Protein AF-A0A399Z390-F1 (afdb_monomer)

Sequence (474 aa):
MTTTLVAIMAAPLGVFPYSLLFGDSTSELPLFLWPVLILGNLVVSILFAVLTSQLVYFGSVSPDRIVRVRLYKYMARVPLAATIVLLVFVLVSRAPMVFGLHKEVALGFAVVATVMIVEWIIHQYKKTFERAFQLDDDPDVRRIQVLSERLLTTSDLKQFLESVLAATCEAARTPTAFVAGLTPNGPRLEAVVGHLEGLPDVELQKFSIPGVQGQELNGDIPDTDFFVWGDYWIQPLYNDRGDLLLGILGMRARAAEPDLTSDELELLSRLRIQAAAALEDRILQQEVFAAVEGILPGIIALQERRSAATFGGLPALTANSTIPHEELLQDPEFGNMVRDALTHYWGGPKLTESPLLQLEVVQRELEGHDNNPVSALRAILAEAIEQQKPDGQRSLTTTEWILYNILDLKFVQGRRVRDVARRLAMSESDLYRKQRVAIENVARTIATMERATLENSEESIEPAVTPEHAAIPG

Mean predicted aligned error: 21.03 Å

pLDDT: mean 74.15, std 14.69, range [28.16, 93.31]

Radius of gyration: 37.3 Å; Cα contacts (8 Å, |Δi|>4): 388; chains: 1; bounding box: 90×81×118 Å

Solvent-accessible surface area (backbone atoms only — not comparable to full-atom values): 27449 Å² total; per-residue (Å²): 113,71,67,61,59,58,32,62,51,26,62,63,53,55,46,53,65,58,57,66,65,75,72,60,94,83,64,83,79,56,79,71,52,57,61,53,43,54,51,39,51,50,52,27,50,51,28,51,51,54,47,49,64,57,53,64,65,62,90,51,93,61,58,69,70,61,52,52,52,54,48,50,55,49,44,56,63,48,60,49,43,51,52,52,38,50,51,51,48,54,52,54,73,68,49,75,86,86,76,88,59,60,66,69,59,54,46,53,50,51,42,53,51,42,51,53,52,52,54,49,50,57,63,70,42,46,70,53,56,50,54,75,68,71,70,71,85,48,73,65,59,55,49,53,50,53,46,68,75,65,59,79,48,76,65,55,53,29,56,50,43,35,52,48,35,48,51,45,24,63,64,68,71,29,80,31,30,37,35,30,37,60,46,102,92,44,62,41,81,62,30,66,35,62,81,80,84,84,74,54,75,71,58,56,66,66,62,74,66,91,71,79,77,89,60,88,79,86,60,92,71,74,96,73,68,68,42,78,55,89,65,25,36,33,36,78,23,43,42,100,82,68,81,46,77,47,28,37,40,36,32,46,48,92,52,98,58,91,87,69,53,75,69,45,47,56,52,47,51,52,47,47,52,52,52,22,53,54,50,48,55,50,52,56,51,50,52,53,50,54,54,49,61,67,46,48,62,58,53,50,54,50,50,51,52,49,51,44,32,75,76,46,44,69,65,51,68,67,51,62,99,60,77,56,68,72,57,57,70,66,39,89,57,41,48,54,53,48,46,42,25,44,73,21,59,93,62,46,67,52,39,75,70,32,78,69,56,71,36,64,51,27,55,64,38,15,81,81,34,89,69,32,56,57,54,14,40,49,49,52,53,50,51,30,49,57,73,51,56,64,91,77,80,94,46,67,76,44,78,73,34,40,43,36,50,46,47,44,44,43,43,74,66,60,44,55,69,71,58,48,17,60,71,48,74,48,51,64,72,56,46,55,55,48,47,53,54,37,43,46,51,33,37,52,44,47,50,50,50,35,50,56,44,52,54,53,57,56,61,73,70,71,83,80,85,76,87,81,86,76,88,85,85,134

Foldseek 3Di:
DVLVVVLVVLVVLLCVLVVVCVPDVPDDDDPVSVVVNLVSVVVSLVSVLSVVLVVQLPPDLDDNLVSVLVSVLCCLLPVVLVSQLVVQLVVLLPDDPPDPDDSVVSSVVSSVVSNVVSVVCSVVCSVVVCVVVVRPPPVVVVVVVVCVVPDQDLVNLQVQLQVLQVLLCVLLVFQKKWWWFQDPVGTHTSYIGHDPDPDDPVVSRVDDDPPPPDDDPPDDDPQQDFDDDPQKTKHFQAAPVNPDGGTIMITGHPDPDRPHDPVSSVSNSVSSNVNSVSSVSVVVVVVVVVVVVVCVVVVSVVSVLVSQCVPVPPCSVPPDPQDPLVVCLVDPCLLVLLVQLLQQLVHDCSLQVGPLLNFLQLVVQCVVQVNRSSRSVSVLLVVLLVVLDDDDDQDLADPSNVLSLLSCVCRVVVDDLVVSCVSSVHDSVVSVVSPSVSSVSSSVSSSVSSVVSVVVVVVVVPPDDDDDDDDDDD

Secondary structure (DSSP, 8-state):
-HHHHHHHTHHHHHHHHHHTTSS-TTS---TTHHHHHHHHHHHHHHHHHHHHHHHTTTT--S-HHHHHHHHHHHHIIIIIHHHHHHHHHHHHHHS---SSS-HHHHHHHHHHHHHHHHHHHHHHHHHHHHHHTT-S--HHHHHHHHHHHHPPPHHHHHHHHHHHHHHHHHHHT-S-EEEEEEETTEEEEEEEES--SS--HHHHTT---TT-SS----S---TT-PEEETTEEEEEEE-TTSSSEEEEEEEE-SSSS----HHHHHHHHHHHHHHHHHHHHHHHHHHHHHHHHHHHHHHHHHHHHHHHHHHHHHHHHH--S---HHHHHH-TTHHHHHHHHHHTTTS-HHHHT-GGGG-HHHHHGGGGTTT-HHHHHHHHHHHHHHTTPPSSS--SSSHHHHHHHHHIIIIIS---HHHHHHHTT--HHHHHHHHHHHHHHHHHHHHHHHHHHHHHHHHTTSS-----------

Structure (mmCIF, N/CA/C/O backbone):
data_AF-A0A399Z390-F1
#
_entry.id   AF-A0A399Z390-F1
#
loop_
_atom_site.group_PDB
_atom_site.id
_atom_site.type_symbol
_atom_site.label_atom_id
_atom_site.label_alt_id
_atom_site.label_comp_id
_atom_site.label_asym_id
_atom_site.label_entity_id
_atom_site.label_seq_id
_atom_site.pdbx_PDB_ins_code
_atom_site.Cartn_x
_atom_site.Cartn_y
_atom_site.Cartn_z
_atom_site.occupancy
_atom_site.B_iso_or_equiv
_atom_site.auth_seq_id
_atom_site.auth_comp_id
_atom_site.auth_asym_id
_atom_site.auth_atom_id
_atom_site.pdbx_PDB_model_num
ATOM 1 N N . MET A 1 1 ? 32.005 8.127 11.454 1.00 49.28 1 MET A N 1
ATOM 2 C CA . MET A 1 1 ? 32.764 9.323 11.894 1.00 49.28 1 MET A CA 1
ATOM 3 C C . MET A 1 1 ? 33.957 9.648 10.996 1.00 49.28 1 MET A C 1
ATOM 5 O O . MET A 1 1 ? 34.155 10.814 10.700 1.00 49.28 1 MET A O 1
ATOM 9 N N . THR A 1 2 ? 34.744 8.674 10.525 1.00 57.31 2 THR A N 1
ATOM 10 C CA . THR A 1 2 ? 35.908 8.941 9.650 1.00 57.31 2 THR A CA 1
ATOM 11 C C . THR A 1 2 ? 35.524 9.454 8.257 1.00 57.31 2 THR A C 1
ATOM 13 O O . THR A 1 2 ? 36.144 10.374 7.737 1.00 57.31 2 THR A O 1
ATOM 16 N N . THR A 1 3 ? 34.460 8.915 7.667 1.00 58.66 3 THR A N 1
ATOM 17 C CA . THR A 1 3 ? 33.988 9.277 6.321 1.00 58.66 3 THR A CA 1
ATOM 18 C C . THR A 1 3 ? 33.316 10.654 6.252 1.00 58.66 3 THR A C 1
ATOM 20 O O . THR A 1 3 ? 33.538 11.380 5.287 1.00 58.66 3 THR A O 1
ATOM 23 N N . THR A 1 4 ? 32.571 11.062 7.286 1.00 62.75 4 THR A N 1
ATOM 24 C CA . THR A 1 4 ? 32.010 12.423 7.410 1.00 62.75 4 THR A CA 1
ATOM 25 C C . THR A 1 4 ? 33.107 13.483 7.518 1.00 62.75 4 THR A C 1
ATOM 27 O O . THR A 1 4 ? 33.012 14.542 6.905 1.00 62.75 4 THR A O 1
ATOM 30 N N . LEU A 1 5 ? 34.174 13.190 8.268 1.00 61.41 5 LEU A N 1
ATOM 31 C CA . LEU A 1 5 ? 35.287 14.119 8.483 1.00 61.41 5 LEU A CA 1
ATOM 32 C C . LEU A 1 5 ? 36.101 14.347 7.196 1.00 61.41 5 LEU A C 1
ATOM 34 O O . LEU A 1 5 ? 36.511 15.467 6.906 1.00 61.41 5 LEU A O 1
ATOM 38 N N . VAL A 1 6 ? 36.245 13.304 6.371 1.00 62.28 6 VAL A N 1
ATOM 39 C CA . VAL A 1 6 ? 36.826 13.400 5.021 1.00 62.28 6 VAL A CA 1
ATOM 40 C C . VAL A 1 6 ? 35.909 14.169 4.060 1.00 62.28 6 VAL A C 1
ATOM 42 O O . VAL A 1 6 ? 36.400 14.925 3.227 1.00 62.28 6 VAL A O 1
ATOM 45 N N . ALA A 1 7 ? 34.584 14.049 4.189 1.00 61.81 7 ALA A N 1
ATOM 46 C CA . ALA A 1 7 ? 33.638 14.783 3.345 1.00 61.81 7 ALA A CA 1
ATOM 47 C C . ALA A 1 7 ? 33.647 16.304 3.600 1.00 61.81 7 ALA A C 1
ATOM 49 O O . ALA A 1 7 ? 33.480 17.078 2.662 1.00 61.81 7 ALA A O 1
ATOM 50 N N . ILE A 1 8 ? 33.913 16.755 4.832 1.00 67.25 8 ILE A N 1
ATOM 51 C CA . ILE A 1 8 ? 34.038 18.191 5.159 1.00 67.25 8 ILE A CA 1
ATOM 52 C C . ILE A 1 8 ? 35.236 18.837 4.437 1.00 67.25 8 ILE A C 1
ATOM 54 O O . ILE A 1 8 ? 35.172 20.005 4.052 1.00 67.25 8 ILE A O 1
ATOM 58 N N . MET A 1 9 ? 36.294 18.067 4.151 1.00 64.25 9 MET A N 1
ATOM 59 C CA . MET A 1 9 ? 37.445 18.536 3.363 1.00 64.25 9 MET A CA 1
ATOM 60 C C . MET A 1 9 ? 37.100 18.826 1.890 1.00 64.25 9 MET A C 1
ATOM 62 O O . MET A 1 9 ? 37.906 19.445 1.197 1.00 64.25 9 MET A O 1
ATOM 66 N N . ALA A 1 10 ? 35.911 18.446 1.404 1.00 64.31 10 ALA A N 1
ATOM 67 C CA . ALA A 1 10 ? 35.474 18.713 0.032 1.00 64.31 10 ALA A CA 1
ATOM 68 C C . ALA A 1 10 ? 35.336 20.209 -0.279 1.00 64.31 10 ALA A C 1
ATOM 70 O O . ALA A 1 10 ? 35.686 20.640 -1.375 1.00 64.31 10 ALA A O 1
ATOM 71 N N . ALA A 1 11 ? 34.853 21.004 0.680 1.00 65.12 11 ALA A N 1
ATOM 72 C CA . ALA A 1 11 ? 34.650 22.439 0.497 1.00 65.12 11 ALA A CA 1
ATOM 73 C C . ALA A 1 11 ? 35.970 23.197 0.232 1.00 65.12 11 ALA A C 1
ATOM 75 O O . ALA A 1 11 ? 36.055 23.880 -0.790 1.00 65.12 11 ALA A O 1
ATOM 76 N N . PRO A 1 12 ? 37.034 23.053 1.051 1.00 67.62 12 PRO A N 1
ATOM 77 C CA . PRO A 1 12 ? 38.317 23.696 0.760 1.00 67.62 12 PRO A CA 1
ATOM 78 C C . PRO A 1 12 ? 39.018 23.117 -0.483 1.00 67.62 12 PRO A C 1
ATOM 80 O O . PRO A 1 12 ? 39.597 23.880 -1.258 1.00 67.62 12 PRO A O 1
ATOM 83 N N . LEU A 1 13 ? 38.916 21.803 -0.739 1.00 64.75 13 LEU A N 1
ATOM 84 C CA . LEU A 1 13 ? 39.454 21.175 -1.959 1.00 64.75 13 LEU A CA 1
ATOM 85 C C . LEU A 1 13 ? 38.752 21.642 -3.243 1.00 64.75 13 LEU A C 1
ATOM 87 O O . LEU A 1 13 ? 39.383 21.666 -4.295 1.00 64.75 13 LEU A O 1
ATOM 91 N N . GLY A 1 14 ? 37.477 22.028 -3.167 1.00 64.88 14 GLY A N 1
ATOM 92 C CA . GLY A 1 14 ? 36.724 22.580 -4.296 1.00 64.88 14 GLY A CA 1
ATOM 93 C C . GLY A 1 14 ? 37.094 24.016 -4.644 1.00 64.88 14 GLY A C 1
ATOM 94 O O . GLY A 1 14 ? 37.008 24.394 -5.807 1.00 64.88 14 GLY A O 1
ATOM 95 N N . VAL A 1 15 ? 37.551 24.807 -3.671 1.00 69.00 15 VAL A N 1
ATOM 96 C CA . VAL A 1 15 ? 37.922 26.220 -3.874 1.00 69.00 15 VAL A CA 1
ATOM 97 C C . VAL A 1 15 ? 39.386 26.371 -4.304 1.00 69.00 15 VAL A C 1
ATOM 99 O O . VAL A 1 15 ? 39.710 27.257 -5.098 1.00 69.00 15 VAL A O 1
ATOM 102 N N . PHE A 1 16 ? 40.267 25.477 -3.844 1.00 68.94 16 PHE A N 1
ATOM 103 C CA . PHE A 1 16 ? 41.701 25.478 -4.159 1.00 68.94 16 PHE A CA 1
ATOM 104 C C . PHE A 1 16 ? 42.041 25.648 -5.658 1.00 68.94 16 PHE A C 1
ATOM 106 O O . PHE A 1 16 ? 42.839 26.531 -5.980 1.00 68.94 16 PHE A O 1
ATOM 113 N N . PRO A 1 17 ? 41.416 24.922 -6.606 1.00 64.88 17 PRO A N 1
ATOM 114 C CA . PRO A 1 17 ? 41.762 25.011 -8.023 1.00 64.88 17 PRO A CA 1
ATOM 115 C C . PRO A 1 17 ? 41.434 26.391 -8.619 1.00 64.88 17 PRO A C 1
ATOM 117 O O . PRO A 1 17 ? 42.110 26.850 -9.536 1.00 64.88 17 PRO A O 1
ATOM 120 N N . TYR A 1 18 ? 40.427 27.076 -8.067 1.00 67.31 18 TYR A N 1
ATOM 121 C CA . TYR A 1 18 ? 39.997 28.402 -8.509 1.00 67.31 18 TYR A CA 1
ATOM 122 C C . TYR A 1 18 ? 40.806 29.528 -7.863 1.00 67.31 18 TYR A C 1
ATOM 124 O O . TYR A 1 18 ? 41.005 30.559 -8.497 1.00 67.31 18 TYR A O 1
ATOM 132 N N . SER A 1 19 ? 41.349 29.332 -6.655 1.00 68.62 19 SER A N 1
ATOM 133 C CA . SER A 1 19 ? 42.263 30.313 -6.041 1.00 68.62 19 SER A CA 1
ATOM 134 C C . SER A 1 19 ? 43.542 30.543 -6.857 1.00 68.62 19 SER A C 1
ATOM 136 O O . SER A 1 19 ? 44.076 31.649 -6.852 1.00 68.62 19 SER A O 1
ATOM 138 N N . LEU A 1 20 ? 43.982 29.546 -7.636 1.00 64.06 20 LEU A N 1
ATOM 139 C CA . LEU A 1 20 ? 45.134 29.661 -8.536 1.00 64.06 20 LEU A CA 1
ATOM 140 C C . LEU A 1 20 ? 44.879 30.604 -9.726 1.00 64.06 20 LEU A C 1
ATOM 142 O O . LEU A 1 20 ? 45.833 31.105 -10.312 1.00 64.06 20 LEU A O 1
ATOM 146 N N . LEU A 1 21 ? 43.614 30.878 -10.071 1.00 63.16 21 LEU A N 1
ATOM 147 C CA . LEU A 1 21 ? 43.242 31.805 -11.150 1.00 63.16 21 LEU A CA 1
ATOM 148 C C . LEU A 1 21 ? 43.262 33.279 -10.708 1.00 63.16 21 LEU A C 1
ATOM 150 O O . LEU A 1 21 ? 43.332 34.161 -11.557 1.00 63.16 21 LEU A O 1
ATOM 154 N N . PHE A 1 22 ? 43.215 33.556 -9.400 1.00 63.16 22 PHE A N 1
ATOM 155 C CA . PHE A 1 22 ? 43.217 34.922 -8.857 1.00 63.16 22 PHE A CA 1
ATOM 156 C C . PHE A 1 22 ? 44.630 35.509 -8.666 1.00 63.16 22 PHE A C 1
ATOM 158 O O . PHE A 1 22 ? 44.749 36.695 -8.371 1.00 63.16 22 PHE A O 1
ATOM 165 N N . GLY A 1 23 ? 45.688 34.698 -8.813 1.00 59.06 23 GLY A N 1
ATOM 166 C CA . GLY A 1 23 ? 47.056 35.050 -8.409 1.00 59.06 23 GLY A CA 1
ATOM 167 C C . GLY A 1 23 ? 47.883 35.865 -9.408 1.00 59.06 23 GLY A C 1
ATOM 168 O O . GLY A 1 23 ? 48.714 36.648 -8.967 1.00 59.06 23 GLY A O 1
ATOM 169 N N . ASP A 1 24 ? 47.676 35.724 -10.721 1.00 57.38 24 ASP A N 1
ATOM 170 C CA . ASP A 1 24 ? 48.324 36.582 -11.726 1.00 57.38 24 ASP A CA 1
ATOM 171 C C . ASP A 1 24 ? 47.679 36.381 -13.110 1.00 57.38 24 ASP A C 1
ATOM 173 O O . ASP A 1 24 ? 47.607 35.263 -13.617 1.00 57.38 24 ASP A O 1
ATOM 177 N N . SER A 1 25 ? 47.186 37.451 -13.740 1.00 54.28 25 SER A N 1
ATOM 178 C CA . SER A 1 25 ? 46.419 37.369 -15.005 1.00 54.28 25 SER A CA 1
ATOM 179 C C . SER A 1 25 ? 47.288 37.327 -16.273 1.00 54.28 25 SER A C 1
ATOM 181 O O . SER A 1 25 ? 46.752 37.324 -17.379 1.00 54.28 25 SER A O 1
ATOM 183 N N . THR A 1 26 ? 48.620 37.329 -16.139 1.00 53.34 26 THR A N 1
ATOM 184 C CA . THR A 1 26 ? 49.568 37.516 -17.259 1.00 53.34 26 THR A CA 1
ATOM 185 C C . THR A 1 26 ? 50.491 36.323 -17.522 1.00 53.34 26 THR A C 1
ATOM 187 O O . THR A 1 26 ? 51.266 36.351 -18.476 1.00 53.34 26 THR A O 1
ATOM 190 N N . SER A 1 27 ? 50.408 35.255 -16.725 1.00 57.56 27 SER A N 1
ATOM 191 C CA . SER A 1 27 ? 51.192 34.034 -16.948 1.00 57.56 27 SER A CA 1
ATOM 192 C C . SER A 1 27 ? 50.447 33.086 -17.887 1.00 57.56 27 SER A C 1
ATOM 194 O O . SER A 1 27 ? 49.280 32.775 -17.646 1.00 57.56 27 SER A O 1
ATOM 196 N N . GLU A 1 28 ? 51.104 32.586 -18.938 1.00 59.97 28 GLU A N 1
ATOM 197 C CA . GLU A 1 28 ? 50.557 31.475 -19.723 1.00 59.97 28 GLU A CA 1
ATOM 198 C C . GLU A 1 28 ? 50.264 30.297 -18.785 1.00 59.97 28 GLU A C 1
ATOM 200 O O . GLU A 1 28 ? 51.169 29.722 -18.179 1.00 59.97 28 GLU A O 1
ATOM 205 N N . LEU A 1 29 ? 48.979 29.968 -18.623 1.00 63.34 29 LEU A N 1
ATOM 206 C CA . LEU A 1 29 ? 48.535 28.882 -17.754 1.00 63.34 29 LEU A CA 1
ATOM 207 C C . LEU A 1 29 ? 49.174 27.565 -18.234 1.00 63.34 29 LEU A C 1
ATOM 209 O O . LEU A 1 29 ? 48.872 27.123 -19.349 1.00 63.34 29 LEU A O 1
ATOM 213 N N . PRO A 1 30 ? 50.027 26.907 -17.426 1.00 72.44 30 PRO A N 1
ATOM 214 C CA . PRO A 1 30 ? 50.725 25.704 -17.856 1.00 72.44 30 PRO A CA 1
ATOM 215 C C . PRO A 1 30 ? 49.724 24.597 -18.205 1.00 72.44 30 PRO A C 1
ATOM 217 O O . PRO A 1 30 ? 48.750 24.371 -17.485 1.00 72.44 30 PRO A O 1
ATOM 220 N N . LEU A 1 31 ? 49.985 23.858 -19.291 1.00 70.62 31 LEU A N 1
ATOM 221 C CA . LEU A 1 31 ? 49.134 22.754 -19.771 1.00 70.62 31 LEU A CA 1
ATOM 222 C C . LEU A 1 31 ? 48.797 21.725 -18.672 1.00 70.62 31 LEU A C 1
ATOM 224 O O . LEU A 1 31 ? 47.713 21.145 -18.688 1.00 70.62 31 LEU A O 1
ATOM 228 N N . PHE A 1 32 ? 49.684 21.550 -17.688 1.00 70.12 32 PHE A N 1
ATOM 229 C CA . PHE A 1 32 ? 49.503 20.663 -16.533 1.00 70.12 32 PHE A CA 1
ATOM 230 C C . PHE A 1 32 ? 48.436 21.119 -15.525 1.00 70.12 32 PHE A C 1
ATOM 232 O O . PHE A 1 32 ? 47.955 20.298 -14.748 1.00 70.12 32 PHE A O 1
ATOM 239 N N . LEU A 1 33 ? 48.016 22.386 -15.534 1.00 72.56 33 LEU A N 1
ATOM 240 C CA . LEU A 1 33 ? 47.003 22.892 -14.602 1.00 72.56 33 LEU A CA 1
ATOM 241 C C . LEU A 1 33 ? 45.607 22.332 -14.917 1.00 72.56 33 LEU A C 1
ATOM 243 O O . LEU A 1 33 ? 44.846 22.008 -14.010 1.00 72.56 33 LEU A O 1
ATOM 247 N N . TRP A 1 34 ? 45.287 22.136 -16.197 1.00 71.62 34 TRP A N 1
ATOM 248 C CA . TRP A 1 34 ? 43.998 21.598 -16.645 1.00 71.62 34 TRP A CA 1
ATOM 249 C C . TRP A 1 34 ? 43.672 20.192 -16.115 1.00 71.62 34 TRP A C 1
ATOM 251 O O . TRP A 1 34 ? 42.589 20.028 -15.550 1.00 71.62 34 TRP A O 1
ATOM 261 N N . PRO A 1 35 ? 44.551 19.176 -16.237 1.00 75.06 35 PRO A N 1
ATOM 262 C CA . PRO A 1 35 ? 44.270 17.857 -15.675 1.00 75.06 35 PRO A CA 1
ATOM 263 C C . PRO A 1 35 ? 44.164 17.891 -14.146 1.00 75.06 35 PRO A C 1
ATOM 265 O O . PRO A 1 35 ? 43.323 17.188 -13.594 1.00 75.06 35 PRO A O 1
ATOM 268 N N . VAL A 1 36 ? 44.936 18.744 -13.463 1.00 76.38 36 VAL A N 1
ATOM 269 C CA . VAL A 1 36 ? 44.836 18.929 -12.004 1.00 76.38 36 VAL A CA 1
ATOM 270 C C . VAL A 1 36 ? 43.479 19.526 -11.613 1.00 76.38 36 VAL A C 1
ATOM 272 O O . VAL A 1 36 ? 42.846 19.042 -10.677 1.00 76.38 36 VAL A O 1
ATOM 275 N N . LEU A 1 37 ? 42.988 20.520 -12.361 1.00 73.75 37 LEU A N 1
ATOM 276 C CA . LEU A 1 37 ? 41.678 21.145 -12.146 1.00 73.75 37 LEU A CA 1
ATOM 277 C C . LEU A 1 37 ? 40.522 20.153 -12.370 1.00 73.75 37 LEU A C 1
ATOM 279 O O . LEU A 1 37 ? 39.569 20.115 -11.590 1.00 73.75 37 LEU A O 1
ATOM 283 N N . ILE A 1 38 ? 40.606 19.340 -13.428 1.00 75.44 38 ILE A N 1
ATOM 284 C CA . ILE A 1 38 ? 39.608 18.306 -13.742 1.00 75.44 38 ILE A CA 1
ATOM 285 C C . ILE A 1 38 ? 39.606 17.232 -12.650 1.00 75.44 38 ILE A C 1
ATOM 287 O O . ILE A 1 38 ? 38.542 16.874 -12.144 1.00 75.44 38 ILE A O 1
ATOM 291 N N . LEU A 1 39 ? 40.787 16.756 -12.245 1.00 79.38 39 LEU A N 1
ATOM 292 C CA . LEU A 1 39 ? 40.925 15.739 -11.206 1.00 79.38 39 LEU A CA 1
ATOM 293 C C . LEU A 1 39 ? 40.421 16.248 -9.849 1.00 79.38 39 LEU A C 1
ATOM 295 O O . LEU A 1 39 ? 39.696 15.531 -9.164 1.00 79.38 39 LEU A O 1
ATOM 299 N N . GLY A 1 40 ? 40.733 17.496 -9.489 1.00 75.56 40 GLY A N 1
ATOM 300 C CA . GLY A 1 40 ? 40.246 18.130 -8.262 1.00 75.56 40 GLY A CA 1
ATOM 301 C C . GLY A 1 40 ? 38.719 18.219 -8.210 1.00 75.56 40 GLY A C 1
ATOM 302 O O . GLY A 1 40 ? 38.107 17.774 -7.241 1.00 75.56 40 GLY A O 1
ATOM 303 N N . ASN A 1 41 ? 38.082 18.705 -9.281 1.00 75.88 41 ASN A N 1
ATOM 304 C CA . ASN A 1 41 ? 36.617 18.782 -9.362 1.00 75.88 41 ASN A CA 1
ATOM 305 C C . ASN A 1 41 ? 35.939 17.401 -9.340 1.00 75.88 41 ASN A C 1
ATOM 307 O O . ASN A 1 41 ? 34.846 17.248 -8.786 1.00 75.88 41 ASN A O 1
ATOM 311 N N . LEU A 1 42 ? 36.592 16.381 -9.902 1.00 78.62 42 LEU A N 1
ATOM 312 C CA . LEU A 1 42 ? 36.119 15.000 -9.850 1.00 78.62 42 LEU A CA 1
ATOM 313 C C . LEU A 1 42 ? 36.171 14.461 -8.412 1.00 78.62 42 LEU A C 1
ATOM 315 O O . LEU A 1 42 ? 35.180 13.912 -7.932 1.00 78.62 42 LEU A O 1
ATOM 319 N N . VAL A 1 43 ? 37.277 14.684 -7.693 1.00 80.62 43 VAL A N 1
ATOM 320 C CA . VAL A 1 43 ? 37.415 14.310 -6.273 1.00 80.62 43 VAL A CA 1
ATOM 321 C C . VAL A 1 43 ? 36.347 14.994 -5.418 1.00 80.62 43 VAL A C 1
ATOM 323 O O . VAL A 1 43 ? 35.697 14.340 -4.605 1.00 80.62 43 VAL A O 1
ATOM 326 N N . VAL A 1 44 ? 36.107 16.286 -5.639 1.00 78.06 44 VAL A N 1
ATOM 327 C CA . VAL A 1 44 ? 35.073 17.050 -4.925 1.00 78.06 44 VAL A CA 1
ATOM 328 C C . VAL A 1 44 ? 33.680 16.490 -5.213 1.00 78.06 44 VAL A C 1
ATOM 330 O O . VAL A 1 44 ? 32.904 16.281 -4.283 1.00 78.06 44 VAL A O 1
ATOM 333 N N . SER A 1 45 ? 33.380 16.155 -6.471 1.00 75.12 45 SER A N 1
ATOM 334 C CA . SER A 1 45 ? 32.110 15.518 -6.847 1.00 75.12 45 SER A CA 1
ATOM 335 C C . SER A 1 45 ? 31.914 14.162 -6.156 1.00 75.12 45 SER A C 1
ATOM 337 O O . SER A 1 45 ? 30.820 13.876 -5.668 1.00 75.12 45 SER A O 1
ATOM 339 N N . ILE A 1 46 ? 32.970 13.346 -6.047 1.00 78.38 46 ILE A N 1
ATOM 340 C CA . ILE A 1 46 ? 32.933 12.074 -5.305 1.00 78.38 46 ILE A CA 1
ATOM 341 C C . ILE A 1 46 ? 32.668 12.320 -3.816 1.00 78.38 46 ILE A C 1
ATOM 343 O O . ILE A 1 46 ? 31.855 11.622 -3.212 1.00 78.38 46 ILE A O 1
ATOM 347 N N . LEU A 1 47 ? 33.310 13.317 -3.210 1.00 77.88 47 LEU A N 1
ATOM 348 C CA . LEU A 1 47 ? 33.094 13.631 -1.798 1.00 77.88 47 LEU A CA 1
ATOM 349 C C . LEU A 1 47 ? 31.663 14.125 -1.531 1.00 77.88 47 LEU A C 1
ATOM 351 O O . LEU A 1 47 ? 31.052 13.699 -0.551 1.00 77.88 47 LEU A O 1
ATOM 355 N N . PHE A 1 48 ? 31.086 14.937 -2.425 1.00 77.56 48 PHE A N 1
ATOM 356 C CA . PHE A 1 48 ? 29.671 15.325 -2.355 1.00 77.56 48 PHE A CA 1
ATOM 357 C C . PHE A 1 48 ? 28.728 14.128 -2.513 1.00 77.56 48 PHE A C 1
ATOM 359 O O . PHE A 1 48 ? 27.720 14.047 -1.809 1.00 77.56 48 PHE A O 1
ATOM 366 N N . ALA A 1 49 ? 29.057 13.176 -3.388 1.00 75.44 49 ALA A N 1
ATOM 367 C CA . ALA A 1 49 ? 28.309 11.929 -3.532 1.00 75.44 49 ALA A CA 1
ATOM 368 C C . ALA A 1 49 ? 28.327 11.101 -2.234 1.00 75.44 49 ALA A C 1
ATOM 370 O O . ALA A 1 49 ? 27.283 10.619 -1.792 1.00 75.44 49 ALA A O 1
ATOM 371 N N . VAL A 1 50 ? 29.488 10.993 -1.579 1.00 76.25 50 VAL A N 1
ATOM 372 C CA . VAL A 1 50 ? 29.633 10.318 -0.279 1.00 76.25 50 VAL A CA 1
ATOM 373 C C . VAL A 1 50 ? 28.841 11.039 0.812 1.00 76.25 50 VAL A C 1
ATOM 375 O O . VAL A 1 50 ? 28.122 10.385 1.565 1.00 76.25 50 VAL A O 1
ATOM 378 N N . LEU A 1 51 ? 28.909 12.372 0.875 1.00 74.38 51 LEU A N 1
ATOM 379 C CA . LEU A 1 51 ? 28.141 13.168 1.836 1.00 74.38 51 LEU A CA 1
ATOM 380 C C . LEU A 1 51 ? 26.633 12.979 1.642 1.00 74.38 51 LEU A C 1
ATOM 382 O O . LEU A 1 51 ? 25.910 12.702 2.597 1.00 74.38 51 LEU A O 1
ATOM 386 N N . THR A 1 52 ? 26.167 13.065 0.395 1.00 75.31 52 THR A N 1
ATOM 387 C CA . THR A 1 52 ? 24.759 12.840 0.041 1.00 75.31 52 THR A CA 1
ATOM 388 C C . THR A 1 52 ? 24.334 11.432 0.441 1.00 75.31 52 THR A C 1
ATOM 390 O O . THR A 1 52 ? 23.273 11.256 1.034 1.00 75.31 52 THR A O 1
ATOM 393 N N . SER A 1 53 ? 25.192 10.433 0.212 1.00 70.56 53 SER A N 1
ATOM 394 C CA . SER A 1 53 ? 24.929 9.064 0.647 1.00 70.56 53 SER A CA 1
ATOM 395 C C . SER A 1 53 ? 24.775 8.911 2.145 1.00 70.56 53 SER A C 1
ATOM 397 O O . SER A 1 53 ? 24.089 7.987 2.551 1.00 70.56 53 SER A O 1
ATOM 399 N N . GLN A 1 54 ? 25.378 9.765 2.961 1.00 70.69 54 GLN A N 1
ATOM 400 C CA . GLN A 1 54 ? 25.184 9.721 4.407 1.00 70.69 54 GLN A CA 1
ATOM 401 C C . GLN A 1 54 ? 23.949 10.504 4.839 1.00 70.69 54 GLN A C 1
ATOM 403 O O . GLN A 1 54 ? 23.241 10.063 5.738 1.00 70.69 54 GLN A O 1
ATOM 408 N N . LEU A 1 55 ? 23.654 11.619 4.166 1.00 69.25 55 LEU A N 1
ATOM 409 C CA . LEU A 1 55 ? 22.517 12.472 4.497 1.00 69.25 55 LEU A CA 1
ATOM 410 C C . LEU A 1 55 ? 21.166 11.796 4.219 1.00 69.25 55 LEU A C 1
ATOM 412 O O . LEU A 1 55 ? 20.223 11.978 4.977 1.00 69.25 55 LEU A O 1
ATOM 416 N N . VAL A 1 56 ? 21.071 10.991 3.159 1.00 67.00 56 VAL A N 1
ATOM 417 C CA . VAL A 1 56 ? 19.796 10.382 2.729 1.00 67.00 56 VAL A CA 1
ATOM 418 C C . VAL A 1 56 ? 19.269 9.353 3.747 1.00 67.00 56 VAL A C 1
ATOM 420 O O . VAL A 1 56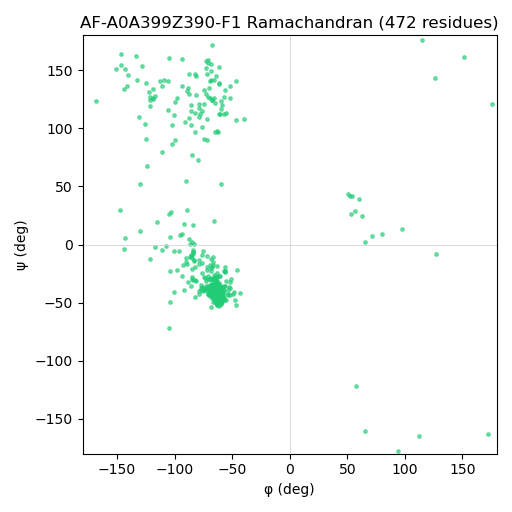 ? 18.075 9.064 3.772 1.00 67.00 56 VAL A O 1
ATOM 423 N N . TYR A 1 57 ? 20.124 8.830 4.630 1.00 64.00 57 TYR A N 1
ATOM 424 C CA . TYR A 1 57 ? 19.692 7.929 5.702 1.00 64.00 57 TYR A CA 1
ATOM 425 C C . TYR A 1 57 ? 19.066 8.654 6.903 1.00 64.00 57 TYR A C 1
ATOM 427 O O . TYR A 1 57 ? 18.419 8.002 7.720 1.00 64.00 57 TYR A O 1
ATOM 435 N N . PHE A 1 58 ? 19.196 9.980 7.010 1.00 57.50 58 PHE A N 1
ATOM 436 C CA . PHE A 1 58 ? 18.553 10.751 8.075 1.00 57.50 58 PHE A CA 1
ATOM 437 C C . PHE A 1 58 ? 17.069 10.988 7.754 1.00 57.50 58 PHE A C 1
ATOM 439 O O . PHE A 1 58 ? 16.736 11.584 6.732 1.00 57.50 58 PHE A O 1
ATOM 446 N N . GLY A 1 59 ? 16.171 10.523 8.631 1.00 54.56 59 GLY A N 1
ATOM 447 C CA . GLY A 1 59 ? 14.720 10.752 8.526 1.00 54.56 59 GLY A CA 1
ATOM 448 C C . GLY A 1 59 ? 13.973 9.845 7.537 1.00 54.56 59 GLY A C 1
ATOM 449 O O . GLY A 1 59 ? 12.798 10.070 7.256 1.00 54.56 59 GLY A O 1
ATOM 450 N N . SER A 1 60 ? 14.629 8.817 6.992 1.00 54.44 60 SER A N 1
ATOM 451 C CA . SER A 1 60 ? 13.994 7.851 6.090 1.00 54.44 60 SER A CA 1
ATOM 452 C C . SER A 1 60 ? 13.318 6.715 6.867 1.00 54.44 60 SER A C 1
ATOM 454 O O . SER A 1 60 ? 13.999 5.859 7.424 1.00 54.44 60 SER A O 1
ATOM 456 N N . VAL A 1 61 ? 11.988 6.622 6.774 1.00 55.16 61 VAL A N 1
ATOM 457 C CA . VAL A 1 61 ? 11.183 5.474 7.258 1.00 55.16 61 VAL A CA 1
ATOM 458 C C . VAL A 1 61 ? 11.375 4.220 6.376 1.00 55.16 61 VAL A C 1
ATOM 460 O O . VAL A 1 61 ? 10.933 3.123 6.699 1.00 55.16 61 VAL A O 1
ATOM 463 N N . SER A 1 62 ? 12.039 4.356 5.221 1.00 56.06 62 SER A N 1
ATOM 464 C CA . SER A 1 62 ? 12.270 3.244 4.294 1.00 56.06 62 SER A CA 1
ATOM 465 C C . SER A 1 62 ? 13.483 2.389 4.695 1.00 56.06 62 SER A C 1
ATOM 467 O O . SER A 1 62 ? 14.492 2.938 5.142 1.00 56.06 62 SER A O 1
ATOM 469 N N . PRO A 1 63 ? 13.451 1.064 4.445 1.00 61.59 63 PRO A N 1
ATOM 470 C CA . PRO A 1 63 ? 14.606 0.185 4.616 1.00 61.59 63 PRO A CA 1
ATOM 471 C C . PRO A 1 63 ? 15.860 0.712 3.897 1.00 61.59 63 PRO A C 1
ATOM 473 O O . PRO A 1 63 ? 15.770 1.088 2.726 1.00 61.59 63 PRO A O 1
ATOM 476 N N . ASP A 1 64 ? 17.027 0.652 4.556 1.00 61.81 64 ASP A N 1
ATOM 477 C CA . ASP A 1 64 ? 18.354 1.094 4.056 1.00 61.81 64 ASP A CA 1
ATOM 478 C C . ASP A 1 64 ? 18.601 0.663 2.591 1.00 61.81 64 ASP A C 1
ATOM 480 O O . ASP A 1 64 ? 18.982 1.464 1.736 1.00 61.81 64 ASP A O 1
ATOM 484 N N . ARG A 1 65 ? 18.216 -0.573 2.244 1.00 64.50 65 ARG A N 1
ATOM 485 C CA . ARG A 1 65 ? 18.282 -1.100 0.871 1.00 64.50 65 ARG A CA 1
ATOM 486 C C . ARG A 1 65 ? 17.542 -0.236 -0.166 1.00 64.50 65 ARG A C 1
ATOM 488 O O . ARG A 1 65 ? 18.102 0.095 -1.207 1.00 64.50 65 ARG A O 1
ATOM 495 N N . ILE A 1 66 ? 16.304 0.179 0.109 1.00 62.53 66 ILE A N 1
ATOM 496 C CA . ILE A 1 66 ? 15.467 0.936 -0.842 1.00 62.53 66 ILE A CA 1
ATOM 497 C C . ILE A 1 66 ? 16.039 2.339 -1.041 1.00 62.53 66 ILE A C 1
ATOM 499 O O . ILE A 1 66 ? 16.076 2.859 -2.161 1.00 62.53 66 ILE A O 1
ATOM 503 N N . VAL A 1 67 ? 16.519 2.928 0.051 1.00 65.81 67 VAL A N 1
ATOM 504 C CA . VAL A 1 67 ? 17.165 4.237 0.063 1.00 65.81 67 VAL A CA 1
ATOM 505 C C . VAL A 1 67 ? 18.411 4.223 -0.816 1.00 65.81 67 VAL A C 1
ATOM 507 O O . VAL A 1 67 ? 18.566 5.078 -1.690 1.00 65.81 67 VAL A O 1
ATOM 510 N N . ARG A 1 68 ? 19.245 3.191 -0.663 1.00 67.56 68 ARG A N 1
ATOM 511 C CA . ARG A 1 68 ? 20.474 3.003 -1.430 1.00 67.56 68 ARG A CA 1
ATOM 512 C C . ARG A 1 68 ? 20.212 2.872 -2.933 1.00 67.56 68 ARG A C 1
ATOM 514 O O . ARG A 1 68 ? 20.857 3.563 -3.717 1.00 67.56 68 ARG A O 1
ATOM 521 N N . VAL A 1 69 ? 19.221 2.076 -3.353 1.00 66.19 69 VAL A N 1
ATOM 522 C CA . VAL A 1 69 ? 18.840 1.953 -4.782 1.00 66.19 69 VAL A CA 1
ATOM 523 C C . VAL A 1 69 ? 18.372 3.281 -5.345 1.00 66.19 69 VAL A C 1
ATOM 525 O O . VAL A 1 69 ? 18.799 3.691 -6.426 1.00 66.19 69 VAL A O 1
ATOM 528 N N . ARG A 1 70 ? 17.470 3.957 -4.628 1.00 71.44 70 ARG A N 1
ATOM 529 C CA . ARG A 1 70 ? 16.888 5.216 -5.092 1.00 71.44 70 ARG A CA 1
ATOM 530 C C . ARG A 1 70 ? 17.965 6.286 -5.230 1.00 71.44 70 ARG A C 1
ATOM 532 O O . ARG A 1 70 ? 17.978 7.000 -6.232 1.00 71.44 70 ARG A O 1
ATOM 539 N N . LEU A 1 71 ? 18.892 6.331 -4.277 1.00 73.88 71 LEU A N 1
ATOM 540 C CA . LEU A 1 71 ? 20.039 7.218 -4.311 1.00 73.88 71 LEU A CA 1
ATOM 541 C C . LEU A 1 71 ? 20.971 6.907 -5.485 1.00 73.88 71 LEU A C 1
ATOM 543 O O . LEU A 1 71 ? 21.287 7.814 -6.248 1.00 73.88 71 LEU A O 1
ATOM 547 N N . TYR A 1 72 ? 21.377 5.649 -5.680 1.00 72.19 72 TYR A N 1
ATOM 548 C CA . TYR A 1 72 ? 22.248 5.286 -6.803 1.00 72.19 72 TYR A CA 1
ATOM 549 C C . TYR A 1 72 ? 21.590 5.568 -8.149 1.00 72.19 72 TYR A C 1
ATOM 551 O O . TYR A 1 72 ? 22.235 6.105 -9.045 1.00 72.19 72 TYR A O 1
ATOM 559 N N . LYS A 1 73 ? 20.292 5.284 -8.288 1.00 71.69 73 LYS A N 1
ATOM 560 C CA . LYS A 1 73 ? 19.534 5.591 -9.504 1.00 71.69 73 LYS A CA 1
ATOM 561 C C . LYS A 1 73 ? 19.480 7.095 -9.772 1.00 71.69 73 LYS A C 1
ATOM 563 O O . LYS A 1 73 ? 19.641 7.514 -10.915 1.00 71.69 73 LYS A O 1
ATOM 568 N N . TYR A 1 74 ? 19.267 7.902 -8.734 1.00 75.50 74 TYR A N 1
ATOM 569 C CA . TYR A 1 74 ? 19.290 9.358 -8.843 1.00 75.50 74 TYR A CA 1
ATOM 570 C C . TYR A 1 74 ? 20.688 9.871 -9.224 1.00 75.50 74 TYR A C 1
ATOM 572 O O . TYR A 1 74 ? 20.827 10.650 -10.166 1.00 75.50 74 TYR A O 1
ATOM 580 N N . MET A 1 75 ? 21.728 9.371 -8.553 1.00 73.50 75 MET A N 1
ATOM 581 C CA . MET A 1 75 ? 23.113 9.803 -8.733 1.00 73.50 75 MET A CA 1
ATOM 582 C C . MET A 1 75 ? 23.704 9.376 -10.085 1.00 73.50 75 MET A C 1
ATOM 584 O O . MET A 1 75 ? 24.413 10.148 -10.725 1.00 73.50 75 MET A O 1
ATOM 588 N N . ALA A 1 76 ? 23.365 8.183 -10.571 1.00 73.06 76 ALA A N 1
ATOM 589 C CA . ALA A 1 76 ? 23.761 7.729 -11.899 1.00 73.06 76 ALA A CA 1
ATOM 590 C C . ALA A 1 76 ? 23.080 8.547 -13.008 1.00 73.06 76 ALA A C 1
ATOM 592 O O . ALA A 1 76 ? 23.720 8.902 -13.994 1.00 73.06 76 ALA A O 1
ATOM 593 N N . ARG A 1 77 ? 21.789 8.869 -12.846 1.00 74.56 77 ARG A N 1
ATOM 594 C CA . ARG A 1 77 ? 20.998 9.524 -13.896 1.00 74.56 77 ARG A CA 1
ATOM 595 C C . ARG A 1 77 ? 21.280 11.012 -14.040 1.00 74.56 77 ARG A C 1
ATOM 597 O O . ARG A 1 77 ? 21.236 11.511 -15.156 1.00 74.56 77 ARG A O 1
ATOM 604 N N . VAL A 1 78 ? 21.511 11.717 -12.935 1.00 77.81 78 VAL A N 1
ATOM 605 C CA . VAL A 1 78 ? 21.544 13.186 -12.946 1.00 77.81 78 VAL A CA 1
ATOM 606 C C . VAL A 1 78 ? 22.979 13.717 -12.855 1.00 77.81 78 VAL A C 1
ATOM 608 O O . VAL A 1 78 ? 23.491 14.181 -13.873 1.00 77.81 78 VAL A O 1
ATOM 611 N N . PRO A 1 79 ? 23.681 13.634 -11.709 1.00 80.56 79 PRO A N 1
ATOM 612 C CA . PRO A 1 79 ? 25.005 14.233 -11.588 1.00 80.56 79 PRO A CA 1
ATOM 613 C C . PRO A 1 79 ? 26.056 13.514 -12.436 1.00 80.56 79 PRO A C 1
ATOM 615 O O . PRO A 1 79 ? 26.799 14.181 -13.144 1.00 80.56 79 PRO A O 1
ATOM 618 N N . LEU A 1 80 ? 26.093 12.176 -12.444 1.00 80.75 80 LEU A N 1
ATOM 619 C CA . LEU A 1 80 ? 27.107 11.431 -13.199 1.00 80.75 80 LEU A CA 1
ATOM 620 C C . LEU A 1 80 ? 26.977 11.673 -14.711 1.00 80.75 80 LEU A C 1
ATOM 622 O O . LEU A 1 80 ? 27.973 11.973 -15.372 1.00 80.75 80 LEU A O 1
ATOM 626 N N . ALA A 1 81 ? 25.756 11.609 -15.252 1.00 83.75 81 ALA A N 1
ATOM 627 C CA . ALA A 1 81 ? 25.508 11.900 -16.661 1.00 83.75 81 ALA A CA 1
ATOM 628 C C . ALA A 1 81 ? 25.916 13.336 -17.029 1.00 83.75 81 ALA A C 1
ATOM 630 O O . ALA A 1 81 ? 26.612 13.536 -18.024 1.00 83.75 81 ALA A O 1
ATOM 631 N N . ALA A 1 82 ? 25.571 14.321 -16.193 1.00 83.25 82 ALA A N 1
ATOM 632 C CA . ALA A 1 82 ? 25.968 15.710 -16.400 1.00 83.25 82 ALA A CA 1
ATOM 633 C C . ALA A 1 82 ? 27.497 15.890 -16.385 1.00 83.25 82 ALA A C 1
ATOM 635 O O . ALA A 1 82 ? 28.036 16.583 -17.248 1.00 83.25 82 ALA A O 1
ATOM 636 N N . THR A 1 83 ? 28.212 15.236 -15.461 1.00 83.56 83 THR A N 1
ATOM 637 C CA . THR A 1 83 ? 29.681 15.295 -15.400 1.00 83.56 83 THR A CA 1
ATOM 638 C C . THR A 1 83 ? 30.328 14.679 -16.640 1.00 83.56 83 THR A C 1
ATOM 640 O O . THR A 1 83 ? 31.258 15.269 -17.185 1.00 83.56 83 THR A O 1
ATOM 643 N N . ILE A 1 84 ? 29.835 13.533 -17.127 1.00 86.62 84 ILE A N 1
ATOM 644 C CA . ILE A 1 84 ? 30.362 12.896 -18.347 1.00 86.62 84 ILE A CA 1
ATOM 645 C C . ILE A 1 84 ? 30.122 13.786 -19.568 1.00 86.62 84 ILE A C 1
ATOM 647 O O . ILE A 1 84 ? 31.039 14.006 -20.357 1.00 86.62 84 ILE A O 1
ATOM 651 N N . VAL A 1 85 ? 28.914 14.331 -19.716 1.00 88.12 85 VAL A N 1
ATOM 652 C CA . VAL A 1 85 ? 28.579 15.216 -20.840 1.00 88.12 85 VAL A CA 1
ATOM 653 C C . VAL A 1 85 ? 29.443 16.476 -20.818 1.00 88.12 85 VAL A C 1
ATOM 655 O O . VAL A 1 85 ? 29.988 16.856 -21.853 1.00 88.12 85 VAL A O 1
ATOM 658 N N . LEU A 1 86 ? 29.631 17.089 -19.645 1.00 85.25 86 LEU A N 1
ATOM 659 C CA . LEU A 1 86 ? 30.505 18.250 -19.481 1.00 85.25 86 LEU A CA 1
ATOM 660 C C . LEU A 1 86 ? 31.966 17.912 -19.808 1.00 85.25 86 LEU A C 1
ATOM 662 O O . LEU A 1 86 ? 32.635 18.677 -20.500 1.00 85.25 86 LEU A O 1
ATOM 666 N N . LEU A 1 87 ? 32.459 16.758 -19.352 1.00 84.62 87 LEU A N 1
ATOM 667 C CA . LEU A 1 87 ? 33.813 16.291 -19.646 1.00 84.62 87 LEU A CA 1
ATOM 668 C C . LEU A 1 87 ? 34.022 16.122 -21.157 1.00 84.62 87 LEU A C 1
ATOM 670 O O . LEU A 1 87 ? 35.010 16.620 -21.695 1.00 84.62 87 LEU A O 1
ATOM 674 N N . VAL A 1 88 ? 33.079 15.481 -21.854 1.00 86.06 88 VAL A N 1
ATOM 675 C CA . VAL A 1 88 ? 33.146 15.318 -23.313 1.00 86.06 88 VAL A CA 1
ATOM 676 C C . VAL A 1 88 ? 33.053 16.668 -24.023 1.00 86.06 88 VAL A C 1
ATOM 678 O O . VAL A 1 88 ? 33.829 16.921 -24.940 1.00 86.06 88 VAL A O 1
ATOM 681 N N . PHE A 1 89 ? 32.177 17.568 -23.573 1.00 85.38 89 PHE A N 1
ATOM 682 C CA . PHE A 1 89 ? 32.077 18.928 -24.108 1.00 85.38 89 PHE A CA 1
ATOM 683 C C . PHE A 1 89 ? 33.416 19.678 -24.012 1.00 85.38 89 PHE A C 1
ATOM 685 O O . PHE A 1 89 ? 33.883 20.265 -24.993 1.00 85.38 89 PHE A O 1
ATOM 692 N N . VAL A 1 90 ? 34.080 19.626 -22.854 1.00 82.06 90 VAL A N 1
ATOM 693 C CA . VAL A 1 90 ? 35.391 20.261 -22.649 1.00 82.06 90 VAL A CA 1
ATOM 694 C C . VAL A 1 90 ? 36.466 19.597 -23.515 1.00 82.06 90 VAL A C 1
ATOM 696 O O . VAL A 1 90 ? 37.269 20.292 -24.135 1.00 82.06 90 VAL A O 1
ATOM 699 N N . LEU A 1 91 ? 36.467 18.266 -23.613 1.00 81.56 91 LEU A N 1
ATOM 700 C CA . LEU A 1 91 ? 37.460 17.528 -24.394 1.00 81.56 91 LEU A CA 1
ATOM 701 C C . LEU A 1 91 ? 37.333 17.814 -25.899 1.00 81.56 91 LEU A C 1
ATOM 703 O O . LEU A 1 91 ? 38.331 18.077 -26.567 1.00 81.56 91 LEU A O 1
ATOM 707 N N . VAL A 1 92 ? 36.104 17.824 -26.424 1.00 82.75 92 VAL A N 1
ATOM 708 C CA . VAL A 1 92 ? 35.812 18.062 -27.848 1.00 82.75 92 VAL A CA 1
ATOM 709 C C . VAL A 1 92 ? 36.014 19.528 -28.225 1.00 82.75 92 VAL A C 1
ATOM 711 O O . VAL A 1 92 ? 36.569 19.808 -29.284 1.00 82.75 92 VAL A O 1
ATOM 714 N N . SER A 1 93 ? 35.642 20.474 -27.356 1.00 78.69 93 SER A N 1
ATOM 715 C CA . SER A 1 93 ? 35.890 21.906 -27.601 1.00 78.69 93 SER A CA 1
ATOM 716 C C . SER A 1 93 ? 37.384 22.255 -27.663 1.00 78.69 93 SER A C 1
ATOM 718 O O . SER A 1 93 ? 37.771 23.200 -28.356 1.00 78.69 93 SER A O 1
ATOM 720 N N . ARG A 1 94 ? 38.233 21.477 -26.979 1.00 74.94 94 ARG A N 1
ATOM 721 C CA . ARG A 1 94 ? 39.695 21.643 -26.954 1.00 74.94 94 ARG A CA 1
ATOM 722 C C . ARG A 1 94 ? 40.444 20.814 -27.994 1.00 74.94 94 ARG A C 1
ATOM 724 O O . ARG A 1 94 ? 41.602 21.124 -28.265 1.00 74.94 94 ARG A O 1
ATOM 731 N N . ALA A 1 95 ? 39.827 19.785 -28.566 1.00 76.50 95 ALA A N 1
ATOM 732 C CA . ALA A 1 95 ? 40.484 18.928 -29.541 1.00 76.50 95 ALA A CA 1
ATOM 733 C C .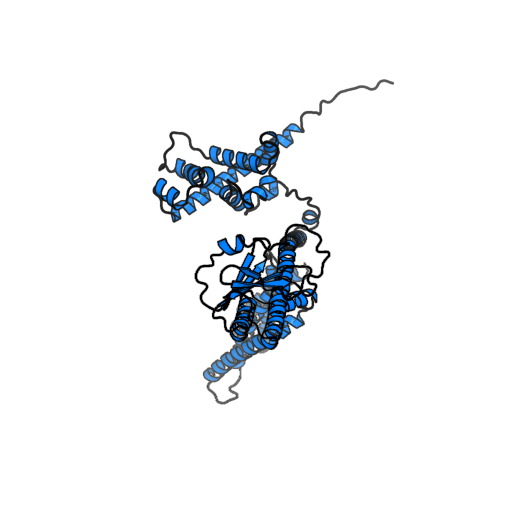 ALA A 1 95 ? 40.820 19.700 -30.839 1.00 76.50 95 ALA A C 1
ATOM 735 O O . ALA A 1 95 ? 40.026 20.531 -31.302 1.00 76.50 95 ALA A O 1
ATOM 736 N N . PRO A 1 96 ? 41.988 19.442 -31.460 1.00 68.56 96 PRO A N 1
ATOM 737 C CA . PRO A 1 96 ? 42.271 19.942 -32.802 1.00 68.56 96 PRO A CA 1
ATOM 738 C C . PRO A 1 96 ? 41.251 19.365 -33.799 1.00 68.56 96 PRO A C 1
ATOM 740 O O . PRO A 1 96 ? 40.690 18.294 -33.574 1.00 68.56 96 PRO A O 1
ATOM 743 N N . MET A 1 97 ? 40.970 20.077 -34.896 1.00 62.66 97 MET A N 1
ATOM 744 C CA . MET A 1 97 ? 40.021 19.615 -35.921 1.00 62.66 97 MET A CA 1
ATOM 745 C C . MET A 1 97 ? 40.542 18.322 -36.570 1.00 62.66 97 MET A C 1
ATOM 747 O O . MET A 1 97 ? 41.385 18.370 -37.458 1.00 62.66 97 MET A O 1
ATOM 751 N N . VAL A 1 98 ? 40.050 17.167 -36.116 1.00 60.94 98 VAL A N 1
ATOM 752 C CA . VAL A 1 98 ? 40.537 15.847 -36.564 1.00 60.94 98 VAL A CA 1
ATOM 753 C C . VAL A 1 98 ? 39.762 15.321 -37.788 1.00 60.94 98 VAL A C 1
ATOM 755 O O . VAL A 1 98 ? 40.255 14.436 -38.476 1.00 60.94 98 VAL A O 1
ATOM 758 N N . PHE A 1 99 ? 38.596 15.893 -38.131 1.00 62.53 99 PHE A N 1
ATOM 759 C CA . PHE A 1 99 ? 37.703 15.346 -39.175 1.00 62.53 99 PHE A CA 1
ATOM 760 C C . PHE A 1 99 ? 37.219 16.332 -40.260 1.00 62.53 99 PHE A C 1
ATOM 762 O O . PHE A 1 99 ? 36.296 16.011 -41.001 1.00 62.53 99 PHE A O 1
ATOM 769 N N . GLY A 1 100 ? 37.787 17.540 -40.374 1.00 68.88 100 GLY A N 1
ATOM 770 C CA . GLY A 1 100 ? 37.374 18.522 -41.402 1.00 68.88 100 GLY A CA 1
ATOM 771 C C . GLY A 1 100 ? 35.941 19.075 -41.260 1.00 68.88 100 GLY A C 1
ATOM 772 O O . GLY A 1 100 ? 35.502 19.877 -42.079 1.00 68.88 100 GLY A O 1
ATOM 773 N N . LEU A 1 101 ? 35.214 18.668 -40.216 1.00 71.44 101 LEU A N 1
ATOM 774 C CA . LEU A 1 101 ? 33.903 19.184 -39.823 1.00 71.44 101 LEU A CA 1
ATOM 775 C C . LEU A 1 101 ? 34.045 20.489 -39.030 1.00 71.44 101 LEU A C 1
ATOM 777 O O . LEU A 1 101 ? 34.957 20.635 -38.213 1.00 71.44 101 LEU A O 1
ATOM 781 N N . HIS A 1 102 ? 33.092 21.408 -39.217 1.00 78.56 102 HIS A N 1
ATOM 782 C CA . HIS A 1 102 ? 32.979 22.616 -38.398 1.00 78.56 102 HIS A CA 1
ATOM 783 C C . HIS A 1 102 ? 32.855 22.230 -36.915 1.00 78.56 102 HIS A C 1
ATOM 785 O O . HIS A 1 102 ? 32.054 21.361 -36.558 1.00 78.56 102 HIS A O 1
ATOM 791 N N . LYS A 1 103 ? 33.637 22.888 -36.046 1.00 75.12 103 LYS A N 1
ATOM 792 C CA . LYS A 1 103 ? 33.719 22.574 -34.606 1.00 75.12 103 LYS A CA 1
ATOM 793 C C . LYS A 1 103 ? 32.354 22.549 -33.914 1.00 75.12 103 LYS A C 1
ATOM 795 O O . LYS A 1 103 ? 32.126 21.703 -33.058 1.00 75.12 103 LYS A O 1
ATOM 800 N N . GLU A 1 104 ? 31.446 23.434 -34.313 1.00 80.88 104 GLU A N 1
ATOM 801 C CA . GLU A 1 104 ? 30.093 23.535 -33.753 1.00 80.88 104 GLU A CA 1
ATOM 802 C C . GLU A 1 104 ? 29.254 22.277 -34.024 1.00 80.88 104 GLU A C 1
ATOM 804 O O . GLU A 1 104 ? 28.580 21.772 -33.127 1.00 80.88 104 GLU A O 1
ATOM 809 N N . VAL A 1 105 ? 29.363 21.712 -35.232 1.00 82.38 105 VAL A N 1
ATOM 810 C CA . VAL A 1 105 ? 28.644 20.491 -35.627 1.00 82.38 105 VAL A CA 1
ATOM 811 C C . VAL A 1 105 ? 29.206 19.275 -34.891 1.00 82.38 105 VAL A C 1
ATOM 813 O O . VAL A 1 105 ? 28.447 18.462 -34.365 1.00 82.38 105 VAL A O 1
ATOM 816 N N . ALA A 1 106 ? 30.535 19.170 -34.803 1.00 82.69 106 ALA A N 1
ATOM 817 C CA . ALA A 1 106 ? 31.197 18.085 -34.082 1.00 82.69 106 ALA A CA 1
ATOM 818 C C . ALA A 1 106 ? 30.875 18.111 -32.578 1.00 82.69 106 ALA A C 1
ATOM 820 O O . ALA A 1 106 ? 30.645 17.063 -31.976 1.00 82.69 106 ALA A O 1
ATOM 821 N N . LEU A 1 107 ? 30.808 19.306 -31.983 1.00 84.62 107 LEU A N 1
ATOM 822 C CA . LEU A 1 107 ? 30.461 19.490 -30.578 1.00 84.62 107 LEU A CA 1
ATOM 823 C C . LEU A 1 107 ? 29.011 19.087 -30.299 1.00 84.62 107 LEU A C 1
ATOM 825 O O . LEU A 1 107 ? 28.766 18.307 -29.379 1.00 84.62 107 LEU A O 1
ATOM 829 N N . GLY A 1 108 ? 28.060 19.572 -31.106 1.00 84.19 108 GLY A N 1
ATOM 830 C CA . GLY A 1 108 ? 26.648 19.215 -30.952 1.00 84.19 108 GLY A CA 1
ATOM 831 C C . GLY A 1 108 ? 26.428 17.708 -31.080 1.00 84.19 108 GLY A C 1
ATOM 832 O O . GLY A 1 108 ? 25.772 17.100 -30.234 1.00 84.19 108 GLY A O 1
ATOM 833 N N . PHE A 1 109 ? 27.057 17.085 -32.081 1.00 88.00 109 PHE A N 1
ATOM 834 C CA . PHE A 1 109 ? 26.981 15.641 -32.283 1.00 88.00 109 PHE A CA 1
ATOM 835 C C . PHE A 1 109 ? 27.577 14.855 -31.109 1.00 88.00 109 PHE A C 1
ATOM 837 O O . PHE A 1 109 ? 26.951 13.915 -30.624 1.00 88.00 109 PHE A O 1
ATOM 844 N N . ALA A 1 110 ? 28.750 15.251 -30.607 1.00 87.69 110 ALA A N 1
ATOM 845 C CA . ALA A 1 110 ? 29.398 14.567 -29.493 1.00 87.69 110 ALA A CA 1
ATOM 846 C C . ALA A 1 110 ? 28.580 14.647 -28.198 1.00 87.69 110 ALA A C 1
ATOM 848 O O . ALA A 1 110 ? 28.464 13.647 -27.491 1.00 87.69 110 ALA A O 1
ATOM 849 N N . VAL A 1 111 ? 27.979 15.803 -27.899 1.00 89.56 111 VAL A N 1
ATOM 850 C CA . VAL A 1 111 ? 27.117 15.975 -26.719 1.00 89.56 111 VAL A CA 1
ATOM 851 C C . VAL A 1 111 ? 25.889 15.072 -26.816 1.00 89.56 111 VAL A C 1
ATOM 853 O O . VAL A 1 111 ? 25.632 14.303 -25.891 1.00 89.56 111 VAL A O 1
ATOM 856 N N . VAL A 1 112 ? 25.170 15.105 -27.942 1.00 92.00 112 VAL A N 1
ATOM 857 C CA . VAL A 1 112 ? 23.966 14.279 -28.145 1.00 92.00 112 VAL A CA 1
ATOM 858 C C . VAL A 1 112 ? 24.304 12.788 -28.105 1.00 92.00 112 VAL A C 1
ATOM 860 O O . VAL A 1 112 ? 23.635 12.028 -27.405 1.00 92.00 112 VAL A O 1
ATOM 863 N N . ALA A 1 113 ? 25.372 12.370 -28.789 1.00 90.94 113 ALA A N 1
ATOM 864 C CA . ALA A 1 113 ? 25.834 10.986 -28.767 1.00 90.94 113 ALA A CA 1
ATOM 865 C C . ALA A 1 113 ? 26.205 10.539 -27.346 1.00 90.94 113 ALA A C 1
ATOM 867 O O . ALA A 1 113 ? 25.836 9.444 -26.931 1.00 90.94 113 ALA A O 1
ATOM 868 N N . THR A 1 114 ? 26.873 11.398 -26.573 1.00 90.75 114 THR A N 1
ATOM 869 C CA . THR A 1 114 ? 27.237 11.103 -25.180 1.00 90.75 114 THR A CA 1
ATOM 870 C C . THR A 1 114 ? 26.002 10.933 -24.305 1.00 90.75 114 THR A C 1
ATOM 872 O O . THR A 1 114 ? 25.932 9.961 -23.560 1.00 90.75 114 THR A O 1
ATOM 875 N N . VAL A 1 115 ? 25.010 11.825 -24.419 1.00 90.12 115 VAL A N 1
ATOM 876 C CA . VAL A 1 115 ? 23.747 11.705 -23.673 1.00 90.12 115 VAL A CA 1
ATOM 877 C C . VAL A 1 115 ? 23.050 10.391 -24.018 1.00 90.12 115 VAL A C 1
ATOM 879 O O . VAL A 1 115 ? 22.736 9.625 -23.112 1.00 90.12 115 VAL A O 1
ATOM 882 N N . MET A 1 116 ? 22.886 10.076 -25.308 1.00 93.12 116 MET A N 1
ATOM 883 C CA . MET A 1 116 ? 22.244 8.827 -25.732 1.00 93.12 116 MET A CA 1
ATOM 884 C C . MET A 1 116 ? 22.985 7.585 -25.230 1.00 93.12 116 MET A C 1
ATOM 886 O O . MET A 1 116 ? 22.353 6.656 -24.735 1.00 93.12 116 MET A O 1
ATOM 890 N N . ILE A 1 117 ? 24.317 7.559 -25.333 1.00 91.00 117 ILE A N 1
ATOM 891 C CA . ILE A 1 117 ? 25.129 6.423 -24.879 1.00 91.00 117 ILE A CA 1
ATOM 892 C C . ILE A 1 117 ? 25.011 6.255 -23.363 1.00 91.00 117 ILE A C 1
ATOM 894 O O . ILE A 1 117 ? 24.800 5.141 -22.888 1.00 91.00 117 ILE A O 1
ATOM 898 N N . VAL A 1 118 ? 25.113 7.344 -22.597 1.00 88.19 118 VAL A N 1
ATOM 899 C CA . VAL A 1 118 ? 25.010 7.302 -21.134 1.00 88.19 118 VAL A CA 1
ATOM 900 C C . VAL A 1 118 ? 23.614 6.857 -20.697 1.00 88.19 118 VAL A C 1
ATOM 902 O O . VAL A 1 118 ? 23.504 5.955 -19.866 1.00 88.19 118 VAL A O 1
ATOM 905 N N . GLU A 1 119 ? 22.548 7.415 -21.276 1.00 86.69 119 GLU A N 1
ATOM 906 C CA . GLU A 1 119 ? 21.174 7.003 -20.964 1.00 86.69 119 GLU A CA 1
ATOM 907 C C . GLU A 1 119 ? 20.916 5.537 -21.322 1.00 86.69 119 GLU A C 1
ATOM 909 O O . GLU A 1 119 ? 20.301 4.808 -20.537 1.00 86.69 119 GLU A O 1
ATOM 914 N N . TRP A 1 120 ? 21.434 5.080 -22.464 1.00 88.94 120 TRP A N 1
ATOM 915 C CA . TRP A 1 120 ? 21.329 3.688 -22.885 1.00 88.94 120 TRP A CA 1
ATOM 916 C C . TRP A 1 120 ? 22.058 2.741 -21.924 1.00 88.94 120 TRP A C 1
ATOM 918 O O . TRP A 1 120 ? 21.471 1.748 -21.489 1.00 88.94 120 TRP A O 1
ATOM 928 N N . ILE A 1 121 ? 23.294 3.064 -21.526 1.00 85.06 121 ILE A N 1
ATOM 929 C CA . ILE A 1 121 ? 24.058 2.282 -20.541 1.00 85.06 121 ILE A CA 1
ATOM 930 C C . ILE A 1 121 ? 23.290 2.213 -19.215 1.00 85.06 121 ILE A C 1
ATOM 932 O O . ILE A 1 121 ? 23.109 1.127 -18.663 1.00 85.06 121 ILE A O 1
ATOM 936 N N . ILE A 1 122 ? 22.783 3.342 -18.712 1.00 81.31 122 ILE A N 1
ATOM 937 C CA . ILE A 1 122 ? 22.032 3.380 -17.448 1.00 81.31 122 ILE A CA 1
ATOM 938 C C . ILE A 1 122 ? 20.774 2.504 -17.529 1.00 81.31 122 ILE A C 1
ATOM 940 O O . ILE A 1 122 ? 20.476 1.764 -16.588 1.00 81.31 122 ILE A O 1
ATOM 944 N N . HIS A 1 123 ? 20.040 2.556 -18.643 1.00 81.38 123 HIS A N 1
ATOM 945 C CA . HIS A 1 123 ? 18.840 1.746 -18.834 1.00 81.38 123 HIS A CA 1
ATOM 946 C C . HIS A 1 123 ? 19.161 0.247 -18.918 1.00 81.38 123 HIS A C 1
ATOM 948 O O . HIS A 1 123 ? 18.519 -0.561 -18.245 1.00 81.38 123 HIS A O 1
ATOM 954 N N . GLN A 1 124 ? 20.177 -0.126 -19.699 1.00 84.06 124 GLN A N 1
ATOM 955 C CA . GLN A 1 124 ? 20.530 -1.523 -19.945 1.00 84.06 124 GLN A CA 1
ATOM 956 C C . GLN A 1 124 ? 21.093 -2.214 -18.699 1.00 84.06 124 GLN A C 1
ATOM 958 O O . GLN A 1 124 ? 20.761 -3.366 -18.418 1.00 84.06 124 GLN A O 1
ATOM 963 N N . TYR A 1 125 ? 21.917 -1.512 -17.919 1.00 77.25 125 TYR A N 1
ATOM 964 C CA . TYR A 1 125 ? 22.561 -2.087 -16.739 1.00 77.25 125 TYR A CA 1
ATOM 965 C C . TYR A 1 125 ? 21.717 -2.005 -15.466 1.00 77.25 125 TYR A C 1
ATOM 967 O O . TYR A 1 125 ? 22.159 -2.509 -14.436 1.00 77.25 125 TYR A O 1
ATOM 975 N N . LYS A 1 126 ? 20.495 -1.453 -15.512 1.00 71.19 126 LYS A N 1
ATOM 976 C CA . LYS A 1 126 ? 19.600 -1.333 -14.345 1.00 71.19 126 LYS A CA 1
ATOM 977 C C . LYS A 1 126 ? 19.511 -2.637 -13.537 1.00 71.19 126 LYS A C 1
ATOM 979 O O . LYS A 1 126 ? 19.788 -2.643 -12.342 1.00 71.19 126 LYS A O 1
ATOM 984 N N . LYS A 1 127 ? 19.214 -3.750 -14.213 1.00 67.12 127 LYS A N 1
ATOM 985 C CA . LYS A 1 127 ? 19.036 -5.074 -13.589 1.00 67.12 127 LYS A CA 1
ATOM 986 C C . LYS A 1 127 ? 20.343 -5.658 -13.036 1.00 67.12 127 LYS A C 1
ATOM 988 O O . LYS A 1 127 ? 20.337 -6.413 -12.069 1.00 67.12 127 LYS A O 1
ATOM 993 N N . THR A 1 128 ? 21.475 -5.316 -13.649 1.00 67.31 128 THR A N 1
ATOM 994 C CA . THR A 1 128 ? 22.803 -5.757 -13.203 1.00 67.31 128 THR A CA 1
ATOM 995 C C . THR A 1 128 ? 23.263 -4.961 -11.986 1.00 67.31 128 THR A C 1
ATOM 997 O O . THR A 1 128 ? 23.806 -5.551 -11.061 1.00 67.31 128 THR A O 1
ATOM 1000 N N . PHE A 1 129 ? 22.997 -3.652 -11.947 1.00 63.81 129 PHE A N 1
ATOM 1001 C CA . PHE A 1 129 ? 23.261 -2.813 -10.776 1.00 63.81 129 PHE A CA 1
ATOM 1002 C C . PHE A 1 129 ? 22.423 -3.241 -9.567 1.00 63.81 129 PHE A C 1
ATOM 1004 O O . PHE A 1 129 ? 22.947 -3.281 -8.459 1.00 63.81 129 PHE A O 1
ATOM 1011 N N . GLU A 1 130 ? 21.163 -3.629 -9.781 1.00 65.44 130 GLU A N 1
ATOM 1012 C CA . GLU A 1 130 ? 20.298 -4.177 -8.725 1.00 65.44 130 GLU A CA 1
ATOM 1013 C C . GLU A 1 130 ? 20.870 -5.484 -8.133 1.00 65.44 130 GLU A C 1
ATOM 1015 O O . GLU A 1 130 ? 20.870 -5.661 -6.917 1.00 65.44 130 GLU A O 1
ATOM 1020 N N . ARG A 1 131 ? 21.462 -6.356 -8.965 1.00 64.62 131 ARG A N 1
ATOM 1021 C CA . ARG A 1 131 ? 22.086 -7.621 -8.521 1.00 64.62 131 ARG A CA 1
ATOM 1022 C C . ARG A 1 131 ? 23.478 -7.459 -7.906 1.00 64.62 131 ARG A C 1
ATOM 1024 O O . ARG A 1 131 ? 23.778 -8.090 -6.900 1.00 64.62 131 ARG A O 1
ATOM 1031 N N . ALA A 1 132 ? 24.339 -6.633 -8.501 1.00 60.44 132 ALA A N 1
ATOM 1032 C CA . ALA A 1 132 ? 25.729 -6.466 -8.069 1.00 60.44 132 ALA A CA 1
ATOM 1033 C C . ALA A 1 132 ? 25.844 -5.842 -6.669 1.00 60.44 132 ALA A C 1
ATOM 1035 O O . ALA A 1 132 ? 26.809 -6.102 -5.957 1.00 60.44 132 ALA A O 1
ATOM 1036 N N . PHE A 1 133 ? 24.845 -5.060 -6.256 1.00 56.78 133 PHE A N 1
ATOM 1037 C CA . PHE A 1 133 ? 24.778 -4.473 -4.919 1.00 56.78 133 PHE A CA 1
ATOM 1038 C C . PHE A 1 133 ? 24.184 -5.413 -3.846 1.00 56.78 133 PHE A C 1
ATOM 1040 O O . PHE A 1 133 ? 23.861 -4.932 -2.766 1.00 56.78 133 PHE A O 1
ATOM 1047 N N . GLN A 1 134 ? 24.094 -6.733 -4.095 1.00 52.44 134 GLN A N 1
ATOM 1048 C CA . GLN A 1 134 ? 23.608 -7.755 -3.140 1.00 52.44 134 GLN A CA 1
ATOM 1049 C C . GLN A 1 134 ? 22.239 -7.421 -2.531 1.00 52.44 134 GLN A C 1
ATOM 1051 O O . GLN A 1 134 ? 22.017 -7.559 -1.330 1.00 52.44 134 GLN A O 1
ATOM 1056 N N . LEU A 1 135 ? 21.312 -6.930 -3.352 1.00 53.56 135 LEU A N 1
ATOM 1057 C CA . LEU A 1 135 ? 20.062 -6.368 -2.849 1.00 53.56 135 LEU A CA 1
ATOM 1058 C C . LEU A 1 135 ? 18.823 -7.258 -3.017 1.00 53.56 135 LEU A C 1
ATOM 1060 O O . LEU A 1 135 ? 17.729 -6.795 -2.706 1.00 53.56 135 LEU A O 1
ATOM 1064 N N . ASP A 1 136 ? 18.992 -8.503 -3.471 1.00 52.38 136 ASP A N 1
ATOM 1065 C CA . ASP A 1 136 ? 17.877 -9.368 -3.895 1.00 52.38 136 ASP A CA 1
ATOM 1066 C C . ASP A 1 136 ? 18.049 -10.864 -3.540 1.00 52.38 136 ASP A C 1
ATOM 1068 O O . ASP A 1 136 ? 17.235 -11.692 -3.937 1.00 52.38 136 ASP A O 1
ATOM 1072 N N . ASP A 1 137 ? 19.093 -11.239 -2.792 1.00 53.78 137 ASP A N 1
ATOM 1073 C CA . ASP A 1 137 ? 19.382 -12.645 -2.437 1.00 53.78 137 ASP A CA 1
ATOM 1074 C C . ASP A 1 137 ? 18.696 -13.088 -1.131 1.00 53.78 137 ASP A C 1
ATOM 1076 O O . ASP A 1 137 ? 19.198 -13.950 -0.411 1.00 53.78 137 ASP A O 1
ATOM 1080 N N . ASP A 1 138 ? 17.537 -12.509 -0.806 1.00 59.38 138 ASP A N 1
ATOM 1081 C CA . ASP A 1 138 ? 16.692 -13.088 0.235 1.00 59.38 138 ASP A CA 1
ATOM 1082 C C . ASP A 1 138 ? 15.765 -14.132 -0.418 1.00 59.38 138 ASP A C 1
ATOM 1084 O O . ASP A 1 138 ? 14.869 -13.762 -1.195 1.00 59.38 138 ASP A O 1
ATOM 1088 N N . PRO A 1 139 ? 15.972 -15.442 -0.170 1.00 62.25 139 PRO A N 1
ATOM 1089 C CA . PRO A 1 139 ? 15.136 -16.488 -0.753 1.00 62.25 139 PRO A CA 1
ATOM 1090 C C . PRO A 1 139 ? 13.650 -16.293 -0.419 1.00 62.25 139 PRO A C 1
ATOM 1092 O O . PRO A 1 139 ? 12.797 -16.743 -1.189 1.00 62.25 139 PRO A O 1
ATOM 1095 N N . ASP A 1 140 ? 13.330 -15.591 0.670 1.00 59.31 140 ASP A N 1
ATOM 1096 C CA . ASP A 1 140 ? 11.957 -15.355 1.101 1.00 59.31 140 ASP A CA 1
ATOM 1097 C C . ASP A 1 140 ? 11.261 -14.264 0.275 1.00 59.31 140 ASP A C 1
ATOM 1099 O O . ASP A 1 140 ? 10.091 -14.418 -0.078 1.00 59.31 140 ASP A O 1
ATOM 1103 N N . VAL A 1 141 ? 11.983 -13.226 -0.168 1.00 63.62 141 VAL A N 1
ATOM 1104 C CA . VAL A 1 141 ? 11.436 -12.212 -1.095 1.00 63.62 141 VAL A CA 1
ATOM 1105 C C . VAL A 1 141 ? 11.074 -12.855 -2.431 1.00 63.62 141 VAL A C 1
ATOM 1107 O O . VAL A 1 141 ? 10.000 -12.604 -2.980 1.00 63.62 141 VAL A O 1
ATOM 1110 N N . ARG A 1 142 ? 11.925 -13.760 -2.926 1.00 64.25 142 ARG A N 1
ATOM 1111 C CA . ARG A 1 142 ? 11.666 -14.488 -4.172 1.00 64.25 142 ARG A CA 1
ATOM 1112 C C . ARG A 1 142 ? 10.438 -15.389 -4.069 1.00 64.25 142 ARG A C 1
ATOM 1114 O O . ARG A 1 142 ? 9.683 -15.489 -5.031 1.00 64.25 142 ARG A O 1
ATOM 1121 N N . ARG A 1 143 ? 10.221 -16.029 -2.916 1.00 60.97 143 ARG A N 1
ATOM 1122 C CA . ARG A 1 143 ? 9.023 -16.844 -2.656 1.00 60.97 143 ARG A CA 1
ATOM 1123 C C . ARG A 1 143 ? 7.755 -15.995 -2.654 1.00 60.97 143 ARG A C 1
ATOM 1125 O O . ARG A 1 143 ? 6.794 -16.377 -3.312 1.00 60.97 143 ARG A O 1
ATOM 1132 N N . ILE A 1 144 ? 7.773 -14.835 -1.994 1.00 67.19 144 ILE A N 1
ATOM 1133 C CA . ILE A 1 144 ? 6.638 -13.897 -1.981 1.00 67.19 144 ILE A CA 1
ATOM 1134 C C . ILE A 1 144 ? 6.349 -13.376 -3.391 1.00 67.19 144 ILE A C 1
ATOM 1136 O O . ILE A 1 144 ? 5.192 -13.288 -3.793 1.00 67.19 144 ILE A O 1
ATOM 1140 N N . GLN A 1 145 ? 7.384 -13.069 -4.171 1.00 62.62 145 GLN A N 1
ATOM 1141 C CA . GLN A 1 145 ? 7.210 -12.568 -5.528 1.00 62.62 145 GLN A CA 1
ATOM 1142 C C . GLN A 1 145 ? 6.665 -13.639 -6.479 1.00 62.62 145 GLN A C 1
ATOM 1144 O O . GLN A 1 145 ? 5.739 -13.365 -7.233 1.00 62.62 145 GLN A O 1
ATOM 1149 N N . VAL A 1 146 ? 7.156 -14.878 -6.386 1.00 66.50 146 VAL A N 1
ATOM 1150 C CA . VAL A 1 146 ? 6.596 -16.013 -7.139 1.00 66.50 146 VAL A CA 1
ATOM 1151 C C . VAL A 1 146 ? 5.156 -16.305 -6.718 1.00 66.50 146 VAL A C 1
ATOM 1153 O O . VAL A 1 146 ? 4.345 -16.647 -7.574 1.00 66.50 146 VAL A O 1
ATOM 1156 N N . LEU A 1 147 ? 4.819 -16.149 -5.433 1.00 67.81 147 LEU A N 1
ATOM 1157 C CA . LEU A 1 147 ? 3.440 -16.249 -4.961 1.00 67.81 147 LEU A CA 1
ATOM 1158 C C . LEU A 1 147 ? 2.584 -15.139 -5.589 1.00 67.81 147 LEU A C 1
ATOM 1160 O O . LEU A 1 147 ? 1.599 -15.444 -6.245 1.00 67.81 147 LEU A O 1
ATOM 1164 N N . SER A 1 148 ? 3.007 -13.873 -5.507 1.00 65.44 148 SER A N 1
ATOM 1165 C CA . SER A 1 148 ? 2.325 -12.731 -6.138 1.00 65.44 148 SER A CA 1
ATOM 1166 C C . SER A 1 148 ? 2.131 -12.891 -7.647 1.00 65.44 148 SER A C 1
ATOM 1168 O O . SER A 1 148 ? 1.120 -12.433 -8.167 1.00 65.44 148 SER A O 1
ATOM 1170 N N . GLU A 1 149 ? 3.084 -13.500 -8.352 1.00 64.44 149 GLU A N 1
ATOM 1171 C CA . GLU A 1 149 ? 3.020 -13.724 -9.803 1.00 64.44 149 GLU A CA 1
ATOM 1172 C C . GLU A 1 149 ? 2.121 -14.911 -10.190 1.00 64.44 149 GLU A C 1
ATOM 1174 O O . GLU A 1 149 ? 1.744 -15.032 -11.353 1.00 64.44 149 GLU A O 1
ATOM 1179 N N . ARG A 1 150 ? 1.787 -15.793 -9.239 1.00 67.00 150 ARG A N 1
ATOM 1180 C CA . ARG A 1 150 ? 0.984 -17.008 -9.461 1.00 67.00 150 ARG A CA 1
ATOM 1181 C C . ARG A 1 150 ? -0.403 -16.973 -8.823 1.00 67.00 150 ARG A C 1
ATOM 1183 O O . ARG A 1 150 ? -1.162 -17.917 -9.014 1.00 67.00 150 ARG A O 1
ATOM 1190 N N . LEU A 1 151 ? -0.729 -15.929 -8.066 1.00 66.88 151 LEU A N 1
ATOM 1191 C CA . LEU A 1 151 ? -2.049 -15.760 -7.468 1.00 66.88 151 LEU A CA 1
ATOM 1192 C C . LEU A 1 151 ? -3.091 -15.521 -8.564 1.00 66.88 151 LEU A C 1
ATOM 1194 O O . LEU A 1 151 ? -2.954 -14.589 -9.358 1.00 66.88 151 LEU A O 1
ATOM 1198 N N . LEU A 1 152 ? -4.137 -16.353 -8.593 1.00 64.88 152 LEU A N 1
ATOM 1199 C CA . LEU A 1 152 ? -5.272 -16.125 -9.479 1.00 64.88 152 LEU A CA 1
ATOM 1200 C C . LEU A 1 152 ? -6.043 -14.904 -8.989 1.00 64.88 152 LEU A C 1
ATOM 1202 O O . LEU A 1 152 ? -6.470 -14.815 -7.833 1.00 64.88 152 LEU A O 1
ATOM 1206 N N . THR A 1 153 ? -6.246 -13.944 -9.884 1.00 72.94 153 THR A N 1
ATOM 1207 C CA . THR A 1 153 ? -7.104 -12.811 -9.562 1.00 72.94 153 THR A CA 1
ATOM 1208 C C . THR A 1 153 ? -8.563 -13.265 -9.504 1.00 72.94 153 THR A C 1
ATOM 1210 O O . THR A 1 153 ? -8.967 -14.241 -10.136 1.00 72.94 153 THR A O 1
ATOM 1213 N N . THR A 1 154 ? -9.400 -12.527 -8.769 1.00 75.25 154 THR A N 1
ATOM 1214 C CA . THR A 1 154 ? -10.853 -12.782 -8.735 1.00 75.25 154 THR A CA 1
ATOM 1215 C C . THR A 1 154 ? -11.464 -12.758 -10.146 1.00 75.25 154 THR A C 1
ATOM 1217 O O . THR A 1 154 ? -12.421 -13.477 -10.416 1.00 75.25 154 THR A O 1
ATOM 1220 N N . SER A 1 155 ? -10.904 -11.954 -11.059 1.00 79.50 155 SER A N 1
ATOM 1221 C CA . SER A 1 155 ? -11.314 -11.936 -12.466 1.00 79.50 155 SER A CA 1
ATOM 1222 C C . SER A 1 155 ? -10.940 -13.212 -13.214 1.00 79.50 155 SER A C 1
ATOM 1224 O O . SER A 1 155 ? -11.772 -13.709 -13.968 1.00 79.50 155 SER A O 1
ATOM 1226 N N . ASP A 1 156 ? -9.743 -13.759 -12.986 1.00 83.19 156 ASP A N 1
ATOM 1227 C CA . ASP A 1 156 ? -9.286 -14.968 -13.684 1.00 83.19 156 ASP A CA 1
ATOM 1228 C C . ASP A 1 156 ? -10.125 -16.184 -13.275 1.00 83.19 156 ASP A C 1
ATOM 1230 O O . ASP A 1 156 ? -10.562 -16.952 -14.132 1.00 83.19 156 ASP A O 1
ATOM 1234 N N . LEU A 1 157 ? -10.429 -16.316 -11.975 1.00 84.06 157 LEU A N 1
ATOM 1235 C CA . LEU A 1 157 ? -11.324 -17.360 -11.467 1.00 84.06 157 LEU A CA 1
ATOM 1236 C C . LEU A 1 157 ? -12.719 -17.247 -12.086 1.00 84.06 157 LEU A C 1
ATOM 1238 O O . LEU A 1 157 ? -13.268 -18.240 -12.559 1.00 84.06 157 LEU A O 1
ATOM 1242 N N . LYS A 1 158 ? -13.288 -16.037 -12.105 1.00 85.25 158 LYS A N 1
ATOM 1243 C CA . LYS A 1 158 ? -14.610 -15.801 -12.686 1.00 85.25 158 LYS A CA 1
ATOM 1244 C C . LYS A 1 158 ? -14.640 -16.189 -14.164 1.00 85.25 158 LYS A C 1
ATOM 1246 O O . LYS A 1 158 ? -15.549 -16.895 -14.581 1.00 85.25 158 LYS A O 1
ATOM 1251 N N . GLN A 1 159 ? -13.635 -15.782 -14.936 1.00 87.44 159 GLN A N 1
ATOM 1252 C CA . GLN A 1 159 ? -13.542 -16.101 -16.361 1.00 87.44 159 GLN A CA 1
ATOM 1253 C C . GLN A 1 159 ? -13.376 -17.610 -16.609 1.00 87.44 159 GLN A C 1
ATOM 1255 O O . GLN A 1 159 ? -13.958 -18.163 -17.548 1.00 87.44 159 GLN A O 1
ATOM 1260 N N . PHE A 1 160 ? -12.610 -18.294 -15.756 1.00 88.50 160 PHE A N 1
ATOM 1261 C CA . PHE A 1 160 ? -12.490 -19.748 -15.798 1.00 88.50 160 PHE A CA 1
ATOM 1262 C C . PHE A 1 160 ? -13.833 -20.429 -15.504 1.00 88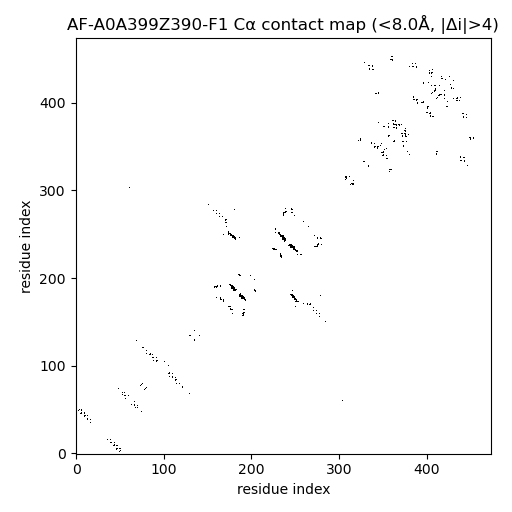.50 160 PHE A C 1
ATOM 1264 O O . PHE A 1 160 ? -14.286 -21.253 -16.298 1.00 88.50 160 PHE A O 1
ATOM 1271 N N . LEU A 1 161 ? -14.513 -20.043 -14.420 1.00 87.94 161 LEU A N 1
ATOM 1272 C CA . LEU A 1 161 ? -15.821 -20.591 -14.055 1.00 87.94 161 LEU A CA 1
ATOM 1273 C C . LEU A 1 161 ? -16.889 -20.291 -15.116 1.00 87.94 161 LEU A C 1
ATOM 1275 O O . LEU A 1 161 ? -17.697 -21.163 -15.410 1.00 87.94 161 LEU A O 1
ATOM 1279 N N . GLU A 1 162 ? -16.874 -19.116 -15.748 1.00 90.19 162 GLU A N 1
ATOM 1280 C CA . GLU A 1 162 ? -17.741 -18.800 -16.893 1.00 90.19 162 GLU A CA 1
ATOM 1281 C C . GLU A 1 162 ? -17.485 -19.739 -18.082 1.00 90.19 162 GLU A C 1
ATOM 1283 O O . GLU A 1 162 ? -18.431 -20.170 -18.739 1.00 90.19 162 GLU A O 1
ATOM 1288 N N . SER A 1 163 ? -16.228 -20.116 -18.330 1.00 90.19 163 SER A N 1
ATOM 1289 C CA . SER A 1 163 ? -15.873 -21.072 -19.389 1.00 90.19 163 SER A CA 1
ATOM 1290 C C . SER A 1 163 ? -16.373 -22.486 -19.067 1.00 90.19 163 SER A C 1
ATOM 1292 O O . SER A 1 163 ? -16.937 -23.157 -19.933 1.00 90.19 163 SER A O 1
ATOM 1294 N N . VAL A 1 164 ? -16.231 -22.923 -17.810 1.00 88.38 164 VAL A N 1
ATOM 1295 C CA . VAL A 1 164 ? -16.760 -24.211 -17.327 1.00 88.38 164 VAL A CA 1
ATOM 1296 C C . VAL A 1 164 ? -18.291 -24.227 -17.376 1.00 88.38 164 VAL A C 1
ATOM 1298 O O . VAL A 1 164 ? -18.889 -25.202 -17.831 1.00 88.38 164 VAL A O 1
ATOM 1301 N N . LEU A 1 165 ? -18.944 -23.134 -16.977 1.00 88.12 165 LEU A N 1
ATOM 1302 C CA . LEU A 1 165 ? -20.396 -22.976 -17.045 1.00 88.12 165 LEU A CA 1
ATOM 1303 C C . LEU A 1 165 ? -20.912 -22.963 -18.484 1.00 88.12 165 LEU A C 1
ATOM 1305 O O . LEU A 1 165 ? -21.938 -23.576 -18.758 1.00 88.12 165 LEU A O 1
ATOM 1309 N N . ALA A 1 166 ? -20.205 -22.323 -19.417 1.00 87.62 166 ALA A N 1
ATOM 1310 C CA . ALA A 1 166 ? -20.569 -22.345 -20.831 1.00 87.62 166 ALA A CA 1
ATOM 1311 C C . ALA A 1 166 ? -20.529 -23.775 -21.397 1.00 87.62 166 ALA A C 1
ATOM 1313 O O . ALA A 1 166 ? -21.489 -24.200 -22.040 1.00 87.62 166 ALA A O 1
ATOM 1314 N N . ALA A 1 167 ? -19.480 -24.541 -21.075 1.00 88.12 167 ALA A N 1
ATOM 1315 C CA . ALA A 1 167 ? -19.388 -25.956 -21.435 1.00 88.12 167 ALA A CA 1
ATOM 1316 C C . ALA A 1 167 ? -20.482 -26.804 -20.754 1.00 88.12 167 ALA A C 1
ATOM 1318 O O . ALA A 1 167 ? -21.035 -27.715 -21.365 1.00 88.12 167 ALA A O 1
ATOM 1319 N N . THR A 1 168 ? -20.846 -26.471 -19.512 1.00 85.44 168 THR A N 1
ATOM 1320 C CA . THR A 1 168 ? -21.933 -27.129 -18.765 1.00 85.44 168 THR A CA 1
ATOM 1321 C C . THR A 1 168 ? -23.288 -26.868 -19.430 1.00 85.44 168 THR A C 1
ATOM 1323 O O . THR A 1 168 ? -24.073 -27.796 -19.612 1.00 85.44 168 THR A O 1
ATOM 1326 N N . CYS A 1 169 ? -23.552 -25.629 -19.858 1.00 85.06 169 CYS A N 1
ATOM 1327 C CA . CYS A 1 169 ? -24.757 -25.259 -20.601 1.00 85.06 169 CYS A CA 1
ATOM 1328 C C . CYS A 1 169 ? -24.858 -25.992 -21.945 1.00 85.06 169 CYS A C 1
ATOM 1330 O O . CYS A 1 169 ? -25.947 -26.432 -22.315 1.00 85.06 169 CYS A O 1
ATOM 1332 N N . GLU A 1 170 ? -23.741 -26.147 -22.661 1.00 86.38 170 GLU A N 1
ATOM 1333 C CA . GLU A 1 170 ? -23.680 -26.902 -23.918 1.00 86.38 170 GLU A CA 1
ATOM 1334 C C . GLU A 1 170 ? -23.968 -28.393 -23.691 1.00 86.38 170 GLU A C 1
ATOM 1336 O O . GLU A 1 170 ? -24.836 -28.960 -24.356 1.00 86.38 170 GLU A O 1
ATOM 1341 N N . ALA A 1 171 ? -23.316 -28.999 -22.695 1.00 83.12 171 ALA A N 1
ATOM 1342 C CA . ALA A 1 171 ? -23.486 -30.405 -22.330 1.00 83.12 171 ALA A CA 1
ATOM 1343 C C . ALA A 1 171 ? -24.914 -30.730 -21.881 1.00 83.12 171 ALA A C 1
ATOM 1345 O O . ALA A 1 171 ? -25.510 -31.721 -22.295 1.00 83.12 171 ALA A O 1
ATOM 1346 N N . ALA A 1 172 ? -25.488 -29.866 -21.049 1.00 78.69 172 ALA A N 1
ATOM 1347 C CA . ALA A 1 172 ? -26.821 -30.055 -20.504 1.00 78.69 172 ALA A CA 1
ATOM 1348 C C . ALA A 1 172 ? -27.944 -29.548 -21.411 1.00 78.69 172 ALA A C 1
ATOM 1350 O O . ALA A 1 172 ? -29.122 -29.805 -21.145 1.00 78.69 172 ALA A O 1
ATOM 1351 N N . ARG A 1 173 ? -27.596 -28.824 -22.483 1.00 80.94 173 ARG A N 1
ATOM 1352 C CA . ARG A 1 173 ? -28.536 -28.138 -23.380 1.00 80.94 173 ARG A CA 1
ATOM 1353 C C . ARG A 1 173 ? -29.480 -27.196 -22.621 1.00 80.94 173 ARG A C 1
ATOM 1355 O O . ARG A 1 173 ? -30.674 -27.131 -22.909 1.00 80.94 173 ARG A O 1
ATOM 1362 N N . THR A 1 174 ? -28.941 -26.468 -21.645 1.00 80.75 174 THR A N 1
ATOM 1363 C CA . THR A 1 174 ? -29.684 -25.510 -20.812 1.00 80.75 174 THR A CA 1
ATOM 1364 C C . THR A 1 174 ? -29.220 -24.082 -21.095 1.00 80.75 174 THR A C 1
ATOM 1366 O O . THR A 1 174 ? -28.021 -23.856 -21.240 1.00 80.75 174 THR A O 1
ATOM 1369 N N . PRO A 1 175 ? -30.124 -23.088 -21.134 1.00 75.31 175 PRO A N 1
ATOM 1370 C CA . PRO A 1 175 ? -29.760 -21.714 -21.486 1.00 75.31 175 PRO A CA 1
ATOM 1371 C C . PRO A 1 175 ? -29.049 -20.948 -20.360 1.00 75.31 175 PRO A C 1
ATOM 1373 O O . PRO A 1 175 ? -28.483 -19.886 -20.613 1.00 75.31 175 PRO A O 1
ATOM 1376 N N . THR A 1 176 ? -29.115 -21.441 -19.119 1.00 82.31 176 THR A N 1
ATOM 1377 C CA . THR A 1 176 ? -28.623 -20.726 -17.936 1.00 82.31 176 THR A CA 1
ATOM 1378 C C . THR A 1 176 ? -28.014 -21.680 -16.913 1.00 82.31 176 THR A C 1
ATOM 1380 O O . THR A 1 176 ? -28.653 -22.676 -16.556 1.00 82.31 176 THR A O 1
ATOM 1383 N N . ALA A 1 177 ? -26.840 -21.327 -16.389 1.00 85.69 177 ALA A N 1
ATOM 1384 C CA . ALA A 1 177 ? -26.181 -22.020 -15.286 1.00 85.69 177 ALA A CA 1
ATOM 1385 C C . ALA A 1 177 ? -25.385 -21.037 -14.410 1.00 85.69 177 ALA A C 1
ATOM 1387 O O . ALA A 1 177 ? -24.971 -19.969 -14.869 1.00 85.69 177 ALA A O 1
ATOM 1388 N N . PHE A 1 178 ? -25.187 -21.382 -13.141 1.00 87.06 178 PHE A N 1
ATOM 1389 C CA . PHE A 1 178 ? -24.499 -20.559 -12.153 1.00 87.06 178 PHE A CA 1
ATOM 1390 C C . PHE A 1 178 ? -23.659 -21.409 -11.197 1.00 87.06 178 PHE A C 1
ATOM 1392 O O . PHE A 1 178 ? -24.003 -22.550 -10.899 1.00 87.06 178 PHE A O 1
ATOM 1399 N N . VAL A 1 179 ? -22.576 -20.830 -10.683 1.00 88.00 179 VAL A N 1
ATOM 1400 C CA . VAL A 1 179 ? -21.791 -21.390 -9.575 1.00 88.00 179 VAL A CA 1
ATOM 1401 C C . VAL A 1 179 ? -21.868 -20.429 -8.398 1.00 88.00 179 VAL A C 1
ATOM 1403 O O . VAL A 1 179 ? -21.571 -19.240 -8.543 1.00 88.00 179 VAL A O 1
ATOM 1406 N N . ALA A 1 180 ? -22.237 -20.945 -7.227 1.00 84.75 180 ALA A N 1
ATOM 1407 C CA . ALA A 1 180 ? -22.190 -20.204 -5.974 1.00 84.75 180 ALA A CA 1
ATOM 1408 C C . ALA A 1 180 ? -21.245 -20.895 -4.985 1.00 84.75 180 ALA A C 1
ATOM 1410 O O . ALA A 1 180 ? -21.400 -22.080 -4.701 1.00 84.75 180 ALA A O 1
ATOM 1411 N N . GLY A 1 181 ? -20.268 -20.151 -4.471 1.00 83.56 181 GLY A N 1
ATOM 1412 C CA . GLY A 1 181 ? -19.356 -20.610 -3.428 1.00 83.56 181 GLY A CA 1
ATOM 1413 C C . GLY A 1 181 ? -19.933 -20.352 -2.038 1.00 83.56 181 GLY A C 1
ATOM 1414 O O . GLY A 1 181 ? -20.628 -19.356 -1.814 1.00 83.56 181 GLY A O 1
ATOM 1415 N N . LEU A 1 182 ? -19.639 -21.235 -1.085 1.00 77.19 182 LEU A N 1
ATOM 1416 C CA . LEU A 1 182 ? -19.945 -21.008 0.324 1.00 77.19 182 LEU A CA 1
ATOM 1417 C C . LEU A 1 182 ? -18.835 -20.142 0.934 1.00 77.19 182 LEU A C 1
ATOM 1419 O O . LEU A 1 182 ? -17.694 -20.578 1.050 1.00 77.19 182 LEU A O 1
ATOM 1423 N N . THR A 1 183 ? -19.157 -18.907 1.324 1.00 66.50 183 THR A N 1
ATOM 1424 C CA . THR A 1 183 ? -18.220 -18.047 2.068 1.00 66.50 183 THR A CA 1
ATOM 1425 C C . THR A 1 183 ? -18.620 -17.971 3.547 1.00 66.50 183 THR A C 1
ATOM 1427 O O . THR A 1 183 ? -19.788 -18.210 3.866 1.00 66.50 183 THR A O 1
ATOM 1430 N N . PRO A 1 184 ? -17.717 -17.574 4.469 1.00 60.44 184 PRO A N 1
ATOM 1431 C CA . PRO A 1 184 ? -18.056 -17.370 5.885 1.00 60.44 184 PRO A CA 1
ATOM 1432 C C . PRO A 1 184 ? -19.203 -16.369 6.114 1.00 60.44 184 PRO A C 1
ATOM 1434 O O . PRO A 1 184 ? -19.878 -16.421 7.136 1.00 60.44 184 PRO A O 1
ATOM 1437 N N . ASN A 1 185 ? -19.444 -15.478 5.144 1.00 57.56 185 ASN A N 1
ATOM 1438 C CA . ASN A 1 185 ? -20.513 -14.476 5.162 1.00 57.56 185 ASN A CA 1
ATOM 1439 C C . ASN A 1 185 ? -21.796 -14.933 4.432 1.00 57.56 185 ASN A C 1
ATOM 1441 O O . ASN A 1 185 ? -22.702 -14.125 4.232 1.00 57.56 185 ASN A O 1
ATOM 1445 N N . GLY A 1 186 ? -21.876 -16.205 4.026 1.00 63.06 186 GLY A N 1
ATOM 1446 C CA . GLY A 1 186 ? -23.008 -16.801 3.315 1.00 63.06 186 GLY A CA 1
ATOM 1447 C C . GLY A 1 186 ? -22.678 -17.249 1.883 1.00 63.06 186 GLY A C 1
ATOM 1448 O O . GLY A 1 186 ? -21.559 -17.048 1.400 1.00 63.06 186 GLY A O 1
ATOM 1449 N N . PRO A 1 187 ? -23.637 -17.885 1.187 1.00 68.62 187 PRO A N 1
ATOM 1450 C CA . PRO A 1 187 ? -23.467 -18.288 -0.204 1.00 68.62 187 PRO A CA 1
ATOM 1451 C C . PRO A 1 187 ? -23.338 -17.050 -1.096 1.00 68.62 187 PRO A C 1
ATOM 1453 O O . PRO A 1 187 ? -24.188 -16.160 -1.066 1.00 68.62 187 PRO A O 1
ATOM 1456 N N . ARG A 1 188 ? -22.265 -16.996 -1.888 1.00 74.81 188 ARG A N 1
ATOM 1457 C CA . ARG A 1 188 ? -21.989 -15.919 -2.840 1.00 74.81 188 ARG A CA 1
ATOM 1458 C C . ARG A 1 188 ? -21.924 -16.487 -4.246 1.00 74.81 188 ARG A C 1
ATOM 1460 O O . ARG A 1 188 ? -21.253 -17.482 -4.500 1.00 74.81 188 ARG A O 1
ATOM 1467 N N . LEU A 1 189 ? -22.591 -15.819 -5.174 1.00 77.00 189 LEU A N 1
ATOM 1468 C CA . LEU A 1 189 ? -22.563 -16.178 -6.581 1.00 77.00 189 LEU A CA 1
ATOM 1469 C C . LEU A 1 189 ? -21.230 -15.735 -7.218 1.00 77.00 189 LEU A C 1
ATOM 1471 O O . LEU A 1 189 ? -20.914 -14.545 -7.261 1.00 77.00 189 LEU A O 1
ATOM 1475 N N . GLU A 1 190 ? -20.431 -16.710 -7.660 1.00 80.75 190 GLU A N 1
ATOM 1476 C CA . GLU A 1 190 ? -19.070 -16.508 -8.186 1.00 80.75 190 GLU A CA 1
ATOM 1477 C C . GLU A 1 190 ? -19.079 -16.317 -9.712 1.00 80.75 190 GLU A C 1
ATOM 1479 O O . GLU A 1 190 ? -18.378 -15.451 -10.238 1.00 80.75 190 GLU A O 1
ATOM 1484 N N . ALA A 1 191 ? -19.919 -17.068 -10.434 1.00 80.50 191 ALA A N 1
ATOM 1485 C CA . ALA A 1 191 ? -20.051 -16.962 -11.888 1.00 80.50 191 ALA A CA 1
ATOM 1486 C C . ALA A 1 191 ? -21.460 -17.328 -12.379 1.00 80.50 191 ALA A C 1
ATOM 1488 O O . ALA A 1 191 ? -22.151 -18.151 -11.776 1.00 80.50 191 ALA A O 1
ATOM 1489 N N . VAL A 1 192 ? -21.869 -16.721 -13.498 1.00 82.88 192 VAL A N 1
ATOM 1490 C CA . VAL A 1 192 ? -23.174 -16.912 -14.147 1.00 82.88 192 VAL A CA 1
ATOM 1491 C C . VAL A 1 192 ? -23.006 -16.911 -15.659 1.00 82.88 192 VAL A C 1
ATOM 1493 O O . VAL A 1 192 ? -22.351 -16.030 -16.209 1.00 82.88 192 VAL A O 1
ATOM 1496 N N . VAL A 1 193 ? -23.685 -17.840 -16.328 1.00 79.06 193 VAL A N 1
ATOM 1497 C CA . VAL A 1 193 ? -23.863 -17.850 -17.781 1.00 79.06 193 VAL A CA 1
ATOM 1498 C C . VAL A 1 193 ? -25.359 -17.824 -18.096 1.00 79.06 193 VAL A C 1
ATOM 1500 O O . VAL A 1 193 ? -26.117 -18.653 -17.595 1.00 79.06 193 VAL A O 1
ATOM 1503 N N . GLY A 1 194 ? -25.779 -16.870 -18.933 1.00 70.62 194 GLY A N 1
ATOM 1504 C CA . GLY A 1 194 ? -27.178 -16.644 -19.319 1.00 70.62 194 GLY A CA 1
ATOM 1505 C C . GLY A 1 194 ? -27.909 -15.600 -18.457 1.00 70.62 194 GLY A C 1
ATOM 1506 O O . GLY A 1 194 ? -27.317 -14.956 -17.594 1.00 70.62 194 GLY A O 1
ATOM 1507 N N . HIS A 1 195 ? -29.201 -15.377 -18.723 1.00 64.44 195 HIS A N 1
ATOM 1508 C CA . HIS A 1 195 ? -30.019 -14.409 -17.982 1.00 64.44 195 HIS A CA 1
ATOM 1509 C C . HIS A 1 195 ? -30.714 -15.099 -16.796 1.00 64.44 195 HIS A C 1
ATOM 1511 O O . HIS A 1 195 ? -31.665 -15.852 -17.000 1.00 64.44 195 HIS A O 1
ATOM 1517 N N . LEU A 1 196 ? -30.242 -14.864 -15.564 1.00 63.28 196 LEU A N 1
ATOM 1518 C CA . LEU A 1 196 ? -30.960 -15.284 -14.353 1.00 63.28 196 LEU A CA 1
ATOM 1519 C C . LEU A 1 196 ? -32.157 -14.346 -14.144 1.00 63.28 196 LEU A C 1
ATOM 1521 O O . LEU A 1 196 ? -32.045 -13.304 -13.499 1.00 63.28 196 LEU A O 1
ATOM 1525 N N . GLU A 1 197 ? -33.315 -14.704 -14.693 1.00 48.56 197 GLU A N 1
ATOM 1526 C CA . GLU A 1 197 ? -34.575 -14.086 -14.282 1.00 48.56 197 GLU A CA 1
ATOM 1527 C C . GLU A 1 197 ? -34.926 -14.586 -12.875 1.00 48.56 197 GLU A C 1
ATOM 1529 O O . GLU A 1 197 ? -35.305 -15.740 -12.693 1.00 48.56 197 GLU A O 1
ATOM 1534 N N . GLY A 1 198 ? -34.791 -13.714 -11.871 1.00 50.19 198 GLY A N 1
ATOM 1535 C CA . GLY A 1 198 ? -35.476 -13.888 -10.588 1.00 50.19 198 GLY A CA 1
ATOM 1536 C C . GLY A 1 198 ? -34.708 -14.524 -9.429 1.00 50.19 198 GLY A C 1
ATOM 1537 O O . GLY A 1 198 ? -35.352 -14.815 -8.435 1.00 50.19 198 GLY A O 1
ATOM 1538 N N . LEU A 1 199 ? -33.382 -14.681 -9.481 1.00 51.91 199 LEU A N 1
ATOM 1539 C CA . LEU A 1 199 ? -32.582 -15.120 -8.322 1.00 51.91 199 LEU A CA 1
ATOM 1540 C C . LEU A 1 199 ? -31.858 -13.929 -7.667 1.00 51.91 199 LEU A C 1
ATOM 1542 O O . LEU A 1 199 ? -30.718 -13.630 -8.029 1.00 51.91 199 LEU A O 1
ATOM 1546 N N . PRO A 1 200 ? -32.489 -13.196 -6.731 1.00 51.75 200 PRO A N 1
ATOM 1547 C CA . PRO A 1 200 ? -31.764 -12.259 -5.884 1.00 51.75 200 PRO A CA 1
ATOM 1548 C C . PRO A 1 200 ? -30.841 -13.034 -4.928 1.00 51.75 200 PRO A C 1
ATOM 1550 O O . PRO A 1 200 ? -31.210 -14.108 -4.453 1.00 51.75 200 PRO A O 1
ATOM 1553 N N . ASP A 1 201 ? -29.699 -12.446 -4.547 1.00 50.31 201 ASP A N 1
ATOM 1554 C CA . ASP A 1 201 ? -28.785 -12.953 -3.493 1.00 50.31 201 ASP A CA 1
ATOM 1555 C C . ASP A 1 201 ? -29.520 -13.389 -2.198 1.00 50.31 201 ASP A C 1
ATOM 1557 O O . ASP A 1 201 ? -29.032 -14.204 -1.418 1.00 50.31 201 ASP A O 1
ATOM 1561 N N . VAL A 1 202 ? -30.734 -12.872 -1.982 1.00 46.12 202 VAL A N 1
ATOM 1562 C CA . VAL A 1 202 ? -31.629 -13.154 -0.852 1.00 46.12 202 VAL A CA 1
ATOM 1563 C C . VAL A 1 202 ? -32.288 -14.547 -0.913 1.00 46.12 202 VAL A C 1
ATOM 1565 O O . VAL A 1 202 ? -32.600 -15.111 0.135 1.00 46.12 202 VAL A O 1
ATOM 1568 N N . GLU A 1 203 ? -32.512 -15.133 -2.095 1.00 49.50 203 GLU A N 1
ATOM 1569 C CA . GLU A 1 203 ? -33.065 -16.498 -2.218 1.00 49.50 203 GLU A CA 1
ATOM 1570 C C . GLU A 1 203 ? -31.994 -17.582 -2.067 1.00 49.50 203 GLU A C 1
ATOM 1572 O O . GLU A 1 203 ? -32.271 -18.627 -1.479 1.00 49.50 203 GLU A O 1
ATOM 1577 N N . LEU A 1 204 ? -30.751 -17.295 -2.469 1.00 52.84 204 LEU A N 1
ATOM 1578 C CA . LEU A 1 204 ? -29.594 -18.159 -2.205 1.00 52.84 204 LEU A CA 1
ATOM 1579 C C . LEU A 1 204 ? -29.309 -18.279 -0.697 1.00 52.84 204 LEU A C 1
ATOM 1581 O O . LEU A 1 204 ? -28.963 -19.355 -0.224 1.00 52.84 204 LEU A O 1
ATOM 1585 N N . GLN A 1 205 ? -29.542 -17.219 0.087 1.00 50.00 205 GLN A N 1
ATOM 1586 C CA . GLN A 1 205 ? -29.438 -17.265 1.556 1.00 50.00 205 GLN A CA 1
ATOM 1587 C C . GLN A 1 205 ? -30.518 -18.128 2.230 1.00 50.00 205 GLN A C 1
ATOM 1589 O O . GLN A 1 205 ? -30.315 -18.594 3.349 1.00 50.00 205 GLN A O 1
ATOM 1594 N N . LYS A 1 206 ? -31.663 -18.363 1.571 1.00 46.25 206 LYS A N 1
ATOM 1595 C CA . LYS A 1 206 ? -32.711 -19.281 2.059 1.00 46.25 206 LYS A CA 1
ATOM 1596 C C . LYS A 1 206 ? -32.445 -20.738 1.681 1.00 46.25 206 LYS A C 1
ATOM 1598 O O . LYS A 1 206 ? -33.178 -21.618 2.135 1.00 46.25 206 LYS A O 1
ATOM 1603 N N . PHE A 1 207 ? -31.420 -21.001 0.870 1.00 49.72 207 PHE A N 1
ATOM 1604 C CA . PHE A 1 207 ? -31.040 -22.341 0.450 1.00 49.72 207 PHE A CA 1
ATOM 1605 C C . PHE A 1 207 ? -30.412 -23.100 1.628 1.00 49.72 207 PHE A C 1
ATOM 1607 O O . PHE A 1 207 ? -29.212 -23.044 1.882 1.00 49.72 207 PHE A O 1
ATOM 1614 N N . SER A 1 208 ? -31.258 -23.787 2.395 1.00 44.84 208 SER A N 1
ATOM 1615 C CA . SER A 1 208 ? -30.828 -24.735 3.421 1.00 44.84 208 SER A CA 1
ATOM 1616 C C . SER A 1 208 ? -30.605 -26.084 2.753 1.00 44.84 208 SER A C 1
ATOM 1618 O O . SER A 1 208 ? -31.564 -26.781 2.428 1.00 44.84 208 SER A O 1
ATOM 1620 N N . ILE A 1 209 ? -29.343 -26.442 2.527 1.00 48.22 209 ILE A N 1
ATOM 1621 C CA . ILE A 1 209 ? -28.980 -27.780 2.053 1.00 48.22 209 ILE A CA 1
ATOM 1622 C C . ILE A 1 209 ? -29.356 -28.773 3.164 1.00 48.22 209 ILE A C 1
ATOM 1624 O O . ILE A 1 209 ? -28.872 -28.614 4.294 1.00 48.22 209 ILE A O 1
ATOM 1628 N N . PRO A 1 210 ? -30.215 -29.775 2.902 1.00 38.31 210 PRO A N 1
ATOM 1629 C CA . PRO A 1 210 ? -30.511 -30.809 3.885 1.00 38.31 210 PRO A CA 1
ATOM 1630 C C . PRO A 1 210 ? -29.208 -31.556 4.204 1.00 38.31 210 PRO A C 1
ATOM 1632 O O . PRO A 1 210 ? -28.652 -32.211 3.331 1.00 38.31 210 PRO A O 1
ATOM 1635 N N . GLY A 1 211 ? -28.694 -31.420 5.431 1.00 43.91 211 GLY A N 1
ATOM 1636 C CA . GLY A 1 211 ? -27.513 -32.161 5.902 1.00 43.91 211 GLY A CA 1
ATOM 1637 C C . GLY A 1 211 ? -26.363 -31.333 6.487 1.00 43.91 211 GLY A C 1
ATOM 1638 O O . GLY A 1 211 ? -25.461 -31.911 7.078 1.00 43.91 211 GLY A O 1
ATOM 1639 N N . VAL A 1 212 ? -26.387 -29.996 6.407 1.00 44.16 212 VAL A N 1
ATOM 1640 C CA . VAL A 1 212 ? -25.278 -29.154 6.927 1.00 44.16 212 VAL A CA 1
ATOM 1641 C C . VAL A 1 212 ? -25.385 -28.870 8.441 1.00 44.16 212 VAL A C 1
ATOM 1643 O O . VAL A 1 212 ? -24.454 -28.350 9.050 1.00 44.16 212 VAL A O 1
ATOM 1646 N N . GLN A 1 213 ? -26.481 -29.264 9.103 1.00 34.09 213 GLN A N 1
ATOM 1647 C CA . GLN A 1 213 ? -26.576 -29.227 10.568 1.00 34.09 213 GLN A CA 1
ATOM 1648 C C . GLN A 1 213 ? -26.323 -30.610 11.176 1.00 34.09 213 GLN A C 1
ATOM 1650 O O . GLN A 1 213 ? -27.247 -31.382 11.400 1.00 34.09 213 GLN A O 1
ATOM 1655 N N . GLY A 1 214 ? -25.051 -30.880 11.476 1.00 35.59 214 GLY A N 1
ATOM 1656 C CA . GLY A 1 214 ? -24.656 -31.639 12.665 1.00 35.59 214 GLY A CA 1
ATOM 1657 C C . GLY A 1 214 ? -25.174 -33.068 12.808 1.00 35.59 214 GLY A C 1
ATOM 1658 O O . GLY A 1 214 ? -25.469 -33.473 13.931 1.00 35.59 214 GLY A O 1
ATOM 1659 N N . GLN A 1 215 ? -25.247 -33.845 11.729 1.00 28.16 215 GLN A N 1
ATOM 1660 C CA . GLN A 1 215 ? -25.441 -35.286 11.848 1.00 28.16 215 GLN A CA 1
ATOM 1661 C C . GLN A 1 215 ? -24.275 -36.002 11.179 1.00 28.16 215 GLN A C 1
ATOM 1663 O O . GLN A 1 215 ? -24.016 -35.800 9.998 1.00 28.16 215 GLN A O 1
ATOM 1668 N N . GLU A 1 216 ? -23.546 -36.788 11.972 1.00 35.84 216 GLU A N 1
ATOM 1669 C CA . GLU A 1 216 ? -22.485 -37.685 11.522 1.00 35.84 216 GLU A CA 1
ATOM 1670 C C . GLU A 1 216 ? -22.976 -38.479 10.302 1.00 35.84 216 GLU A C 1
ATOM 1672 O O . GLU A 1 216 ? -23.837 -39.354 10.415 1.00 35.84 216 GLU A O 1
ATOM 1677 N N . LEU A 1 217 ? -22.460 -38.139 9.119 1.00 37.81 217 LEU A N 1
ATOM 1678 C CA . LEU A 1 217 ? -22.784 -38.805 7.860 1.00 37.81 217 LEU A CA 1
ATOM 1679 C C . LEU A 1 217 ? -21.972 -40.098 7.773 1.00 37.81 217 LEU A C 1
ATOM 1681 O O . LEU A 1 217 ? -20.995 -40.219 7.044 1.00 37.81 217 LEU A O 1
ATOM 1685 N N . ASN A 1 218 ? -22.383 -41.069 8.582 1.00 31.75 218 ASN A N 1
ATOM 1686 C CA . ASN A 1 218 ? -21.980 -42.459 8.458 1.00 31.75 218 ASN A CA 1
ATOM 1687 C C . ASN A 1 218 ? -22.925 -43.119 7.439 1.00 31.75 218 ASN A C 1
ATOM 1689 O O . ASN A 1 218 ? -23.903 -43.777 7.791 1.00 31.75 218 ASN A O 1
ATOM 1693 N N . GLY A 1 219 ? -22.679 -42.850 6.161 1.00 31.52 219 GLY A N 1
ATOM 1694 C CA . GLY A 1 219 ? -23.432 -43.405 5.044 1.00 31.52 219 GLY A CA 1
ATOM 1695 C C . GLY A 1 219 ? -22.941 -42.796 3.742 1.00 31.52 219 GLY A C 1
ATOM 1696 O O . GLY A 1 219 ? -22.976 -41.577 3.610 1.00 31.52 219 GLY A O 1
ATOM 1697 N N . ASP A 1 220 ? -22.468 -43.646 2.827 1.00 36.84 220 ASP A N 1
ATOM 1698 C CA . ASP A 1 220 ? -22.111 -43.305 1.444 1.00 36.84 220 ASP A CA 1
ATOM 1699 C C . ASP A 1 220 ? -23.141 -42.327 0.864 1.00 36.84 220 ASP A C 1
ATOM 1701 O O . ASP A 1 220 ? -24.288 -42.702 0.608 1.00 36.84 220 ASP A O 1
ATOM 1705 N N . ILE A 1 221 ? -22.745 -41.067 0.685 1.00 44.25 221 ILE A N 1
ATOM 1706 C CA . ILE A 1 221 ? -23.535 -40.087 -0.057 1.00 44.25 221 ILE A CA 1
ATOM 1707 C C . ILE A 1 221 ? -23.285 -40.412 -1.532 1.00 44.25 221 ILE A C 1
ATOM 1709 O O . ILE A 1 221 ? -22.132 -40.339 -1.963 1.00 44.25 221 ILE A O 1
ATOM 1713 N N . PRO A 1 222 ? -24.305 -40.799 -2.317 1.00 44.09 222 PRO A N 1
ATOM 1714 C CA . PRO A 1 222 ? -24.121 -41.048 -3.737 1.00 44.09 222 PRO A CA 1
ATOM 1715 C C . PRO A 1 222 ? -23.592 -39.774 -4.406 1.00 44.09 222 PRO A C 1
ATOM 1717 O O . PRO A 1 222 ? -24.243 -38.731 -4.391 1.00 44.09 222 PRO A O 1
ATOM 1720 N N . ASP A 1 223 ? -22.406 -39.866 -5.006 1.00 51.03 223 ASP A N 1
ATOM 1721 C CA . ASP A 1 223 ? -21.610 -38.790 -5.629 1.00 51.03 223 ASP A CA 1
ATOM 1722 C C . ASP A 1 223 ? -22.275 -38.175 -6.893 1.00 51.03 223 ASP A C 1
ATOM 1724 O O . ASP A 1 223 ? -21.621 -37.624 -7.776 1.00 51.03 223 ASP A O 1
ATOM 1728 N N . THR A 1 224 ? -23.595 -38.335 -7.055 1.00 53.09 224 THR A N 1
ATOM 1729 C CA . THR A 1 224 ? -24.311 -38.123 -8.328 1.00 53.09 224 THR A CA 1
ATOM 1730 C C . THR A 1 224 ? -25.715 -37.523 -8.211 1.00 53.09 224 THR A C 1
ATOM 1732 O O . THR A 1 224 ? -26.324 -37.243 -9.244 1.00 53.09 224 THR A O 1
ATOM 1735 N N . ASP A 1 225 ? -26.245 -37.292 -7.008 1.00 67.19 225 ASP A N 1
ATOM 1736 C CA . ASP A 1 225 ? -27.648 -36.884 -6.879 1.00 67.19 225 ASP A CA 1
ATOM 1737 C C . ASP A 1 225 ? -27.841 -35.395 -7.210 1.00 67.19 225 ASP A C 1
ATOM 1739 O O . ASP A 1 225 ? -27.383 -34.489 -6.509 1.00 67.19 225 ASP A O 1
ATOM 1743 N N . PHE A 1 226 ? -28.530 -35.144 -8.325 1.00 71.69 226 PHE A N 1
ATOM 1744 C CA . PHE A 1 226 ? -29.053 -33.830 -8.680 1.00 71.69 226 PHE A CA 1
ATOM 1745 C C . PHE A 1 226 ? -30.243 -33.499 -7.777 1.00 71.69 226 PHE A C 1
ATOM 1747 O O . PHE A 1 226 ? -31.207 -34.260 -7.692 1.00 71.69 226 PHE A O 1
ATOM 1754 N N . PHE A 1 227 ? -30.223 -32.321 -7.164 1.00 76.62 227 PHE A N 1
ATOM 1755 C CA . PHE A 1 227 ? -31.346 -31.801 -6.393 1.00 76.62 227 PHE A CA 1
ATOM 1756 C C . PHE A 1 227 ? -32.163 -30.836 -7.245 1.00 76.62 227 PHE A C 1
ATOM 1758 O O . PHE A 1 227 ? -31.628 -29.871 -7.787 1.00 76.62 227 PHE A O 1
ATOM 1765 N N . VAL A 1 228 ? -33.470 -31.062 -7.356 1.00 73.62 228 VAL A N 1
ATOM 1766 C CA . VAL A 1 228 ? -34.366 -30.127 -8.046 1.00 73.62 228 VAL A CA 1
ATOM 1767 C C . VAL A 1 228 ? -34.815 -29.053 -7.058 1.00 73.62 228 VAL A C 1
ATOM 1769 O O . VAL A 1 228 ? -35.441 -29.349 -6.041 1.00 73.62 228 VAL A O 1
ATOM 1772 N N . TRP A 1 229 ? -34.507 -27.796 -7.359 1.00 72.12 229 TRP A N 1
ATOM 1773 C CA . TRP A 1 229 ? -34.948 -26.632 -6.603 1.00 72.12 229 TRP A CA 1
ATOM 1774 C C . TRP A 1 229 ? -35.653 -25.640 -7.520 1.00 72.12 229 TRP A C 1
ATOM 1776 O O . TRP A 1 229 ? -35.024 -24.919 -8.296 1.00 72.12 229 TRP A O 1
ATOM 1786 N N . GLY A 1 230 ? -36.984 -25.619 -7.432 1.00 73.94 230 GLY A N 1
ATOM 1787 C CA . GLY A 1 230 ? -37.817 -24.845 -8.349 1.00 73.94 230 GLY A CA 1
ATOM 1788 C C . GLY A 1 230 ? -37.552 -25.260 -9.796 1.00 73.94 230 GLY A C 1
ATOM 1789 O O . GLY A 1 230 ? -37.659 -26.437 -10.131 1.00 73.94 230 GLY A O 1
ATOM 1790 N N . ASP A 1 231 ? -37.147 -24.294 -10.620 1.00 75.88 231 ASP A N 1
ATOM 1791 C CA . ASP A 1 231 ? -36.804 -24.496 -12.031 1.00 75.88 231 ASP A CA 1
ATOM 1792 C C . ASP A 1 231 ? -35.310 -24.791 -12.253 1.00 75.88 231 ASP A C 1
ATOM 1794 O O . ASP A 1 231 ? -34.815 -24.631 -13.368 1.00 75.88 231 ASP A O 1
ATOM 1798 N N . TYR A 1 232 ? -34.560 -25.183 -11.219 1.00 78.81 232 TYR A N 1
ATOM 1799 C CA . TYR A 1 232 ? -33.123 -25.443 -11.310 1.00 78.81 232 TYR A CA 1
ATOM 1800 C C . TYR A 1 232 ? -32.765 -26.850 -10.826 1.00 78.81 232 TYR A C 1
ATOM 1802 O O . TYR A 1 232 ? -33.274 -27.325 -9.816 1.00 78.81 232 TYR A O 1
ATOM 1810 N N . TRP A 1 233 ? -31.854 -27.513 -11.530 1.00 84.06 233 TRP A N 1
ATOM 1811 C CA . TRP A 1 233 ? -31.113 -28.662 -11.025 1.00 84.06 233 TRP A CA 1
ATOM 1812 C C . TRP A 1 233 ? -29.846 -28.157 -10.343 1.00 84.06 233 TRP A C 1
ATOM 1814 O O . TRP A 1 233 ? -29.141 -27.305 -10.879 1.00 84.06 233 TRP A O 1
ATOM 1824 N N . ILE A 1 234 ? -29.576 -28.655 -9.146 1.00 83.31 234 ILE A N 1
ATOM 1825 C CA . ILE A 1 234 ? -28.466 -28.231 -8.306 1.00 83.31 234 ILE A CA 1
ATOM 1826 C C . ILE A 1 234 ? -27.608 -29.439 -7.994 1.00 83.31 234 ILE A C 1
ATOM 1828 O O . ILE A 1 234 ? -28.104 -30.474 -7.553 1.00 83.31 234 ILE A O 1
ATOM 1832 N N . GLN A 1 235 ? -26.309 -29.272 -8.185 1.00 86.00 235 GLN A N 1
ATOM 1833 C CA . GLN A 1 235 ? -25.310 -30.259 -7.845 1.00 86.00 235 GLN A CA 1
ATOM 1834 C C . GLN A 1 235 ? -24.348 -29.673 -6.806 1.00 86.00 235 GLN A C 1
ATOM 1836 O O . GLN A 1 235 ? -23.796 -28.588 -7.023 1.00 86.00 235 GLN A O 1
ATOM 1841 N N . PRO A 1 236 ? -24.144 -30.347 -5.664 1.00 84.44 236 PRO A N 1
ATOM 1842 C CA . PRO A 1 236 ? -23.181 -29.895 -4.673 1.00 84.44 236 PRO A CA 1
ATOM 1843 C C . PRO A 1 236 ? -21.746 -30.047 -5.195 1.00 84.44 236 PRO A C 1
ATOM 1845 O O . PRO A 1 236 ? -21.387 -31.025 -5.861 1.00 84.44 236 PRO A O 1
ATOM 1848 N N . LEU A 1 237 ? -20.918 -29.054 -4.882 1.00 87.31 237 LEU A N 1
ATOM 1849 C CA . LEU A 1 237 ? -19.485 -29.052 -5.150 1.00 87.31 237 LEU A CA 1
ATOM 1850 C C . LEU A 1 237 ? -18.774 -29.363 -3.837 1.00 87.31 237 LEU A C 1
ATOM 1852 O O . LEU A 1 237 ? -18.678 -28.503 -2.962 1.00 87.31 237 LEU A O 1
ATOM 1856 N N . TYR A 1 238 ? -18.316 -30.601 -3.699 1.00 84.69 238 TYR A N 1
ATOM 1857 C CA . TYR A 1 238 ? -17.470 -31.028 -2.591 1.00 84.69 238 TYR A CA 1
ATOM 1858 C C . TYR A 1 238 ? -15.997 -30.916 -2.976 1.00 84.69 238 TYR A C 1
ATOM 1860 O O . TYR A 1 238 ? -15.665 -30.887 -4.161 1.00 84.69 238 TYR A O 1
ATOM 1868 N N . ASN A 1 239 ? -15.124 -30.854 -1.979 1.00 83.31 239 ASN A N 1
ATOM 1869 C CA . ASN A 1 239 ? -13.689 -30.977 -2.197 1.00 83.31 239 ASN A CA 1
ATOM 1870 C C . ASN A 1 239 ? -13.291 -32.388 -2.657 1.00 83.31 239 ASN A C 1
ATOM 1872 O O . ASN A 1 239 ? -14.093 -33.322 -2.614 1.00 83.31 239 ASN A O 1
ATOM 1876 N N . ASP A 1 240 ? -12.024 -32.555 -3.039 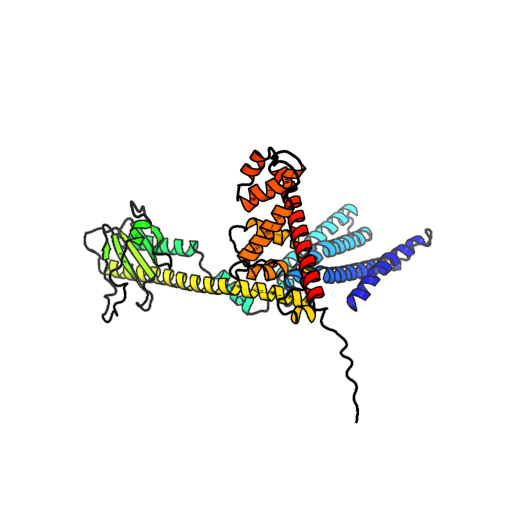1.00 79.12 240 ASP A N 1
ATOM 1877 C CA . ASP A 1 240 ? -11.475 -33.841 -3.508 1.00 79.12 240 ASP A CA 1
ATOM 1878 C C . ASP A 1 240 ? -11.633 -34.988 -2.482 1.00 79.12 240 ASP A C 1
ATOM 1880 O O . ASP A 1 240 ? -11.657 -36.164 -2.837 1.00 79.12 240 ASP A O 1
ATOM 1884 N N . ARG A 1 241 ? -11.782 -34.657 -1.190 1.00 76.62 241 ARG A N 1
ATOM 1885 C CA . ARG A 1 241 ? -11.988 -35.628 -0.099 1.00 76.62 241 ARG A CA 1
ATOM 1886 C C . ARG A 1 241 ? -13.457 -35.948 0.188 1.00 76.62 241 ARG A C 1
ATOM 1888 O O . ARG A 1 241 ? -13.718 -36.878 0.946 1.00 76.62 241 ARG A O 1
ATOM 1895 N N . GLY A 1 242 ? -14.397 -35.188 -0.374 1.00 75.19 242 GLY A N 1
ATOM 1896 C CA . GLY A 1 242 ? -15.833 -35.325 -0.131 1.00 75.19 242 GLY A CA 1
ATOM 1897 C C . GLY A 1 242 ? -16.311 -34.868 1.254 1.00 75.19 242 GLY A C 1
ATOM 1898 O O . GLY A 1 242 ? -17.470 -35.094 1.590 1.00 75.19 242 GLY A O 1
ATOM 1899 N N . ASP A 1 243 ? -15.454 -34.249 2.072 1.00 77.81 243 ASP A N 1
ATOM 1900 C CA . ASP A 1 243 ? -15.762 -33.891 3.465 1.00 77.81 243 ASP A CA 1
ATOM 1901 C C . ASP A 1 243 ? -16.208 -32.430 3.637 1.00 77.81 243 ASP A C 1
ATOM 1903 O O . ASP A 1 243 ? -16.902 -32.103 4.603 1.00 77.81 243 ASP A O 1
ATOM 1907 N N . LEU A 1 244 ? -15.863 -31.557 2.686 1.00 79.88 244 LEU A N 1
ATOM 1908 C CA . LEU A 1 244 ? -16.176 -30.134 2.733 1.00 79.88 244 LEU A CA 1
ATOM 1909 C C . LEU A 1 244 ? -17.011 -29.716 1.524 1.00 79.88 244 LEU A C 1
ATOM 1911 O O . LEU A 1 244 ? -16.599 -29.882 0.377 1.00 79.88 244 LEU A O 1
ATOM 1915 N N . LEU A 1 245 ? -18.170 -29.110 1.785 1.00 83.56 245 LEU A N 1
ATOM 1916 C CA . LEU A 1 245 ? -18.986 -28.472 0.757 1.00 83.56 245 LEU A CA 1
ATOM 1917 C C . LEU A 1 245 ? -18.402 -27.095 0.406 1.00 83.56 245 LEU A C 1
ATOM 1919 O O . LEU A 1 245 ? -18.506 -26.150 1.187 1.00 83.56 245 LEU A O 1
ATOM 1923 N N . LEU A 1 246 ? -17.834 -26.978 -0.790 1.00 85.19 246 LEU A N 1
ATOM 1924 C CA . LEU A 1 246 ? -17.237 -25.751 -1.323 1.00 85.19 246 LEU A CA 1
ATOM 1925 C C . LEU A 1 246 ? -18.290 -24.805 -1.912 1.00 85.19 246 LEU A C 1
ATOM 1927 O O . LEU A 1 246 ? -18.129 -23.584 -1.889 1.00 85.19 246 LEU A O 1
ATOM 1931 N N . GLY A 1 247 ? -19.375 -25.356 -2.459 1.00 86.69 247 GLY A N 1
ATOM 1932 C CA . GLY A 1 247 ? -20.410 -24.572 -3.120 1.00 86.69 247 GLY A CA 1
ATOM 1933 C C . GLY A 1 247 ? -21.463 -25.413 -3.830 1.00 86.69 247 GLY A C 1
ATOM 1934 O O . GLY A 1 247 ? -21.602 -26.611 -3.589 1.00 86.69 247 GLY A O 1
ATOM 1935 N N . ILE A 1 248 ? -22.207 -24.769 -4.723 1.00 86.94 248 ILE A N 1
ATOM 1936 C CA . ILE A 1 248 ? -23.252 -25.382 -5.541 1.00 86.94 248 ILE A CA 1
ATOM 1937 C C . ILE A 1 248 ? -23.113 -24.960 -7.005 1.00 86.94 248 ILE A C 1
ATOM 1939 O O . ILE A 1 248 ? -22.811 -23.805 -7.316 1.00 86.94 248 ILE A O 1
ATOM 1943 N N . LEU A 1 249 ? -23.369 -25.907 -7.901 1.00 87.69 249 LEU A N 1
ATOM 1944 C CA . LEU A 1 249 ? -23.533 -25.701 -9.335 1.00 87.69 249 LEU A CA 1
ATOM 1945 C C . LEU A 1 249 ? -25.022 -25.818 -9.658 1.00 87.69 249 LEU A C 1
ATOM 1947 O O . LEU A 1 249 ? -25.611 -26.878 -9.473 1.00 87.69 249 LEU A O 1
ATOM 1951 N N . GLY A 1 250 ? -25.634 -24.731 -10.114 1.00 86.50 250 GLY A N 1
ATOM 1952 C CA . GLY A 1 250 ? -27.037 -24.692 -10.504 1.00 86.50 250 GLY A CA 1
ATOM 1953 C C . GLY A 1 250 ? -27.197 -24.549 -12.011 1.00 86.50 250 GLY A C 1
ATOM 1954 O O . GLY A 1 250 ? -26.476 -23.798 -12.659 1.00 86.50 250 GLY A O 1
ATOM 1955 N N . MET A 1 251 ? -28.176 -25.234 -12.582 1.00 86.25 251 MET A N 1
ATOM 1956 C CA . MET A 1 251 ? -28.513 -25.182 -14.006 1.00 86.25 251 MET A CA 1
ATOM 1957 C C . MET A 1 251 ? -30.025 -25.205 -14.167 1.00 86.25 251 MET A C 1
ATOM 1959 O O . MET A 1 251 ? -30.718 -25.825 -13.370 1.00 86.25 251 MET A O 1
ATOM 1963 N N . ARG A 1 252 ? -30.575 -24.520 -15.166 1.00 82.69 252 ARG A N 1
ATOM 1964 C CA . ARG A 1 252 ? -32.036 -24.480 -15.325 1.00 82.69 252 ARG A CA 1
ATOM 1965 C C . ARG A 1 252 ? -32.576 -25.829 -15.796 1.00 82.69 252 ARG A C 1
ATOM 1967 O O . ARG A 1 252 ? -32.128 -26.356 -16.809 1.00 82.69 252 ARG A O 1
ATOM 1974 N N . ALA A 1 253 ? -33.553 -26.357 -15.072 1.00 76.94 253 ALA A N 1
ATOM 1975 C CA . ALA A 1 253 ? -34.215 -27.620 -15.335 1.00 76.94 253 ALA A CA 1
ATOM 1976 C C . ALA A 1 253 ? -34.891 -27.603 -16.717 1.00 76.94 253 ALA A C 1
ATOM 1978 O O . ALA A 1 253 ? -35.733 -26.749 -17.002 1.00 76.94 253 ALA A O 1
ATOM 1979 N N . ARG A 1 254 ? -34.532 -28.563 -17.582 1.00 74.38 254 ARG A N 1
ATOM 1980 C CA . ARG A 1 254 ? -35.235 -28.809 -18.860 1.00 74.38 254 ARG A CA 1
ATOM 1981 C C . ARG A 1 254 ? -36.454 -29.722 -18.698 1.00 74.38 254 ARG A C 1
ATOM 1983 O O . ARG A 1 254 ? -37.338 -29.724 -19.549 1.00 74.38 254 ARG A O 1
ATOM 1990 N N . ALA A 1 255 ? -36.486 -30.491 -17.613 1.00 72.38 255 ALA A N 1
ATOM 1991 C CA . ALA A 1 255 ? -37.540 -31.431 -17.254 1.00 72.38 255 ALA A CA 1
ATOM 1992 C C . ALA A 1 255 ? -37.696 -31.486 -15.724 1.00 72.38 255 ALA A C 1
ATOM 1994 O O . ALA A 1 255 ? -36.812 -31.037 -14.991 1.00 72.38 255 ALA A O 1
ATOM 1995 N N . ALA A 1 256 ? -38.818 -32.035 -15.246 1.00 63.94 256 ALA A N 1
ATOM 1996 C CA . ALA A 1 256 ? -39.104 -32.165 -13.813 1.00 63.94 256 ALA A CA 1
ATOM 1997 C C . ALA A 1 256 ? -38.106 -33.085 -13.081 1.00 63.94 256 ALA A C 1
ATOM 1999 O O . ALA A 1 256 ? -37.893 -32.923 -11.884 1.00 63.94 256 ALA A O 1
ATOM 2000 N N . GLU A 1 257 ? -37.468 -34.002 -13.813 1.00 67.56 257 GLU A N 1
ATOM 2001 C CA . GLU A 1 257 ? -36.416 -34.894 -13.327 1.00 67.56 257 GLU A CA 1
ATOM 2002 C C . GLU A 1 257 ? -35.183 -34.818 -14.251 1.00 67.56 257 GLU A C 1
ATOM 2004 O O . GLU A 1 257 ? -35.334 -34.477 -15.432 1.00 67.56 257 GLU A O 1
ATOM 2009 N N . PRO A 1 258 ? -33.967 -35.110 -13.747 1.00 69.88 258 PRO A N 1
ATOM 2010 C CA . PRO A 1 258 ? -32.733 -35.077 -14.530 1.00 69.88 258 PRO A CA 1
ATOM 2011 C C . PRO A 1 258 ? -32.740 -36.138 -15.640 1.00 69.88 258 PRO A C 1
ATOM 2013 O O . PRO A 1 258 ? -32.410 -37.299 -15.423 1.00 69.88 258 PRO A O 1
ATOM 2016 N N . ASP A 1 259 ? -33.102 -35.737 -16.855 1.00 75.62 259 ASP A N 1
ATOM 2017 C CA . ASP A 1 259 ? -33.150 -36.621 -18.028 1.00 75.62 259 ASP A CA 1
ATOM 2018 C C . ASP A 1 259 ? -31.809 -36.629 -18.781 1.00 75.62 259 ASP A C 1
ATOM 2020 O O . ASP A 1 259 ? -31.755 -36.246 -19.945 1.00 75.62 259 ASP A O 1
ATOM 2024 N N . LEU A 1 260 ? -30.693 -36.927 -18.107 1.00 76.00 260 LEU A N 1
ATOM 2025 C CA . LEU A 1 260 ? -29.341 -36.892 -18.692 1.00 76.00 260 LEU A CA 1
ATOM 2026 C C . LEU A 1 260 ? -28.922 -38.271 -19.218 1.00 76.00 260 LEU A C 1
ATOM 2028 O O . LEU A 1 260 ? -29.093 -39.288 -18.548 1.00 76.00 260 LEU A O 1
ATOM 2032 N N . THR A 1 261 ? -28.321 -38.305 -20.409 1.00 80.38 261 THR A N 1
ATOM 2033 C CA . THR A 1 261 ? -27.704 -39.540 -20.932 1.00 80.38 261 THR A CA 1
ATOM 2034 C C . THR A 1 261 ? -26.420 -39.887 -20.167 1.00 80.38 261 THR A C 1
ATOM 2036 O O . THR A 1 261 ? -25.803 -39.008 -19.569 1.00 80.38 261 THR A O 1
ATOM 2039 N N . SER A 1 262 ? -25.977 -41.150 -20.206 1.00 79.31 262 SER A N 1
ATOM 2040 C CA . SER A 1 262 ? -24.725 -41.585 -19.555 1.00 79.31 262 SER A CA 1
ATOM 2041 C C . SER A 1 262 ? -23.513 -40.749 -19.976 1.00 79.31 262 SER A C 1
ATOM 2043 O O . SER A 1 262 ? -22.686 -40.395 -19.141 1.00 79.31 262 SER A O 1
ATOM 2045 N N . ASP A 1 263 ? -23.449 -40.391 -21.258 1.00 80.38 263 ASP A N 1
ATOM 2046 C CA . ASP A 1 263 ? -22.336 -39.644 -21.844 1.00 80.38 263 ASP A CA 1
ATOM 2047 C C . ASP A 1 263 ? -22.373 -38.165 -21.418 1.00 80.38 263 ASP A C 1
ATOM 2049 O O . ASP A 1 263 ? -21.339 -37.574 -21.102 1.00 80.38 263 ASP A O 1
ATOM 2053 N N . GLU A 1 264 ? -23.570 -37.565 -21.346 1.00 81.56 264 GLU A N 1
ATOM 2054 C CA . GLU A 1 264 ? -23.763 -36.215 -20.793 1.00 81.56 264 GLU A CA 1
ATOM 2055 C C . GLU A 1 264 ? -23.391 -36.172 -19.306 1.00 81.56 264 GLU A C 1
ATOM 2057 O O . GLU A 1 264 ? -22.756 -35.221 -18.851 1.00 81.56 264 GLU A O 1
ATOM 2062 N N . LEU A 1 265 ? -23.748 -37.214 -18.553 1.00 82.25 265 LEU A N 1
ATOM 2063 C CA . LEU A 1 265 ? -23.479 -37.319 -17.123 1.00 82.25 265 LEU A CA 1
ATOM 2064 C C . LEU A 1 265 ? -21.973 -37.460 -16.839 1.00 82.25 265 LEU A C 1
ATOM 2066 O O . LEU A 1 265 ? -21.463 -3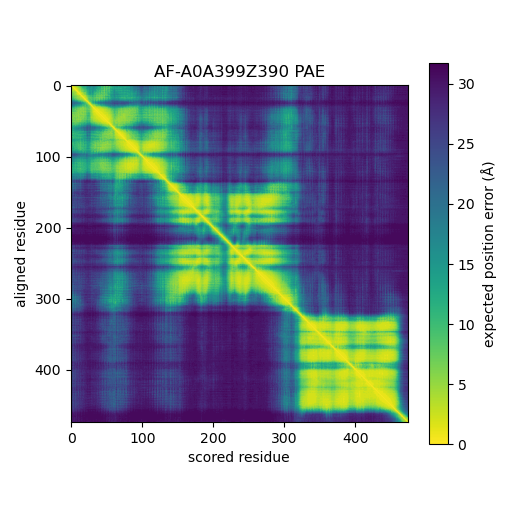6.819 -15.920 1.00 82.25 265 LEU A O 1
ATOM 2070 N N . GLU A 1 266 ? -21.237 -38.212 -17.664 1.00 84.00 266 GLU A N 1
ATOM 2071 C CA . GLU A 1 266 ? -19.775 -38.309 -17.569 1.00 84.00 266 GLU A CA 1
ATOM 2072 C C . GLU A 1 266 ? -19.077 -36.981 -17.911 1.00 84.00 266 GLU A C 1
ATOM 2074 O O . GLU A 1 266 ? -18.084 -36.604 -17.288 1.00 84.00 266 GLU A O 1
ATOM 2079 N N . LEU A 1 267 ? -19.587 -36.232 -18.889 1.00 85.00 267 LEU A N 1
ATOM 2080 C CA . LEU A 1 267 ? -19.012 -34.935 -19.238 1.00 85.00 267 LEU A CA 1
ATOM 2081 C C . LEU A 1 267 ? -19.290 -33.880 -18.154 1.00 85.00 267 LEU A C 1
ATOM 2083 O O . LEU A 1 267 ? -18.387 -33.134 -17.768 1.00 85.00 267 LEU A O 1
ATOM 2087 N N . LEU A 1 268 ? -20.512 -33.858 -17.618 1.00 85.31 268 LEU A N 1
ATOM 2088 C CA . LEU A 1 268 ? -20.897 -32.983 -16.511 1.00 85.31 268 LEU A CA 1
ATOM 2089 C C . LEU A 1 268 ? -20.122 -33.302 -15.231 1.00 85.31 268 LEU A C 1
ATOM 2091 O O . LEU A 1 268 ? -19.705 -32.375 -14.540 1.00 85.31 268 LEU A O 1
ATOM 2095 N N . SER A 1 269 ? -19.855 -34.578 -14.933 1.00 85.69 269 SER A N 1
ATOM 2096 C CA . SER A 1 269 ? -19.062 -34.948 -13.755 1.00 85.69 269 SER A CA 1
ATOM 2097 C C . SER A 1 269 ? -17.632 -34.403 -13.836 1.00 85.69 269 SER A C 1
ATOM 2099 O O . SER A 1 269 ? -17.118 -33.885 -12.845 1.00 85.69 269 SER A O 1
ATOM 2101 N N . ARG A 1 270 ? -17.014 -34.406 -15.026 1.00 87.94 270 ARG A N 1
ATOM 2102 C CA . ARG A 1 270 ? -15.690 -33.798 -15.248 1.00 87.94 270 ARG A CA 1
ATOM 2103 C C . ARG A 1 270 ? -15.714 -32.280 -15.065 1.00 87.94 270 ARG A C 1
ATOM 2105 O O . ARG A 1 270 ? -14.824 -31.738 -14.412 1.00 87.94 270 ARG A O 1
ATOM 2112 N N . LEU A 1 271 ? -16.723 -31.597 -15.609 1.00 88.25 271 LEU A N 1
ATOM 2113 C CA . LEU A 1 271 ? -16.882 -30.143 -15.459 1.00 88.25 271 LEU A CA 1
ATOM 2114 C C . LEU A 1 271 ? -17.153 -29.749 -14.000 1.00 88.25 271 LEU A C 1
ATOM 2116 O O . LEU A 1 271 ? -16.588 -28.771 -13.511 1.00 88.25 271 LEU A O 1
ATOM 2120 N N . ARG A 1 272 ? -17.942 -30.551 -13.278 1.00 88.25 272 ARG A N 1
ATOM 2121 C CA . ARG A 1 272 ? -18.178 -30.399 -11.838 1.00 88.25 272 ARG A CA 1
ATOM 2122 C C . ARG A 1 272 ? -16.880 -30.485 -11.044 1.00 88.25 272 ARG A C 1
ATOM 2124 O O . ARG A 1 272 ? -16.620 -29.602 -10.233 1.00 88.25 272 ARG A O 1
ATOM 2131 N N . ILE A 1 273 ? -16.060 -31.510 -11.291 1.00 88.31 273 ILE A N 1
ATOM 2132 C CA . ILE A 1 273 ? -14.763 -31.678 -10.616 1.00 88.31 273 ILE A CA 1
ATOM 2133 C C . ILE A 1 273 ? -13.855 -30.470 -10.892 1.00 88.31 273 ILE A C 1
ATOM 2135 O O . ILE A 1 273 ? -13.212 -29.961 -9.979 1.00 88.31 273 ILE A O 1
ATOM 2139 N N . GLN A 1 274 ? -13.844 -29.950 -12.124 1.00 89.44 274 GLN A N 1
ATOM 2140 C CA . GLN A 1 274 ? -13.072 -28.748 -12.467 1.00 89.44 274 GLN A CA 1
ATOM 2141 C C . GLN A 1 274 ? -13.573 -27.486 -11.750 1.00 89.44 274 GLN A C 1
ATOM 2143 O O . GLN A 1 274 ? -12.760 -26.693 -11.275 1.00 89.44 274 GLN A O 1
ATOM 2148 N N . ALA A 1 275 ? -14.892 -27.298 -11.647 1.00 88.19 275 ALA A N 1
ATOM 2149 C CA . ALA A 1 275 ? -15.479 -26.183 -10.905 1.00 88.19 275 ALA A CA 1
ATOM 2150 C C . ALA A 1 275 ? -15.177 -26.280 -9.401 1.00 88.19 275 ALA A C 1
ATOM 2152 O O . ALA A 1 275 ? -14.800 -25.282 -8.787 1.00 88.19 275 ALA A O 1
ATOM 2153 N N . ALA A 1 276 ? -15.293 -27.479 -8.822 1.00 89.06 276 ALA A N 1
ATOM 2154 C CA . ALA A 1 276 ? -14.961 -27.742 -7.426 1.00 89.06 276 ALA A CA 1
ATOM 2155 C C . ALA A 1 276 ? -13.482 -27.446 -7.132 1.00 89.06 276 ALA A C 1
ATOM 2157 O O . ALA A 1 276 ? -13.192 -26.676 -6.221 1.00 89.06 276 ALA A O 1
ATOM 2158 N N . ALA A 1 277 ? -12.559 -27.950 -7.957 1.00 89.25 277 ALA A N 1
ATOM 2159 C CA . ALA A 1 277 ? -11.126 -27.707 -7.796 1.00 89.25 277 ALA A CA 1
ATOM 2160 C C . ALA A 1 277 ? -10.765 -26.210 -7.856 1.00 89.25 277 ALA A C 1
ATOM 2162 O O . ALA A 1 277 ? -9.927 -25.738 -7.090 1.00 89.25 277 ALA A O 1
ATOM 2163 N N . ALA A 1 278 ? -11.418 -25.442 -8.735 1.00 88.06 278 ALA A N 1
ATOM 2164 C CA . ALA A 1 278 ? -11.196 -24.000 -8.833 1.00 88.06 278 ALA A CA 1
ATOM 2165 C C . ALA A 1 278 ? -11.729 -23.223 -7.613 1.00 88.06 278 ALA A C 1
ATOM 2167 O O . ALA A 1 278 ? -11.103 -22.255 -7.179 1.00 88.06 278 ALA A O 1
ATOM 2168 N N . LEU A 1 279 ? -12.864 -23.642 -7.041 1.00 86.75 279 LEU A N 1
ATOM 2169 C CA . LEU A 1 279 ? -13.379 -23.071 -5.791 1.00 86.75 279 LEU A CA 1
ATOM 2170 C C . LEU A 1 279 ? -12.510 -23.444 -4.583 1.00 86.75 279 LEU A C 1
ATOM 2172 O O . LEU A 1 279 ? -12.288 -22.604 -3.714 1.00 86.75 279 LEU A O 1
ATOM 2176 N N . GLU A 1 280 ? -11.997 -24.673 -4.534 1.00 87.81 280 GLU A N 1
ATOM 2177 C CA . GLU A 1 280 ? -11.090 -25.124 -3.474 1.00 87.81 280 GLU A CA 1
ATOM 2178 C C . GLU A 1 280 ? -9.800 -24.300 -3.464 1.00 87.81 280 GLU A C 1
ATOM 2180 O O . GLU A 1 280 ? -9.430 -23.734 -2.435 1.00 87.81 280 GLU A O 1
ATOM 2185 N N . ASP A 1 281 ? -9.164 -24.149 -4.631 1.00 86.44 281 ASP A N 1
ATOM 2186 C CA . ASP A 1 281 ? -7.966 -23.319 -4.790 1.00 86.44 281 ASP A CA 1
ATOM 2187 C C . ASP A 1 281 ? -8.232 -21.864 -4.369 1.00 86.44 281 ASP A C 1
ATOM 2189 O O . ASP A 1 281 ? -7.423 -21.237 -3.681 1.00 86.44 281 ASP A O 1
ATOM 2193 N N . ARG A 1 282 ? -9.419 -21.334 -4.689 1.00 83.25 282 ARG A N 1
ATOM 2194 C CA . ARG A 1 282 ? -9.832 -19.997 -4.253 1.00 83.25 282 ARG A CA 1
ATOM 2195 C C . ARG A 1 282 ? -9.917 -19.869 -2.733 1.00 83.25 282 ARG A C 1
ATOM 2197 O O . ARG A 1 282 ? -9.425 -18.875 -2.194 1.00 83.25 282 ARG A O 1
ATOM 2204 N N . ILE A 1 283 ? -10.550 -20.822 -2.055 1.00 81.62 283 ILE A N 1
ATOM 2205 C CA . ILE A 1 283 ? -10.709 -20.795 -0.594 1.00 81.62 283 ILE A CA 1
ATOM 2206 C C . ILE A 1 283 ? -9.334 -20.860 0.080 1.00 81.62 283 ILE A C 1
ATOM 2208 O O . ILE A 1 283 ? -9.024 -20.013 0.917 1.00 81.62 283 ILE A O 1
ATOM 2212 N N . LEU A 1 284 ? -8.462 -21.768 -0.369 1.00 83.56 284 LEU A N 1
ATOM 2213 C CA . LEU A 1 284 ? -7.092 -21.884 0.140 1.00 83.56 284 LEU A CA 1
ATOM 2214 C C . LEU A 1 284 ? -6.294 -20.584 -0.043 1.00 83.56 284 LEU A C 1
ATOM 2216 O O . LEU A 1 284 ? -5.601 -20.138 0.874 1.00 83.56 284 LEU A O 1
ATOM 2220 N N . GLN A 1 285 ? -6.411 -19.926 -1.201 1.00 80.25 285 GLN A N 1
ATOM 2221 C CA . GLN A 1 285 ? -5.758 -18.634 -1.428 1.00 80.25 285 GLN A CA 1
ATOM 2222 C C . GLN A 1 285 ? -6.278 -17.549 -0.475 1.00 80.25 285 GLN A C 1
ATOM 2224 O O . GLN A 1 285 ? -5.482 -16.769 0.050 1.00 80.25 285 GLN A O 1
ATOM 2229 N N . GLN A 1 286 ? -7.589 -17.493 -0.224 1.00 78.62 286 GLN A N 1
ATOM 2230 C CA . GLN A 1 286 ? -8.181 -16.526 0.708 1.00 78.62 286 GLN A CA 1
ATOM 2231 C C . GLN A 1 286 ? -7.689 -16.725 2.146 1.00 78.62 286 GLN A C 1
ATOM 2233 O O . GLN A 1 286 ? -7.388 -15.739 2.819 1.00 78.62 286 GLN A O 1
ATOM 2238 N N . GLU A 1 287 ? -7.547 -17.970 2.600 1.00 80.56 287 GLU A N 1
ATOM 2239 C CA . GLU A 1 287 ? -6.993 -18.283 3.922 1.00 80.56 287 GLU A CA 1
ATOM 2240 C C . GLU A 1 287 ? -5.537 -17.824 4.059 1.00 80.56 287 GLU A C 1
ATOM 2242 O O . GLU A 1 287 ? -5.164 -17.217 5.066 1.00 80.56 287 GLU A O 1
ATOM 2247 N N . VAL A 1 288 ? -4.719 -18.035 3.020 1.00 80.31 288 VAL A N 1
ATOM 2248 C CA . VAL A 1 288 ? -3.329 -17.554 2.991 1.00 80.31 288 VAL A CA 1
ATOM 2249 C C . VAL A 1 288 ? -3.278 -16.028 3.063 1.00 80.31 288 VAL A C 1
ATOM 2251 O O . VAL A 1 288 ? -2.487 -15.483 3.834 1.00 80.31 288 VAL A O 1
ATOM 2254 N N . PHE A 1 289 ? -4.125 -15.321 2.307 1.00 72.88 289 PHE A N 1
ATOM 2255 C CA . PHE A 1 289 ? -4.184 -13.859 2.374 1.00 72.88 289 PHE A CA 1
ATOM 2256 C C . PHE A 1 289 ? -4.602 -13.360 3.753 1.00 72.88 289 PHE A C 1
ATOM 2258 O O . PHE A 1 289 ? -3.939 -12.474 4.284 1.00 72.88 289 PHE A O 1
ATOM 2265 N N . ALA A 1 290 ? -5.634 -13.949 4.359 1.00 75.50 290 ALA A N 1
ATOM 2266 C CA . ALA A 1 290 ? -6.078 -13.575 5.699 1.00 75.50 290 ALA A CA 1
ATOM 2267 C C . ALA A 1 290 ? -4.970 -13.786 6.748 1.00 75.50 290 ALA A C 1
ATOM 2269 O O . ALA A 1 290 ? -4.750 -12.933 7.610 1.00 75.50 290 ALA A O 1
ATOM 2270 N N . ALA A 1 291 ? -4.214 -14.884 6.641 1.00 78.12 291 ALA A N 1
ATOM 2271 C CA . ALA A 1 291 ? -3.063 -15.138 7.503 1.00 78.12 291 ALA A CA 1
ATOM 2272 C C . ALA A 1 291 ? -1.949 -14.092 7.306 1.00 78.12 291 ALA A C 1
ATOM 2274 O O . ALA A 1 291 ? -1.387 -13.594 8.282 1.00 78.12 291 ALA A O 1
ATOM 2275 N N . VAL A 1 292 ? -1.641 -13.721 6.058 1.00 74.62 292 VAL A N 1
ATOM 2276 C CA . VAL A 1 292 ? -0.620 -12.706 5.743 1.00 74.62 292 VAL A CA 1
ATOM 2277 C C . VAL A 1 292 ? -1.054 -11.307 6.192 1.00 74.62 292 VAL A C 1
ATOM 2279 O O . VAL A 1 292 ? -0.249 -10.588 6.788 1.00 74.62 292 VAL A O 1
ATOM 2282 N N . GLU A 1 293 ? -2.311 -10.925 5.960 1.00 71.62 293 GLU A N 1
ATOM 2283 C CA . GLU A 1 293 ? -2.886 -9.660 6.436 1.00 71.62 293 GLU A CA 1
ATOM 2284 C C . GLU A 1 293 ? -2.827 -9.557 7.963 1.00 71.62 293 GLU A C 1
ATOM 2286 O O . GLU A 1 293 ? -2.517 -8.488 8.485 1.00 71.62 293 GLU A O 1
ATOM 2291 N N . GLY A 1 294 ? -3.016 -10.668 8.681 1.00 73.44 294 GLY A N 1
ATOM 2292 C CA . GLY A 1 294 ? -2.850 -10.717 10.134 1.00 73.44 294 GLY A CA 1
ATOM 2293 C C . GLY A 1 294 ? -1.407 -10.504 10.611 1.00 73.44 294 GLY A C 1
ATOM 2294 O O . GLY A 1 294 ? -1.187 -9.967 11.696 1.00 73.44 294 GLY A O 1
ATOM 2295 N N . ILE A 1 295 ? -0.406 -10.883 9.809 1.00 76.31 295 ILE A N 1
ATOM 2296 C CA . ILE A 1 295 ? 1.021 -10.760 10.162 1.00 76.31 295 ILE A CA 1
ATOM 2297 C C . ILE A 1 295 ? 1.572 -9.361 9.842 1.00 76.31 295 ILE A C 1
ATOM 2299 O O . ILE A 1 295 ? 2.484 -8.876 10.521 1.00 76.31 295 ILE A O 1
ATOM 2303 N N . LEU A 1 296 ? 1.024 -8.690 8.825 1.00 70.69 296 LEU A N 1
ATOM 2304 C CA . LEU A 1 296 ? 1.523 -7.406 8.327 1.00 70.69 296 LEU A CA 1
ATOM 2305 C C . LEU A 1 296 ? 1.657 -6.312 9.414 1.00 70.69 296 LEU A C 1
ATOM 2307 O O . LEU A 1 296 ? 2.714 -5.672 9.451 1.00 70.69 296 LEU A O 1
ATOM 2311 N N . PRO A 1 297 ? 0.695 -6.120 10.343 1.00 71.56 297 PRO A N 1
ATOM 2312 C CA . PRO A 1 297 ? 0.824 -5.144 11.427 1.00 71.56 297 PRO A CA 1
ATOM 2313 C C . PRO A 1 297 ? 2.036 -5.408 12.325 1.00 71.56 297 PRO A C 1
ATOM 2315 O O . PRO A 1 297 ? 2.754 -4.479 12.691 1.00 71.56 297 PRO A O 1
ATOM 2318 N N . GLY A 1 298 ? 2.319 -6.679 12.631 1.00 68.19 298 GLY A N 1
ATOM 2319 C CA . GLY A 1 298 ? 3.468 -7.065 13.450 1.00 68.19 298 GLY A CA 1
ATOM 2320 C C . GLY A 1 298 ? 4.805 -6.760 12.771 1.00 68.19 298 GLY A C 1
ATOM 2321 O O . GLY A 1 298 ? 5.752 -6.320 13.425 1.00 68.19 298 GLY A O 1
ATOM 2322 N N . ILE A 1 299 ? 4.877 -6.930 11.446 1.00 70.81 299 ILE A N 1
ATOM 2323 C CA . ILE A 1 299 ? 6.067 -6.579 10.658 1.00 70.81 299 ILE A CA 1
ATOM 2324 C C . ILE A 1 299 ? 6.284 -5.064 10.649 1.00 70.81 299 ILE A C 1
ATOM 2326 O O . ILE A 1 299 ? 7.422 -4.621 10.814 1.00 70.81 299 ILE A O 1
ATOM 2330 N N . ILE A 1 300 ? 5.220 -4.275 10.479 1.00 68.88 300 ILE A N 1
ATOM 2331 C CA . ILE A 1 300 ? 5.293 -2.806 10.494 1.00 68.88 300 ILE A CA 1
ATOM 2332 C C . ILE A 1 300 ? 5.772 -2.320 11.867 1.00 68.88 300 ILE A C 1
ATOM 2334 O O . ILE A 1 300 ? 6.769 -1.603 11.941 1.00 68.88 300 ILE A O 1
ATOM 2338 N N . ALA A 1 301 ? 5.171 -2.815 12.953 1.00 69.81 301 ALA A N 1
ATOM 2339 C CA . ALA A 1 301 ? 5.572 -2.468 14.316 1.00 69.81 301 ALA A CA 1
ATOM 2340 C C . ALA A 1 301 ? 7.040 -2.837 14.612 1.00 69.81 301 ALA A C 1
ATOM 2342 O O . ALA A 1 301 ? 7.764 -2.102 15.286 1.00 69.81 301 ALA A O 1
ATOM 2343 N N . LEU A 1 302 ? 7.523 -3.969 14.085 1.00 69.94 302 LEU A N 1
ATOM 2344 C CA . LEU A 1 302 ? 8.925 -4.366 14.223 1.00 69.94 302 LEU A CA 1
ATOM 2345 C C . LEU A 1 302 ? 9.868 -3.464 13.412 1.00 69.94 302 LEU A C 1
ATOM 2347 O O . LEU A 1 302 ? 10.969 -3.159 13.873 1.00 69.94 302 LEU A O 1
ATOM 2351 N N . GLN A 1 303 ? 9.463 -3.037 12.214 1.00 65.50 303 GLN A N 1
ATOM 2352 C CA . GLN A 1 303 ? 10.232 -2.095 11.397 1.00 65.50 303 GLN A CA 1
ATOM 2353 C C . GLN A 1 303 ? 10.322 -0.720 12.063 1.00 65.50 303 GLN A C 1
ATOM 2355 O O . GLN A 1 303 ? 11.413 -0.150 12.104 1.00 65.50 303 GLN A O 1
ATOM 2360 N N . GLU A 1 304 ? 9.230 -0.239 12.656 1.00 65.06 304 GLU A N 1
ATOM 2361 C CA . GLU A 1 304 ? 9.198 0.994 13.447 1.00 65.06 304 GLU A CA 1
ATOM 2362 C C . GLU A 1 304 ? 10.139 0.900 14.652 1.00 65.06 304 GLU A C 1
ATOM 2364 O O . GLU A 1 304 ? 11.048 1.722 14.782 1.00 65.06 304 GLU A O 1
ATOM 2369 N N . ARG A 1 305 ? 10.046 -0.168 15.459 1.00 65.94 305 ARG A N 1
ATOM 2370 C CA . ARG A 1 305 ? 10.965 -0.407 16.591 1.00 65.94 305 ARG A CA 1
ATOM 2371 C C . ARG A 1 305 ? 12.423 -0.511 16.158 1.00 65.94 305 ARG A C 1
ATOM 2373 O O . ARG A 1 305 ? 13.308 0.022 16.819 1.00 65.94 305 ARG A O 1
ATOM 2380 N N . ARG A 1 306 ? 12.703 -1.180 15.036 1.00 62.09 306 ARG A N 1
ATOM 2381 C CA . ARG A 1 306 ? 14.066 -1.292 14.494 1.00 62.09 306 ARG A CA 1
ATOM 2382 C C . ARG A 1 306 ? 14.597 0.059 14.024 1.00 62.09 306 ARG A C 1
ATOM 2384 O O . ARG A 1 306 ? 15.786 0.335 14.199 1.00 62.09 306 ARG A O 1
ATOM 2391 N N . SER A 1 307 ? 13.744 0.886 13.424 1.00 58.47 307 SER A N 1
ATOM 2392 C CA . SER A 1 307 ? 14.113 2.245 13.038 1.00 58.47 307 SER A CA 1
ATOM 2393 C C . SER A 1 307 ? 14.435 3.075 14.284 1.00 58.47 307 SER A C 1
ATOM 2395 O O . SER A 1 307 ? 15.544 3.598 14.382 1.00 58.47 307 SER A O 1
ATOM 2397 N N . ALA A 1 308 ? 13.574 3.044 15.306 1.00 62.59 308 ALA A N 1
ATOM 2398 C CA . ALA A 1 308 ? 13.801 3.699 16.591 1.00 62.59 308 ALA A CA 1
ATOM 2399 C C . ALA A 1 308 ? 15.098 3.221 17.270 1.00 62.59 308 ALA A C 1
ATOM 2401 O O . ALA A 1 308 ? 15.890 4.035 17.730 1.00 62.59 308 ALA A O 1
ATOM 2402 N N . ALA A 1 309 ? 15.396 1.920 17.239 1.00 59.00 309 ALA A N 1
ATOM 2403 C CA . ALA A 1 309 ? 16.628 1.351 17.785 1.00 59.00 309 ALA A CA 1
ATOM 2404 C C . ALA A 1 309 ? 17.904 1.793 17.047 1.00 59.00 309 ALA A C 1
ATOM 2406 O O . ALA A 1 309 ? 18.949 1.998 17.664 1.00 59.00 309 ALA A O 1
ATOM 2407 N N . THR A 1 310 ? 17.833 1.929 15.720 1.00 55.16 310 THR A N 1
ATOM 2408 C CA . THR A 1 310 ? 18.986 2.323 14.893 1.00 55.16 310 THR A CA 1
ATOM 2409 C C . THR A 1 310 ? 19.349 3.795 15.111 1.00 55.16 310 THR A C 1
ATOM 2411 O O . THR A 1 310 ? 20.523 4.152 15.016 1.00 55.16 310 THR A O 1
ATOM 2414 N N . PHE A 1 311 ? 18.364 4.638 15.435 1.00 54.03 311 PHE A N 1
ATOM 2415 C CA . PHE A 1 311 ? 18.550 6.082 15.602 1.00 54.03 311 PHE A CA 1
ATOM 2416 C C . PHE A 1 311 ? 18.579 6.554 17.067 1.00 54.03 311 PHE A C 1
ATOM 2418 O O . PHE A 1 311 ? 19.182 7.587 17.341 1.00 54.03 311 PHE A O 1
ATOM 2425 N N . GLY A 1 312 ? 17.998 5.802 18.008 1.00 57.41 312 GLY A N 1
ATOM 2426 C CA . GLY A 1 312 ? 17.866 6.179 19.423 1.00 57.41 312 GLY A CA 1
ATOM 2427 C C . GLY A 1 312 ? 18.768 5.420 20.409 1.00 57.41 312 GLY A C 1
ATOM 2428 O O . GLY A 1 312 ? 18.750 5.710 21.603 1.00 57.41 312 GLY A O 1
ATOM 2429 N N . GLY A 1 313 ? 19.586 4.467 19.944 1.00 58.44 313 GLY A N 1
ATOM 2430 C CA . GLY A 1 313 ? 20.573 3.763 20.776 1.00 58.44 313 GLY A CA 1
ATOM 2431 C C . GLY A 1 313 ? 19.975 2.889 21.894 1.00 58.44 313 GLY A C 1
ATOM 2432 O O . GLY A 1 313 ? 18.813 2.496 21.845 1.00 58.44 313 GLY A O 1
ATOM 2433 N N . LEU A 1 314 ? 20.792 2.566 22.908 1.00 47.91 314 LEU A N 1
ATOM 2434 C CA . LEU A 1 314 ? 20.391 1.799 24.105 1.00 47.91 314 LEU A CA 1
ATOM 2435 C C . LEU A 1 314 ? 19.104 2.331 24.772 1.00 47.91 314 LEU A C 1
ATOM 2437 O O . LEU A 1 314 ? 18.250 1.500 25.062 1.00 47.91 314 LEU A O 1
ATOM 2441 N N . PRO A 1 315 ? 18.895 3.656 24.934 1.00 51.72 315 PRO A N 1
ATOM 2442 C CA . PRO A 1 315 ? 17.658 4.203 25.497 1.00 51.72 315 PRO A CA 1
ATOM 2443 C C . PRO A 1 315 ? 16.395 3.819 24.717 1.00 51.72 315 PRO A C 1
ATOM 2445 O O . PRO A 1 315 ? 15.406 3.443 25.332 1.00 51.72 315 PRO A O 1
ATOM 2448 N N . ALA A 1 316 ? 16.435 3.816 23.380 1.00 53.78 316 ALA A N 1
ATOM 2449 C CA . ALA A 1 316 ? 15.292 3.416 22.548 1.00 53.78 316 ALA A CA 1
ATOM 2450 C C . ALA A 1 316 ? 15.010 1.901 22.566 1.00 53.78 316 ALA A C 1
ATOM 2452 O O . ALA A 1 316 ? 13.917 1.467 22.213 1.00 53.78 316 ALA A O 1
ATOM 2453 N N . LEU A 1 317 ? 15.996 1.091 22.965 1.00 47.00 317 LEU A N 1
ATOM 2454 C CA . LEU A 1 317 ? 15.886 -0.366 23.095 1.00 47.00 317 LEU A CA 1
ATOM 2455 C C . LEU A 1 317 ? 15.509 -0.815 24.514 1.00 47.00 317 LEU A C 1
ATOM 2457 O O . LEU A 1 317 ? 14.940 -1.893 24.674 1.00 47.00 317 LEU A O 1
ATOM 2461 N N . THR A 1 318 ? 15.845 -0.018 25.532 1.00 48.78 318 THR A N 1
ATOM 2462 C CA . THR A 1 318 ? 15.530 -0.272 26.948 1.00 48.78 318 THR A CA 1
ATOM 2463 C C . THR A 1 318 ? 14.333 0.524 27.450 1.00 48.78 318 THR A C 1
ATOM 2465 O O . THR A 1 318 ? 13.921 0.325 28.591 1.00 48.78 318 THR A O 1
ATOM 2468 N N . ALA A 1 319 ? 13.781 1.422 26.632 1.00 47.69 319 ALA A N 1
ATOM 2469 C CA . ALA A 1 319 ? 12.485 2.019 26.883 1.00 47.69 319 ALA A CA 1
ATOM 2470 C C . ALA A 1 319 ? 11.441 0.896 26.872 1.00 47.69 319 ALA A C 1
ATOM 2472 O O . ALA A 1 319 ? 10.939 0.475 25.828 1.00 47.69 319 ALA A O 1
ATOM 2473 N N . ASN A 1 320 ? 11.103 0.404 28.066 1.00 40.66 320 ASN A N 1
ATOM 2474 C CA . ASN A 1 320 ? 9.752 -0.077 28.309 1.00 40.66 320 ASN A CA 1
ATOM 2475 C C . ASN A 1 320 ? 8.802 0.985 27.751 1.00 40.66 320 ASN A C 1
ATOM 2477 O O . ASN A 1 320 ? 9.116 2.166 27.840 1.00 40.66 320 ASN A O 1
ATOM 2481 N N . SER A 1 321 ? 7.711 0.551 27.128 1.00 43.19 321 SER A N 1
ATOM 2482 C CA . SER A 1 321 ? 6.723 1.306 26.345 1.00 43.19 321 SER A CA 1
ATOM 2483 C C . SER A 1 321 ? 5.985 2.428 27.102 1.00 43.19 321 SER A C 1
ATOM 2485 O O . SER A 1 321 ? 4.763 2.510 27.083 1.00 43.19 321 SER A O 1
ATOM 2487 N N . THR A 1 322 ? 6.748 3.295 27.744 1.00 43.75 322 THR A N 1
ATOM 2488 C CA . THR A 1 322 ? 6.390 4.531 28.407 1.00 43.75 322 THR A CA 1
ATOM 2489 C C . THR A 1 322 ? 7.301 5.555 27.748 1.00 43.75 322 THR A C 1
ATOM 2491 O O . THR A 1 322 ? 8.466 5.704 28.120 1.00 43.75 322 THR A O 1
ATOM 2494 N N . ILE A 1 323 ? 6.818 6.174 26.671 1.00 53.50 323 ILE A N 1
ATOM 2495 C CA . ILE A 1 323 ? 7.496 7.347 26.118 1.00 53.50 323 ILE A CA 1
ATOM 2496 C C . ILE A 1 323 ? 7.548 8.353 27.277 1.00 53.50 323 ILE A C 1
ATOM 2498 O O . ILE A 1 323 ? 6.504 8.559 27.898 1.00 53.50 323 ILE A O 1
ATOM 2502 N N . PRO A 1 324 ? 8.713 8.917 27.648 1.00 56.22 324 PRO A N 1
ATOM 2503 C CA . PRO A 1 324 ? 8.763 9.917 28.704 1.00 56.22 324 PRO A CA 1
ATOM 2504 C C . PRO A 1 324 ? 7.744 11.011 28.383 1.00 56.22 324 PRO A C 1
ATOM 2506 O O . PRO A 1 324 ? 7.764 11.553 27.279 1.00 56.22 324 PRO A O 1
ATOM 2509 N N . HIS A 1 325 ? 6.838 11.308 29.315 1.00 58.94 325 HIS A N 1
ATOM 2510 C CA . HIS A 1 325 ? 5.712 12.229 29.096 1.00 58.94 325 HIS A CA 1
ATOM 2511 C C . HIS A 1 325 ? 6.162 13.579 28.528 1.00 58.94 325 HIS A C 1
ATOM 2513 O O . HIS A 1 325 ? 5.503 14.150 27.665 1.00 58.94 325 HIS A O 1
ATOM 2519 N N . GLU A 1 326 ? 7.361 14.026 28.905 1.00 58.62 326 GLU A N 1
ATOM 2520 C CA . GLU A 1 326 ? 7.980 15.254 28.404 1.00 58.62 326 GLU A CA 1
ATOM 2521 C C . GLU A 1 326 ? 8.417 15.180 26.922 1.00 58.62 326 GLU A C 1
ATOM 2523 O O . GLU A 1 326 ? 8.407 16.194 26.227 1.00 58.62 326 GLU A O 1
ATOM 2528 N N . GLU A 1 327 ? 8.757 13.997 26.400 1.00 62.19 327 GLU A N 1
ATOM 2529 C CA . GLU A 1 327 ? 9.126 13.784 24.991 1.00 62.19 327 GLU A CA 1
ATOM 2530 C C . GLU A 1 327 ? 7.886 13.792 24.078 1.00 62.19 327 GLU A C 1
ATOM 2532 O O . GLU A 1 327 ? 7.925 14.392 23.003 1.00 62.19 327 GLU A O 1
ATOM 2537 N N . LEU A 1 328 ? 6.749 13.249 24.542 1.00 67.50 328 LEU A N 1
ATOM 2538 C CA . LEU A 1 328 ? 5.460 13.331 23.831 1.00 67.50 328 LEU A CA 1
ATOM 2539 C C . LEU A 1 328 ? 4.960 14.772 23.677 1.00 67.50 328 LEU A C 1
ATOM 2541 O O . LEU A 1 328 ? 4.386 15.123 22.646 1.00 67.50 328 LEU A O 1
ATOM 2545 N N . LEU A 1 329 ? 5.183 15.621 24.684 1.00 70.81 329 LEU A N 1
ATOM 2546 C CA . LEU A 1 329 ? 4.783 17.031 24.648 1.00 70.81 329 LEU A CA 1
ATOM 2547 C C . LEU A 1 329 ? 5.642 17.879 23.694 1.00 70.81 329 LEU A C 1
ATOM 2549 O O . LEU A 1 329 ? 5.201 18.952 23.270 1.00 70.81 329 LEU A O 1
ATOM 2553 N N . GLN A 1 330 ? 6.861 17.431 23.378 1.00 69.19 330 GLN A N 1
ATOM 2554 C CA . GLN A 1 330 ? 7.800 18.124 22.486 1.00 69.19 330 GLN A CA 1
ATOM 2555 C C . GLN A 1 330 ? 7.757 17.610 21.039 1.00 69.19 330 GLN A C 1
ATOM 2557 O O . GLN A 1 330 ? 8.389 18.206 20.162 1.00 69.19 330 GLN A O 1
ATOM 2562 N N . ASP A 1 331 ? 6.990 16.551 20.768 1.00 72.88 331 ASP A N 1
ATOM 2563 C CA . ASP A 1 331 ? 6.824 16.007 19.426 1.00 72.88 331 ASP A CA 1
ATOM 2564 C C . ASP A 1 331 ? 6.048 16.998 18.525 1.00 72.88 331 ASP A C 1
ATOM 2566 O O . ASP A 1 331 ? 4.918 17.389 18.852 1.00 72.88 331 ASP A O 1
ATOM 2570 N N . PRO A 1 332 ? 6.593 17.411 17.361 1.00 73.38 332 PRO A N 1
ATOM 2571 C CA . PRO A 1 332 ? 5.852 18.209 16.381 1.00 73.38 332 PRO A CA 1
ATOM 2572 C C . PRO A 1 332 ? 4.543 17.548 15.904 1.00 73.38 332 PRO A C 1
ATOM 2574 O O . PRO A 1 332 ? 3.663 18.245 15.390 1.00 73.38 332 PRO A O 1
ATOM 2577 N N . GLU A 1 333 ? 4.381 16.233 16.069 1.00 77.62 333 GLU A N 1
ATOM 2578 C CA . GLU A 1 333 ? 3.167 15.491 15.728 1.00 77.62 333 GLU A CA 1
ATOM 2579 C C . GLU A 1 333 ? 2.086 15.511 16.818 1.00 77.62 333 GLU A C 1
ATOM 2581 O O . GLU A 1 333 ? 0.946 15.133 16.535 1.00 77.62 333 GLU A O 1
ATOM 2586 N N . PHE A 1 334 ? 2.359 16.033 18.018 1.00 84.00 334 PHE A N 1
ATOM 2587 C CA . PHE A 1 334 ? 1.391 16.071 19.123 1.00 84.00 334 PHE A CA 1
ATOM 2588 C C . PHE A 1 334 ? 0.058 16.737 18.726 1.00 84.00 334 PHE A C 1
ATOM 2590 O O . PHE A 1 334 ? -1.030 16.210 18.971 1.00 84.00 334 PHE A O 1
ATOM 2597 N N . GLY A 1 335 ? 0.116 17.856 17.995 1.00 84.12 335 GLY A N 1
ATOM 2598 C CA . GLY A 1 335 ? -1.084 18.524 17.473 1.00 84.12 335 GLY A CA 1
ATOM 2599 C C . GLY A 1 335 ? -1.884 17.671 16.473 1.00 84.12 335 GLY A C 1
ATOM 2600 O O . GLY A 1 335 ? -3.115 17.762 16.421 1.00 84.12 335 GLY A O 1
ATOM 2601 N N . ASN A 1 336 ? -1.213 16.806 15.703 1.00 85.25 336 ASN A N 1
ATOM 2602 C CA . ASN A 1 336 ? -1.870 15.862 14.796 1.00 85.25 336 ASN A CA 1
ATOM 2603 C C . ASN A 1 336 ? -2.538 14.717 15.567 1.00 85.25 336 ASN A C 1
ATOM 2605 O O . ASN A 1 336 ? -3.654 14.337 15.213 1.00 85.25 336 ASN A O 1
ATOM 2609 N N . MET A 1 337 ? -1.918 14.226 16.644 1.00 88.56 337 MET A N 1
ATOM 2610 C CA . MET A 1 337 ? -2.513 13.211 17.522 1.00 88.56 337 MET A CA 1
ATOM 2611 C C . MET A 1 337 ? -3.807 13.730 18.165 1.00 88.56 337 MET A C 1
ATOM 2613 O O . MET A 1 337 ? -4.839 13.059 18.123 1.00 88.56 337 MET A O 1
ATOM 2617 N N . VAL A 1 338 ? -3.801 14.976 18.658 1.00 90.25 338 VAL A N 1
ATOM 2618 C CA . VAL A 1 338 ? -5.000 15.638 19.207 1.00 90.25 338 VAL A CA 1
ATOM 2619 C C . VAL A 1 338 ? -6.076 15.820 18.133 1.00 90.25 338 VAL A C 1
ATOM 2621 O O . VAL A 1 338 ? -7.251 15.536 18.372 1.00 90.25 338 VAL A O 1
ATOM 2624 N N . ARG A 1 339 ? -5.702 16.225 16.910 1.00 90.19 339 ARG A N 1
ATOM 2625 C CA . ARG A 1 339 ? -6.634 16.305 15.769 1.00 90.19 339 ARG A CA 1
ATOM 2626 C C . ARG A 1 339 ? -7.300 14.963 15.471 1.00 90.19 339 ARG A C 1
ATOM 2628 O O . ARG A 1 339 ? -8.502 14.916 15.186 1.00 90.19 339 ARG A O 1
ATOM 2635 N N . ASP A 1 340 ? -6.512 13.899 15.458 1.00 89.62 340 ASP A N 1
ATOM 2636 C CA . ASP A 1 340 ? -6.957 12.555 15.116 1.00 89.62 340 ASP A CA 1
ATOM 2637 C C . ASP A 1 340 ? -7.897 11.980 16.182 1.00 89.62 340 ASP A C 1
ATOM 2639 O O . ASP A 1 340 ? -8.947 11.427 15.823 1.00 89.62 340 ASP A O 1
ATOM 2643 N N . ALA A 1 341 ? -7.592 12.226 17.459 1.00 91.38 341 ALA A N 1
ATOM 2644 C CA . ALA A 1 341 ? -8.453 11.904 18.592 1.00 91.38 341 ALA A CA 1
ATOM 2645 C C . ALA A 1 341 ? -9.779 12.688 18.550 1.00 91.38 341 ALA A C 1
ATOM 2647 O O . ALA A 1 341 ? -10.849 12.090 18.643 1.00 91.38 341 ALA A O 1
ATOM 2648 N N . LEU A 1 342 ? -9.743 14.005 18.297 1.00 91.31 342 LEU A N 1
ATOM 2649 C CA . LEU A 1 342 ? -10.952 14.831 18.138 1.00 91.31 342 LEU A CA 1
ATOM 2650 C C . LEU A 1 342 ? -11.818 14.383 16.954 1.00 91.31 342 LEU A C 1
ATOM 2652 O O . LEU A 1 342 ? -13.046 14.412 17.019 1.00 91.31 342 LEU A O 1
ATOM 2656 N N . THR A 1 343 ? -11.202 13.946 15.855 1.00 89.25 343 THR A N 1
ATOM 2657 C CA . THR A 1 343 ? -11.941 13.461 14.679 1.00 89.25 343 THR A CA 1
ATOM 2658 C C . THR A 1 343 ? -12.697 12.164 14.979 1.00 89.25 343 THR A C 1
ATOM 2660 O O . THR A 1 343 ? -13.802 11.980 14.471 1.00 89.25 343 THR A O 1
ATOM 2663 N N . HIS A 1 344 ? -12.136 11.307 15.834 1.00 89.00 344 HIS A N 1
ATOM 2664 C CA . HIS A 1 344 ? -12.732 10.042 16.273 1.00 89.00 344 HIS A CA 1
ATOM 2665 C C . HIS A 1 344 ? -13.314 10.128 17.692 1.00 89.00 344 HIS A C 1
ATOM 2667 O O . HIS A 1 344 ? -13.406 9.118 18.384 1.00 89.00 344 HIS A O 1
ATOM 2673 N N . TYR A 1 345 ? -13.750 11.320 18.115 1.00 87.81 345 TYR A N 1
ATOM 2674 C CA . TYR A 1 345 ? -14.256 11.592 19.467 1.00 87.81 345 TYR A CA 1
ATOM 2675 C C . TYR A 1 345 ? -15.367 10.623 19.922 1.00 87.81 345 TYR A C 1
ATOM 2677 O O . TYR A 1 345 ? -15.393 10.188 21.075 1.00 87.81 345 TYR A O 1
ATOM 2685 N N . TRP A 1 346 ? -16.253 10.234 18.997 1.00 85.25 346 TRP A N 1
ATOM 2686 C CA . TRP A 1 346 ? -17.372 9.309 19.232 1.00 85.25 346 TRP A CA 1
ATOM 2687 C C . TRP A 1 346 ? -17.020 7.820 19.058 1.00 85.25 346 TRP A C 1
ATOM 2689 O O . TRP A 1 346 ? -17.905 6.972 19.148 1.00 85.25 346 TRP A O 1
ATOM 2699 N N . GLY A 1 347 ? -15.749 7.492 18.822 1.00 78.81 347 GLY A N 1
ATOM 2700 C CA . GLY A 1 347 ? -15.259 6.128 18.635 1.00 78.81 347 GLY A CA 1
ATOM 2701 C C . GLY A 1 347 ? -14.470 5.953 17.337 1.00 78.81 347 GLY A C 1
ATOM 2702 O O . GLY A 1 347 ? -14.785 6.545 16.303 1.00 78.81 347 GLY A O 1
ATOM 2703 N N . GLY A 1 348 ? -13.425 5.130 17.401 1.00 81.38 348 GLY A N 1
ATOM 2704 C CA . GLY A 1 348 ? -12.567 4.776 16.274 1.00 81.38 348 GLY A CA 1
ATOM 2705 C C . GLY A 1 348 ? -11.139 4.443 16.717 1.00 81.38 348 GLY A C 1
ATOM 2706 O O . GLY A 1 348 ? -10.737 4.861 17.806 1.00 81.38 348 GLY A O 1
ATOM 2707 N N . PRO A 1 349 ? -10.358 3.745 15.870 1.00 78.31 349 PRO A N 1
ATOM 2708 C CA . PRO A 1 349 ? -9.016 3.267 16.217 1.00 78.31 349 PRO A CA 1
ATOM 2709 C C . PRO A 1 349 ? -8.088 4.407 16.651 1.00 78.31 349 PRO A C 1
ATOM 2711 O O . PRO A 1 349 ? -7.333 4.278 17.605 1.00 78.31 349 PRO A O 1
ATOM 2714 N N . LYS A 1 350 ? -8.233 5.590 16.040 1.00 83.00 350 LYS A N 1
ATOM 2715 C CA . LYS A 1 350 ? -7.422 6.772 16.369 1.00 83.00 350 LYS A CA 1
ATOM 2716 C C . LYS A 1 350 ? -7.683 7.386 17.750 1.00 83.00 350 LYS A C 1
ATOM 2718 O O . LYS A 1 350 ? -6.934 8.264 18.161 1.00 83.00 350 LYS A O 1
ATOM 2723 N N . LEU A 1 351 ? -8.756 6.987 18.434 1.00 85.25 351 LEU A N 1
ATOM 2724 C CA . LEU A 1 351 ? -9.009 7.361 19.827 1.00 85.25 351 LEU A CA 1
ATOM 2725 C C . LEU A 1 351 ? -8.620 6.215 20.771 1.00 85.25 351 LEU A C 1
ATOM 2727 O O . LEU A 1 351 ? -8.040 6.469 21.820 1.00 85.25 351 LEU A O 1
ATOM 2731 N N . THR A 1 352 ? -8.920 4.966 20.396 1.00 83.44 352 THR A N 1
ATOM 2732 C CA . THR A 1 352 ? -8.686 3.776 21.235 1.00 83.44 352 THR A CA 1
ATOM 2733 C C . THR A 1 352 ? -7.228 3.332 21.287 1.00 83.44 352 THR A C 1
ATOM 2735 O O . THR A 1 352 ? -6.828 2.700 22.254 1.00 83.44 352 THR A O 1
ATOM 2738 N N . GLU A 1 353 ? -6.439 3.663 20.267 1.00 81.00 353 GLU A N 1
ATOM 2739 C CA . GLU A 1 353 ? -5.011 3.336 20.156 1.00 81.00 353 GLU A CA 1
ATOM 2740 C C . GLU A 1 353 ? -4.149 4.609 20.165 1.00 81.00 353 GLU A C 1
ATOM 2742 O O . GLU A 1 353 ? -3.014 4.619 19.693 1.00 81.00 353 GLU A O 1
ATOM 2747 N N . SER A 1 354 ? -4.703 5.720 20.662 1.00 84.00 354 SER A N 1
ATOM 2748 C CA . SER A 1 354 ? -3.999 7.000 20.670 1.00 84.00 354 SER A CA 1
ATOM 2749 C C . SER A 1 354 ? -2.836 6.987 21.671 1.00 84.00 354 SER A C 1
ATOM 2751 O O . SER A 1 354 ? -3.052 6.621 22.829 1.00 84.00 354 SER A O 1
ATOM 2753 N N . PRO A 1 355 ? -1.639 7.486 21.300 1.00 83.12 355 PRO A N 1
ATOM 2754 C CA . PRO A 1 355 ? -0.549 7.726 22.250 1.00 83.12 355 PRO A CA 1
ATOM 2755 C C . PRO A 1 355 ? -0.949 8.655 23.408 1.00 83.12 355 PRO A C 1
ATOM 2757 O O . PRO A 1 355 ? -0.377 8.571 24.488 1.00 83.12 355 PRO A O 1
ATOM 2760 N N . LEU A 1 356 ? -1.984 9.488 23.220 1.00 86.88 356 LEU A N 1
ATOM 2761 C CA . LEU A 1 356 ? -2.520 10.382 24.254 1.00 86.88 356 LEU A CA 1
ATOM 2762 C C . LEU A 1 356 ? -3.101 9.639 25.468 1.00 86.88 356 LEU A C 1
ATOM 2764 O O . LEU A 1 356 ? -3.257 10.246 26.520 1.00 86.88 356 LEU A O 1
ATOM 2768 N N . LEU A 1 357 ? -3.414 8.343 25.345 1.00 86.00 357 LEU A N 1
ATOM 2769 C CA . LEU A 1 357 ? -3.878 7.519 26.468 1.00 86.00 357 LEU A CA 1
ATOM 2770 C C . LEU A 1 357 ? -2.795 7.314 27.539 1.00 86.00 357 LEU A C 1
ATOM 2772 O O . LEU A 1 357 ? -3.120 6.918 28.652 1.00 86.00 357 LEU A O 1
ATOM 2776 N N . GLN A 1 358 ? -1.525 7.555 27.196 1.00 83.44 358 GLN A N 1
ATOM 2777 C CA . GLN A 1 358 ? -0.385 7.378 28.098 1.00 83.44 358 GLN A CA 1
ATOM 2778 C C . GLN A 1 358 ? -0.125 8.604 28.984 1.00 83.44 358 GLN A C 1
ATOM 2780 O O . GLN A 1 358 ? 0.639 8.481 29.935 1.00 83.44 358 GLN A O 1
ATOM 2785 N N . LEU A 1 359 ? -0.753 9.753 28.707 1.00 85.50 359 LEU A N 1
ATOM 2786 C CA . LEU A 1 359 ? -0.570 10.987 29.481 1.00 85.50 359 LEU A CA 1
ATOM 2787 C C . LEU A 1 359 ? -1.012 10.805 30.942 1.00 85.50 359 LEU A C 1
ATOM 2789 O O . LEU A 1 359 ? -2.068 10.223 31.197 1.00 85.50 359 LEU A O 1
ATOM 2793 N N . GLU A 1 360 ? -0.256 11.341 31.900 1.00 84.56 360 GLU A N 1
ATOM 2794 C CA . GLU A 1 360 ? -0.573 11.248 33.334 1.00 84.56 360 GLU A CA 1
ATOM 2795 C C . GLU A 1 360 ? -1.893 11.932 33.678 1.00 84.56 360 GLU A C 1
ATOM 2797 O O . GLU A 1 360 ? -2.650 11.441 34.516 1.00 84.56 360 GLU A O 1
ATOM 2802 N N . VAL A 1 361 ? -2.231 13.025 32.989 1.00 86.75 361 VAL A N 1
ATOM 2803 C CA . VAL A 1 361 ? -3.525 13.695 33.154 1.00 86.75 361 VAL A CA 1
ATOM 2804 C C . VAL A 1 361 ? -4.687 12.758 32.804 1.00 86.75 361 VAL A C 1
ATOM 2806 O O . VAL A 1 361 ? -5.725 12.781 33.459 1.00 86.75 361 VAL A O 1
ATOM 2809 N N . VAL A 1 362 ? -4.504 11.876 31.814 1.00 86.56 362 VAL A N 1
ATOM 2810 C CA . VAL A 1 362 ? -5.504 10.871 31.425 1.00 86.56 362 VAL A CA 1
ATOM 2811 C C . VAL A 1 362 ? -5.486 9.692 32.392 1.00 86.56 362 VAL A C 1
ATOM 2813 O O . VAL A 1 362 ? -6.548 9.187 32.751 1.00 86.56 362 VAL A O 1
ATOM 2816 N N . GLN A 1 363 ? -4.299 9.264 32.833 1.00 84.44 363 GLN A N 1
ATOM 2817 C CA . GLN A 1 363 ? -4.168 8.166 33.786 1.00 84.44 363 GLN A CA 1
ATOM 2818 C C . GLN A 1 363 ? -4.807 8.499 35.139 1.00 84.44 363 GLN A C 1
ATOM 2820 O O . GLN A 1 363 ? -5.462 7.646 35.728 1.00 84.44 363 GLN A O 1
ATOM 2825 N N . ARG A 1 364 ? -4.697 9.744 35.612 1.00 83.88 364 ARG A N 1
ATOM 2826 C CA . ARG A 1 364 ? -5.335 10.172 36.863 1.00 83.88 364 ARG A CA 1
ATOM 2827 C C . ARG A 1 364 ? -6.863 10.217 36.761 1.00 83.88 364 ARG A C 1
ATOM 2829 O O . ARG A 1 364 ? -7.551 9.843 37.705 1.00 83.88 364 ARG A O 1
ATOM 2836 N N . GLU A 1 365 ? -7.396 10.599 35.603 1.00 84.00 365 GLU A N 1
ATOM 2837 C CA . GLU A 1 365 ? -8.844 10.618 35.345 1.00 84.00 365 GLU A CA 1
ATOM 2838 C C . GLU A 1 365 ? -9.461 9.220 35.121 1.00 84.00 365 GLU A C 1
ATOM 2840 O O . GLU A 1 365 ? -10.684 9.083 35.045 1.00 84.00 365 GLU A O 1
ATOM 2845 N N . LEU A 1 366 ? -8.659 8.146 35.054 1.00 83.25 366 LEU A N 1
ATOM 2846 C CA . LEU A 1 366 ? -9.172 6.769 34.963 1.00 83.25 366 LEU A CA 1
ATOM 2847 C C . LEU A 1 366 ? -10.044 6.388 36.162 1.00 83.25 366 LEU A C 1
ATOM 2849 O O . LEU A 1 366 ? -11.061 5.706 35.989 1.00 83.25 366 LEU A O 1
ATOM 2853 N N . GLU A 1 367 ? -9.656 6.829 37.361 1.00 75.25 367 GLU A N 1
ATOM 2854 C CA . GLU A 1 367 ? -10.340 6.491 38.614 1.00 75.25 367 GLU A CA 1
ATOM 2855 C C . GLU A 1 367 ? -11.784 7.022 38.644 1.00 75.25 367 GLU A C 1
ATOM 2857 O O . GLU A 1 367 ? -12.658 6.404 39.254 1.00 75.25 367 GLU A O 1
ATOM 2862 N N . GLY A 1 368 ? -12.061 8.120 37.930 1.00 74.12 368 GLY A N 1
ATOM 2863 C CA . GLY A 1 368 ? -13.390 8.728 37.815 1.00 74.12 368 GLY A CA 1
ATOM 2864 C C . GLY A 1 368 ? -14.278 8.160 36.699 1.00 74.12 368 GLY A C 1
ATOM 2865 O O . GLY A 1 368 ? -15.473 8.457 36.664 1.00 74.12 368 GLY A O 1
ATOM 2866 N N . HIS A 1 369 ? -13.732 7.341 35.790 1.00 78.38 369 HIS A N 1
ATOM 2867 C CA . HIS A 1 369 ? -14.387 6.949 34.534 1.00 78.38 369 HIS A CA 1
ATOM 2868 C C . HIS A 1 369 ? -14.383 5.429 34.276 1.00 78.38 369 HIS A C 1
ATOM 2870 O O . HIS A 1 369 ? -13.997 4.969 33.197 1.00 78.38 369 HIS A O 1
ATOM 2876 N N . ASP A 1 370 ? -14.839 4.643 35.259 1.00 72.75 370 ASP A N 1
ATOM 2877 C CA . ASP A 1 370 ? -14.991 3.174 35.187 1.00 72.75 370 ASP A CA 1
ATOM 2878 C C . ASP A 1 370 ? -13.709 2.427 34.758 1.00 72.75 370 ASP A C 1
ATOM 2880 O O . ASP A 1 370 ? -13.772 1.338 34.181 1.00 72.75 370 ASP A O 1
ATOM 2884 N N . ASN A 1 371 ? -12.533 3.014 35.015 1.00 77.06 371 ASN A N 1
ATOM 2885 C CA . ASN A 1 371 ? -11.230 2.504 34.586 1.00 77.06 371 ASN A CA 1
ATOM 2886 C C . ASN A 1 371 ? -11.114 2.298 33.058 1.00 77.06 371 ASN A C 1
ATOM 2888 O O . ASN A 1 371 ? -10.390 1.422 32.579 1.00 77.06 371 ASN A O 1
ATOM 2892 N N . ASN A 1 372 ? -11.857 3.089 32.274 1.00 84.00 372 ASN A N 1
ATOM 2893 C CA . ASN A 1 372 ? -11.809 3.060 30.818 1.00 84.00 372 ASN A CA 1
ATOM 2894 C C . ASN A 1 372 ? -10.940 4.215 30.279 1.00 84.00 372 ASN A C 1
ATOM 2896 O O . ASN A 1 372 ? -11.375 5.373 30.321 1.00 84.00 372 ASN A O 1
ATOM 2900 N N . PRO A 1 373 ? -9.765 3.927 29.684 1.00 83.56 373 PRO A N 1
ATOM 2901 C CA . PRO A 1 373 ? -8.829 4.959 29.228 1.00 83.56 373 PRO A CA 1
ATOM 2902 C C . PRO A 1 373 ? -9.410 5.823 28.101 1.00 83.56 373 PRO A C 1
ATOM 2904 O O . PRO A 1 373 ? -9.103 7.007 27.990 1.00 83.56 373 PRO A O 1
ATOM 2907 N N . VAL A 1 374 ? -10.321 5.271 27.295 1.00 86.94 374 VAL A N 1
ATOM 2908 C CA . VAL A 1 374 ? -10.987 6.000 26.205 1.00 86.94 374 VAL A CA 1
ATOM 2909 C C . VAL A 1 374 ? -11.995 7.011 26.750 1.00 86.94 374 VAL A C 1
ATOM 2911 O O . VAL A 1 374 ? -12.139 8.102 26.195 1.00 86.94 374 VAL A O 1
ATOM 2914 N N . SER A 1 375 ? -12.698 6.660 27.828 1.00 86.88 375 SER A N 1
ATOM 2915 C CA . SER A 1 375 ? -13.623 7.571 28.507 1.00 86.88 375 SER A CA 1
ATOM 2916 C C . SER A 1 375 ? -12.868 8.699 29.206 1.00 86.88 375 SER A C 1
ATOM 2918 O O . SER A 1 375 ? -13.252 9.855 29.040 1.00 86.88 375 SER A O 1
ATOM 2920 N N . ALA A 1 376 ? -11.765 8.379 29.890 1.00 88.44 376 ALA A N 1
ATOM 2921 C CA . ALA A 1 376 ? -10.897 9.365 30.534 1.00 88.44 376 ALA A CA 1
ATOM 2922 C C . ALA A 1 376 ? -10.295 10.348 29.514 1.00 88.44 376 ALA A C 1
ATOM 2924 O O . ALA A 1 376 ? -10.436 11.561 29.656 1.00 88.44 376 ALA A O 1
ATOM 2925 N N . LEU A 1 377 ? -9.740 9.855 28.398 1.00 90.31 377 LEU A N 1
ATOM 2926 C CA . LEU A 1 377 ? -9.228 10.730 27.336 1.00 90.31 377 LEU A CA 1
ATOM 2927 C C . LEU A 1 377 ? -10.330 11.616 26.739 1.00 90.31 377 LEU A C 1
ATOM 2929 O O . LEU A 1 377 ? -10.094 12.781 26.424 1.00 90.31 377 LEU A O 1
ATOM 2933 N N . ARG A 1 378 ? -11.553 11.094 26.589 1.00 91.00 378 ARG A N 1
ATOM 2934 C CA . ARG A 1 378 ? -12.690 11.890 26.108 1.00 91.00 378 ARG A CA 1
ATOM 2935 C C . ARG A 1 378 ? -13.066 13.000 27.089 1.00 91.00 378 ARG A C 1
ATOM 2937 O O . ARG A 1 378 ? -13.420 14.087 26.629 1.00 91.00 378 ARG A O 1
ATOM 2944 N N . ALA A 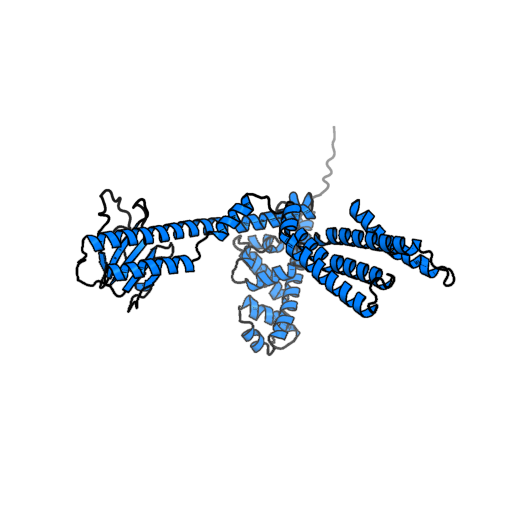1 379 ? -12.996 12.731 28.391 1.00 90.38 379 ALA A N 1
ATOM 2945 C CA . ALA A 1 379 ? -13.236 13.720 29.434 1.00 90.38 379 ALA A CA 1
ATOM 2946 C C . ALA A 1 379 ? -12.185 14.835 29.377 1.00 90.38 379 ALA A C 1
ATOM 2948 O O . ALA A 1 379 ? -12.560 15.997 29.247 1.00 90.38 379 ALA A O 1
ATOM 2949 N N . ILE A 1 380 ? -10.898 14.483 29.293 1.00 92.00 380 ILE A N 1
ATOM 2950 C CA . ILE A 1 380 ? -9.800 15.451 29.136 1.00 92.00 380 ILE A CA 1
ATOM 2951 C C . ILE A 1 380 ? -9.946 16.286 27.858 1.00 92.00 380 ILE A C 1
ATOM 2953 O O . ILE A 1 380 ? -9.772 17.503 27.880 1.00 92.00 380 ILE A O 1
ATOM 2957 N N . LEU A 1 381 ? -10.317 15.673 26.729 1.00 92.75 381 LEU A N 1
ATOM 2958 C CA . LEU A 1 381 ? -10.590 16.412 25.491 1.00 92.75 381 LEU A CA 1
ATOM 2959 C C . LEU A 1 381 ? -11.781 17.369 25.642 1.00 92.75 381 LEU A C 1
ATOM 2961 O O . LEU A 1 381 ? -11.748 18.471 25.097 1.00 92.75 381 LEU A O 1
ATOM 2965 N N . ALA A 1 382 ? -12.835 16.960 26.353 1.00 91.56 382 ALA A N 1
ATOM 2966 C CA . ALA A 1 382 ? -13.996 17.808 26.610 1.00 91.56 382 ALA A CA 1
ATOM 2967 C C . ALA A 1 382 ? -13.638 18.986 27.525 1.00 91.56 382 ALA A C 1
ATOM 2969 O O . ALA A 1 382 ? -14.018 20.118 27.233 1.00 91.56 382 ALA A O 1
ATOM 2970 N N . GLU A 1 383 ? -12.856 18.737 28.573 1.00 91.88 383 GLU A N 1
ATOM 2971 C CA . GLU A 1 383 ? -12.349 19.768 29.471 1.00 91.88 383 GLU A CA 1
ATOM 2972 C C . GLU A 1 383 ? -11.452 20.762 28.726 1.00 91.88 383 GLU A C 1
ATOM 2974 O O . GLU A 1 383 ? -11.661 21.972 28.808 1.00 91.88 383 GLU A O 1
ATOM 2979 N N . ALA A 1 384 ? -10.525 20.265 27.903 1.00 92.56 384 ALA A N 1
ATOM 2980 C CA . ALA A 1 384 ? -9.662 21.098 27.075 1.00 92.56 384 ALA A CA 1
ATOM 2981 C C . ALA A 1 384 ? -10.461 22.001 26.122 1.00 92.56 384 ALA A C 1
ATOM 2983 O O . ALA A 1 384 ? -10.064 23.139 25.882 1.00 92.56 384 ALA A O 1
ATOM 2984 N N . ILE A 1 385 ? -11.582 21.511 25.572 1.00 92.75 385 ILE A N 1
ATOM 2985 C CA . ILE A 1 385 ? -12.490 22.303 24.728 1.00 92.75 385 ILE A CA 1
ATOM 2986 C C . ILE A 1 385 ? -13.247 23.343 25.561 1.00 92.75 385 ILE A C 1
ATOM 2988 O O . ILE A 1 385 ? -13.373 24.486 25.121 1.00 92.75 385 ILE A O 1
ATOM 2992 N N . GLU A 1 386 ? -13.741 22.986 26.747 1.00 91.62 386 GLU A N 1
ATOM 2993 C CA . GLU A 1 386 ? -14.450 23.927 27.624 1.00 91.62 386 GLU A CA 1
ATOM 2994 C C . GLU A 1 386 ? -13.538 25.049 28.135 1.00 91.62 386 GLU A C 1
ATOM 2996 O O . GLU A 1 386 ? -13.981 26.191 28.215 1.00 91.62 386 GLU A O 1
ATOM 3001 N N . GLN A 1 387 ? -12.249 24.788 28.368 1.00 90.50 387 GLN A N 1
ATOM 3002 C CA . GLN A 1 387 ? -11.274 25.833 28.709 1.00 90.50 387 GLN A CA 1
ATOM 3003 C C . GLN A 1 387 ? -11.014 26.830 27.559 1.00 90.50 387 GLN A C 1
ATOM 3005 O O . GLN A 1 387 ? -10.486 27.914 27.793 1.00 90.50 387 GLN A O 1
ATOM 3010 N N . GLN A 1 388 ? -11.415 26.517 26.318 1.00 88.44 388 GLN A N 1
ATOM 3011 C CA . GLN A 1 388 ? -11.360 27.458 25.184 1.00 88.44 388 GLN A CA 1
ATOM 3012 C C . GLN A 1 388 ? -12.568 28.401 25.115 1.00 88.44 388 GLN A C 1
ATOM 3014 O O . GLN A 1 388 ? -12.684 29.190 24.173 1.00 88.44 388 GLN A O 1
ATOM 3019 N N . LYS A 1 389 ? -13.510 28.295 26.054 1.00 89.00 389 LYS A N 1
ATOM 3020 C CA . LYS A 1 389 ? -14.740 29.083 26.072 1.00 89.00 389 LYS A CA 1
ATOM 3021 C C . LYS A 1 389 ? -14.458 30.530 26.509 1.00 89.00 389 LYS A C 1
ATOM 3023 O O . LYS A 1 389 ? -13.994 30.734 27.627 1.00 89.00 389 LYS A O 1
ATOM 3028 N N . PRO A 1 390 ? -14.765 31.540 25.673 1.00 87.00 390 PRO A N 1
ATOM 3029 C CA . PRO A 1 390 ? -14.600 32.941 26.054 1.00 87.00 390 PRO A CA 1
ATOM 3030 C C . PRO A 1 390 ? -15.655 33.405 27.064 1.00 87.00 390 PRO A C 1
ATOM 3032 O O . PRO A 1 390 ? -16.769 32.872 27.110 1.00 87.00 390 PRO A O 1
ATOM 3035 N N . ASP A 1 391 ? -15.339 34.471 27.798 1.00 77.81 391 ASP A N 1
ATOM 3036 C CA . ASP A 1 391 ? -16.288 35.137 28.687 1.00 77.81 391 ASP A CA 1
ATOM 3037 C C . ASP A 1 391 ? -17.399 35.856 27.901 1.00 77.81 391 ASP A C 1
ATOM 3039 O O . ASP A 1 391 ? -17.177 36.470 26.855 1.00 77.81 391 ASP A O 1
ATOM 3043 N N . GLY A 1 392 ? -18.626 35.801 28.421 1.00 78.62 392 GLY A N 1
ATOM 3044 C CA . GLY A 1 392 ? -19.781 36.510 27.867 1.00 78.62 392 GLY A CA 1
ATOM 3045 C C . GLY A 1 392 ? -20.852 35.604 27.257 1.00 78.62 392 GLY A C 1
ATOM 3046 O O . GLY A 1 392 ? -20.935 34.406 27.523 1.00 78.62 392 GLY A O 1
ATOM 3047 N N . GLN A 1 393 ? -21.751 36.203 26.474 1.00 76.31 393 GLN A N 1
ATOM 3048 C CA . GLN A 1 393 ? -22.907 35.501 25.918 1.00 76.31 393 GLN A CA 1
ATOM 3049 C C . GLN A 1 393 ? -22.558 34.851 24.576 1.00 76.31 393 GLN A C 1
ATOM 3051 O O . GLN A 1 393 ? -21.948 35.483 23.712 1.00 76.31 393 GLN A O 1
ATOM 3056 N N . ARG A 1 394 ? -22.963 33.587 24.391 1.00 78.12 394 ARG A N 1
ATOM 3057 C CA . ARG A 1 394 ? -22.608 32.787 23.212 1.00 78.12 394 ARG A CA 1
ATOM 3058 C C . ARG A 1 394 ? -23.038 33.478 21.917 1.00 78.12 394 ARG A C 1
ATOM 3060 O O . ARG A 1 394 ? -24.225 33.553 21.608 1.00 78.12 394 ARG A O 1
ATOM 3067 N N . SER A 1 395 ? -22.057 33.902 21.125 1.00 78.69 395 SER A N 1
ATOM 3068 C CA . SER A 1 395 ? -22.260 34.470 19.792 1.00 78.69 395 SER A CA 1
ATOM 3069 C C . SER A 1 395 ? -21.729 33.517 18.728 1.00 78.69 395 SER A C 1
ATOM 3071 O O . SER A 1 395 ? -20.651 32.951 18.879 1.00 78.69 395 SER A O 1
ATOM 3073 N N . LEU A 1 396 ? -22.472 33.320 17.637 1.00 76.38 396 LEU A N 1
ATOM 3074 C CA . LEU A 1 396 ? -22.040 32.464 16.521 1.00 76.38 396 LEU A CA 1
ATOM 3075 C C . LEU A 1 396 ? -21.110 33.185 15.534 1.00 76.38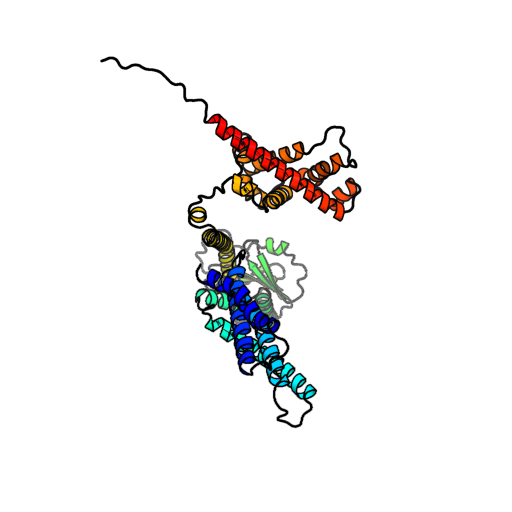 396 LEU A C 1
ATOM 3077 O O . LEU A 1 396 ? -20.488 32.532 14.701 1.00 76.38 396 LEU A O 1
ATOM 3081 N N . THR A 1 397 ? -21.014 34.514 15.620 1.00 69.44 397 THR A N 1
ATOM 3082 C CA . THR A 1 397 ? -20.322 35.358 14.631 1.00 69.44 397 THR A CA 1
ATOM 3083 C C . THR A 1 397 ? -19.190 36.199 15.218 1.00 69.44 397 THR A C 1
ATOM 3085 O O . THR A 1 397 ? -18.405 36.761 14.460 1.00 69.44 397 THR A O 1
ATOM 3088 N N . THR A 1 398 ? -19.083 36.310 16.545 1.00 76.75 398 THR A N 1
ATOM 3089 C CA . THR A 1 398 ? -18.016 37.086 17.200 1.00 76.75 398 THR A CA 1
ATOM 3090 C C . THR A 1 398 ? -16.689 36.341 17.131 1.00 76.75 398 THR A C 1
ATOM 3092 O O . THR A 1 398 ? -16.635 35.167 17.485 1.00 76.75 398 THR A O 1
ATOM 3095 N N . THR A 1 399 ? -15.614 37.034 16.743 1.00 74.88 399 THR A N 1
ATOM 3096 C CA . THR A 1 399 ? -14.265 36.474 16.542 1.00 74.88 399 THR A CA 1
ATOM 3097 C C . THR A 1 399 ? -13.779 35.601 17.699 1.00 74.88 399 THR A C 1
ATOM 3099 O O . THR A 1 399 ? -13.232 34.530 17.453 1.00 74.88 399 THR A O 1
ATOM 3102 N N . GLU A 1 400 ? -14.039 36.015 18.939 1.00 78.25 400 GLU A N 1
ATOM 3103 C CA . GLU A 1 400 ? -13.650 35.294 20.159 1.00 78.25 400 GLU A CA 1
ATOM 3104 C C . GLU A 1 400 ? -14.328 33.918 20.264 1.00 78.25 400 GLU A C 1
ATOM 3106 O O . GLU A 1 400 ? -13.683 32.919 20.563 1.00 78.25 400 GLU A O 1
ATOM 3111 N N . TRP A 1 401 ? -15.616 33.833 19.924 1.00 88.62 401 TRP A N 1
ATOM 3112 C CA . TRP A 1 401 ? -16.414 32.608 20.032 1.00 88.62 401 TRP A CA 1
ATOM 3113 C C . TRP A 1 401 ? -16.252 31.653 18.847 1.00 88.62 401 TRP A C 1
ATOM 3115 O O . TRP A 1 401 ? -16.680 30.500 18.922 1.00 88.62 401 TRP A O 1
ATOM 3125 N N . ILE A 1 402 ? -15.667 32.104 17.732 1.00 89.00 402 ILE A N 1
ATOM 3126 C CA . ILE A 1 402 ? -15.577 31.297 16.509 1.00 89.00 402 ILE A CA 1
ATOM 3127 C C . ILE A 1 402 ? -14.785 30.005 16.748 1.00 89.00 402 ILE A C 1
ATOM 3129 O O . ILE A 1 402 ? -15.242 28.950 16.316 1.00 89.00 402 ILE A O 1
ATOM 3133 N N . LEU A 1 403 ? -13.644 30.050 17.443 1.00 89.94 403 LEU A N 1
ATOM 3134 C CA . LEU A 1 403 ? -12.806 28.859 17.653 1.00 89.94 403 LEU A CA 1
ATOM 3135 C C . LEU A 1 403 ? -13.518 27.807 18.517 1.00 89.94 403 LEU A C 1
ATOM 3137 O O . LEU A 1 403 ? -13.608 26.649 18.109 1.00 89.94 403 LEU A O 1
ATOM 3141 N N . TYR A 1 404 ? -14.116 28.225 19.636 1.00 92.12 404 TYR A N 1
ATOM 3142 C CA . TYR A 1 404 ? -14.922 27.349 20.492 1.00 92.12 404 TYR A CA 1
ATOM 3143 C C . TYR A 1 404 ? -16.130 26.768 19.742 1.00 92.12 404 TYR A C 1
ATOM 3145 O O . TYR A 1 404 ? -16.365 25.562 19.768 1.00 92.12 404 TYR A O 1
ATOM 3153 N N . ASN A 1 405 ? -16.869 27.595 18.991 1.00 92.00 405 ASN A N 1
ATOM 3154 C CA . ASN A 1 405 ? -18.013 27.112 18.217 1.00 92.00 405 ASN A CA 1
ATOM 3155 C C . ASN A 1 405 ? -17.607 26.119 17.120 1.00 92.00 405 ASN A C 1
ATOM 3157 O O . ASN A 1 405 ? -18.390 25.222 16.812 1.00 92.00 405 ASN A O 1
ATOM 3161 N N . ILE A 1 406 ? -16.418 26.258 16.521 1.00 92.50 406 ILE A N 1
ATOM 3162 C CA . ILE A 1 406 ? -15.897 25.259 15.580 1.00 92.50 406 ILE A CA 1
ATOM 3163 C C . ILE A 1 406 ? -15.688 23.930 16.306 1.00 92.50 406 ILE A C 1
ATOM 3165 O O . ILE A 1 406 ? -16.137 22.909 15.789 1.00 92.50 406 ILE A O 1
ATOM 3169 N N . LEU A 1 407 ? -15.064 23.932 17.489 1.00 93.31 407 LEU A N 1
ATOM 3170 C CA . LEU A 1 407 ? -14.816 22.715 18.270 1.00 93.31 407 LEU A CA 1
ATOM 3171 C C . LEU A 1 407 ? -16.125 22.028 18.694 1.00 93.31 407 LEU A C 1
ATOM 3173 O O . LEU A 1 407 ? -16.321 20.847 18.395 1.00 93.31 407 LEU A O 1
ATOM 3177 N N . ASP A 1 408 ? -17.051 22.785 19.288 1.00 92.75 408 ASP A N 1
ATOM 3178 C CA . ASP A 1 408 ? -18.361 22.290 19.731 1.00 92.75 408 ASP A CA 1
ATOM 3179 C C . ASP A 1 408 ? -19.186 21.755 18.549 1.00 92.75 408 ASP A C 1
ATOM 3181 O O . ASP A 1 408 ? -19.616 20.603 18.531 1.00 92.75 408 ASP A O 1
ATOM 3185 N N . LEU A 1 409 ? -19.363 22.547 17.486 1.00 92.06 409 LEU A N 1
ATOM 3186 C CA . LEU A 1 409 ? -20.195 22.121 16.360 1.00 92.06 409 LEU A CA 1
ATOM 3187 C C . LEU A 1 409 ? -19.568 20.955 15.583 1.00 92.06 409 LEU A C 1
ATOM 3189 O O . LEU A 1 409 ? -20.296 20.064 15.137 1.00 92.06 409 LEU A O 1
ATOM 3193 N N . LYS A 1 410 ? -18.244 20.953 15.375 1.00 92.06 410 LYS A N 1
ATOM 3194 C CA . LYS A 1 410 ? -17.589 19.962 14.513 1.00 92.06 410 LYS A CA 1
ATOM 3195 C C . LYS A 1 410 ? -17.316 18.638 15.217 1.00 92.06 410 LYS A C 1
ATOM 3197 O O . LYS A 1 410 ? -17.534 17.597 14.593 1.00 92.06 410 LYS A O 1
ATOM 3202 N N . PHE A 1 411 ? -16.796 18.684 16.440 1.00 91.31 411 PHE A N 1
ATOM 3203 C CA . PHE A 1 411 ? -16.269 17.507 17.132 1.00 91.31 411 PHE A CA 1
ATOM 3204 C C . PHE A 1 411 ? -17.230 17.011 18.208 1.00 91.31 411 PHE A C 1
ATOM 3206 O O . PHE A 1 411 ? -17.618 15.846 18.163 1.00 91.31 411 PHE A O 1
ATOM 3213 N N . VAL A 1 412 ? -17.723 17.901 19.077 1.00 89.81 412 VAL A N 1
ATOM 3214 C CA . VAL A 1 412 ? -18.681 17.518 20.128 1.00 89.81 412 VAL A CA 1
ATOM 3215 C C . VAL A 1 412 ? -20.020 17.125 19.502 1.00 89.81 412 VAL A C 1
ATOM 3217 O O . VAL A 1 412 ? -20.480 16.007 19.668 1.00 89.81 412 VAL A O 1
ATOM 3220 N N . GLN A 1 413 ? -20.624 17.973 18.670 1.00 89.38 413 GLN A N 1
ATOM 3221 C CA . GLN A 1 413 ? -21.922 17.687 18.037 1.00 89.38 413 GLN A CA 1
ATOM 3222 C C . GLN A 1 413 ? -21.834 16.849 16.749 1.00 89.38 413 GLN A C 1
ATOM 3224 O O . GLN A 1 413 ? -22.869 16.540 16.153 1.00 89.38 413 GLN A O 1
ATOM 3229 N N . GLY A 1 414 ? -20.627 16.540 16.261 1.00 89.38 414 GLY A N 1
ATOM 3230 C CA . GLY A 1 414 ? -20.414 15.695 15.079 1.00 89.38 414 GLY A CA 1
ATOM 3231 C C . GLY A 1 414 ? -20.980 16.243 13.758 1.00 89.38 414 GLY A C 1
ATOM 3232 O O . GLY A 1 414 ? -21.281 15.471 12.845 1.00 89.38 414 GLY A O 1
ATOM 3233 N N . ARG A 1 415 ? -21.162 17.565 13.612 1.00 91.19 415 ARG A N 1
ATOM 3234 C CA . ARG A 1 415 ? -21.754 18.153 12.392 1.00 91.19 415 ARG A CA 1
ATOM 3235 C C . ARG A 1 415 ? -20.822 18.004 11.181 1.00 91.19 415 ARG A C 1
ATOM 3237 O O . ARG A 1 415 ? -19.589 17.933 11.284 1.00 91.19 415 ARG A O 1
ATOM 3244 N N . ARG A 1 416 ? -21.407 18.013 9.978 1.00 90.94 416 ARG A N 1
ATOM 3245 C CA . ARG A 1 416 ? -20.635 18.028 8.725 1.00 90.94 416 ARG A CA 1
ATOM 3246 C C . ARG A 1 416 ? -19.988 19.397 8.521 1.00 90.94 416 ARG A C 1
ATOM 3248 O O . ARG A 1 416 ? -20.577 20.420 8.849 1.00 90.94 416 ARG A O 1
ATOM 3255 N N . VAL A 1 417 ? -18.800 19.414 7.912 1.00 89.50 417 VAL A N 1
ATOM 3256 C CA . VAL A 1 417 ? -18.005 20.636 7.656 1.00 89.50 417 VAL A CA 1
ATOM 3257 C C . VAL A 1 417 ? -18.841 21.713 6.952 1.00 89.50 417 VAL A C 1
ATOM 3259 O O . VAL A 1 417 ? -18.845 22.866 7.372 1.00 89.50 417 VAL A O 1
ATOM 3262 N N . ARG A 1 418 ? -19.630 21.311 5.948 1.00 89.50 418 ARG A N 1
ATOM 3263 C CA . ARG A 1 418 ? -20.510 22.202 5.172 1.00 89.50 418 ARG A CA 1
ATOM 3264 C C . ARG A 1 418 ? -21.574 22.889 6.034 1.00 89.50 418 ARG A C 1
ATOM 3266 O O . ARG A 1 418 ? -21.858 24.069 5.842 1.00 89.50 418 ARG A O 1
ATOM 3273 N N . ASP A 1 419 ? -22.139 22.161 6.996 1.00 92.38 419 ASP A N 1
ATOM 3274 C CA . ASP A 1 419 ? -23.191 22.671 7.879 1.00 92.38 419 ASP A CA 1
ATOM 3275 C C . ASP A 1 419 ? -22.613 23.630 8.922 1.00 92.38 419 ASP A C 1
ATOM 3277 O O . ASP A 1 419 ? -23.218 24.659 9.219 1.00 92.38 419 ASP A O 1
ATOM 3281 N N . VAL A 1 420 ? -21.413 23.329 9.433 1.00 92.69 420 VAL A N 1
ATOM 3282 C CA . VAL A 1 420 ? -20.675 24.216 10.345 1.00 92.69 420 VAL A CA 1
ATOM 3283 C C . VAL A 1 420 ? -20.304 25.519 9.639 1.00 92.69 420 VAL A C 1
ATOM 3285 O O . VAL A 1 420 ? -20.598 26.591 10.159 1.00 92.69 420 VAL A O 1
ATOM 3288 N N . ALA A 1 421 ? -19.737 25.438 8.431 1.00 91.12 421 ALA A N 1
ATOM 3289 C CA . ALA A 1 421 ? -19.362 26.606 7.632 1.00 91.12 421 ALA A CA 1
ATOM 3290 C C . ALA A 1 421 ? -20.571 27.518 7.368 1.00 91.12 421 ALA A C 1
ATOM 3292 O O . ALA A 1 421 ? -20.509 28.727 7.597 1.00 91.12 421 ALA A O 1
ATOM 3293 N N . ARG A 1 422 ? -21.714 26.926 6.984 1.00 89.88 422 ARG A N 1
ATOM 3294 C CA . ARG A 1 422 ? -22.973 27.656 6.781 1.00 89.88 422 ARG A CA 1
ATOM 3295 C C . ARG A 1 422 ? -23.467 28.318 8.066 1.00 89.88 422 ARG A C 1
ATOM 3297 O O . ARG A 1 422 ? -23.869 29.477 8.034 1.00 89.88 422 ARG A O 1
ATOM 3304 N N . ARG A 1 423 ? -23.442 27.597 9.191 1.00 89.06 423 ARG A N 1
ATOM 3305 C CA . ARG A 1 423 ? -23.940 28.089 10.485 1.00 89.06 423 ARG A CA 1
ATOM 3306 C C . ARG A 1 423 ? -23.077 29.206 11.073 1.00 89.06 423 ARG A C 1
ATOM 3308 O O . ARG A 1 423 ? -23.614 30.063 11.765 1.00 89.06 423 ARG A O 1
ATOM 3315 N N . LEU A 1 424 ? -21.778 29.205 10.780 1.00 90.12 424 LEU A N 1
ATOM 3316 C CA . LEU A 1 424 ? -20.835 30.251 11.185 1.00 90.12 424 LEU A CA 1
ATOM 3317 C C . LEU A 1 424 ? -20.643 31.343 10.117 1.00 90.12 424 LEU A C 1
ATOM 3319 O O . LEU A 1 424 ? -19.749 32.172 10.256 1.00 90.12 424 LEU A O 1
ATOM 3323 N N . ALA A 1 425 ? -21.459 31.340 9.055 1.00 90.38 425 ALA A N 1
ATOM 3324 C CA . ALA A 1 425 ? -21.411 32.310 7.961 1.00 90.38 425 ALA A CA 1
ATOM 3325 C C . ALA A 1 425 ? -20.001 32.497 7.352 1.00 90.38 425 ALA A C 1
ATOM 3327 O O . ALA A 1 425 ? -19.572 33.619 7.087 1.00 90.38 425 ALA A O 1
ATOM 3328 N N . MET A 1 426 ? -19.275 31.397 7.119 1.00 89.75 426 MET A N 1
ATOM 3329 C CA . MET A 1 426 ? -17.920 31.414 6.550 1.00 89.75 426 MET A CA 1
ATOM 3330 C C . MET A 1 426 ? -17.738 30.394 5.419 1.00 89.75 426 MET A C 1
ATOM 3332 O O . MET A 1 426 ? -18.513 29.451 5.269 1.00 89.75 426 MET A O 1
ATOM 3336 N N . SER A 1 427 ? -16.689 30.583 4.615 1.00 93.12 427 SER A N 1
ATOM 3337 C CA . SER A 1 427 ? -16.282 29.625 3.577 1.00 93.12 427 SER A CA 1
ATOM 3338 C C . SER A 1 427 ? -15.639 28.374 4.189 1.00 93.12 427 SER A C 1
ATOM 3340 O O . SER A 1 427 ? -14.997 28.452 5.236 1.00 93.12 427 SER A O 1
ATOM 3342 N N . GLU A 1 428 ? -15.737 27.229 3.505 1.00 91.50 428 GLU A N 1
ATOM 3343 C CA . GLU A 1 428 ? -15.085 25.975 3.915 1.00 91.50 428 GLU A CA 1
ATOM 3344 C C . GLU A 1 428 ? -13.565 26.146 4.067 1.00 91.50 428 GLU A C 1
ATOM 3346 O O . GLU A 1 428 ? -12.972 25.648 5.021 1.00 91.50 428 GLU A O 1
ATOM 3351 N N . SER A 1 429 ? -12.926 26.912 3.178 1.00 89.12 429 SER A N 1
ATOM 3352 C CA . SER A 1 429 ? -11.483 27.170 3.260 1.00 89.12 429 SER A CA 1
ATOM 3353 C C . SER A 1 429 ? -11.093 27.990 4.495 1.00 89.12 429 SER A C 1
ATOM 3355 O O . SER A 1 429 ? -10.029 27.753 5.066 1.00 89.12 429 SER A O 1
ATOM 3357 N N . ASP A 1 430 ? -11.936 28.939 4.919 1.00 90.06 430 ASP A N 1
ATOM 3358 C CA . ASP A 1 430 ? -11.713 29.717 6.148 1.00 90.06 430 ASP A CA 1
ATOM 3359 C C . ASP A 1 430 ? -11.952 28.849 7.392 1.00 90.06 430 ASP A C 1
ATOM 3361 O O . ASP A 1 430 ? -11.155 28.868 8.332 1.00 90.06 430 ASP A O 1
ATOM 3365 N N . LEU A 1 431 ? -12.981 27.993 7.349 1.00 92.31 431 LEU A N 1
ATOM 3366 C CA . LEU A 1 431 ? -13.267 27.022 8.401 1.00 92.31 431 LEU A CA 1
ATOM 3367 C C . LEU A 1 431 ? -12.071 26.096 8.655 1.00 92.31 431 LEU A C 1
ATOM 3369 O O . LEU A 1 431 ? -11.674 25.946 9.805 1.00 92.31 431 LEU A O 1
ATOM 3373 N N . TYR A 1 432 ? -11.453 25.523 7.616 1.00 91.50 432 TYR A N 1
ATOM 3374 C CA . TYR A 1 432 ? -10.281 24.651 7.785 1.00 91.50 432 TYR A CA 1
ATOM 3375 C C . TYR A 1 432 ? -9.087 25.370 8.426 1.00 91.50 432 TYR A C 1
ATOM 3377 O O . TYR A 1 432 ? -8.386 24.788 9.256 1.00 91.50 432 TYR A O 1
ATOM 3385 N N . ARG A 1 433 ? -8.853 26.642 8.075 1.00 90.19 433 ARG A N 1
ATOM 3386 C CA . ARG A 1 433 ? -7.771 27.443 8.669 1.00 90.19 433 ARG A CA 1
ATOM 3387 C C . ARG A 1 433 ? -8.013 27.682 10.155 1.00 90.19 433 ARG A C 1
ATOM 3389 O O . ARG A 1 433 ? -7.127 27.417 10.962 1.00 90.19 433 ARG A O 1
ATOM 3396 N N . LYS A 1 434 ? -9.216 28.132 10.517 1.00 91.81 434 LYS A N 1
ATOM 3397 C CA . LYS A 1 434 ? -9.595 28.405 11.912 1.00 91.81 434 LYS A CA 1
ATOM 3398 C C . LYS A 1 434 ? -9.699 27.132 12.746 1.00 91.81 434 LYS A C 1
ATOM 3400 O O . LYS A 1 434 ? -9.301 27.132 13.903 1.00 91.81 434 LYS A O 1
ATOM 3405 N N . GLN A 1 435 ? -10.146 26.031 12.147 1.00 93.06 435 GLN A N 1
ATOM 3406 C CA . GLN A 1 435 ? -10.151 24.713 12.776 1.00 93.06 435 GLN A CA 1
ATOM 3407 C C . GLN A 1 435 ? -8.738 24.276 13.173 1.00 93.06 435 GLN A C 1
ATOM 3409 O O . GLN A 1 435 ? -8.560 23.764 14.272 1.00 93.06 435 GLN A O 1
ATOM 3414 N N . ARG A 1 436 ? -7.730 24.494 12.3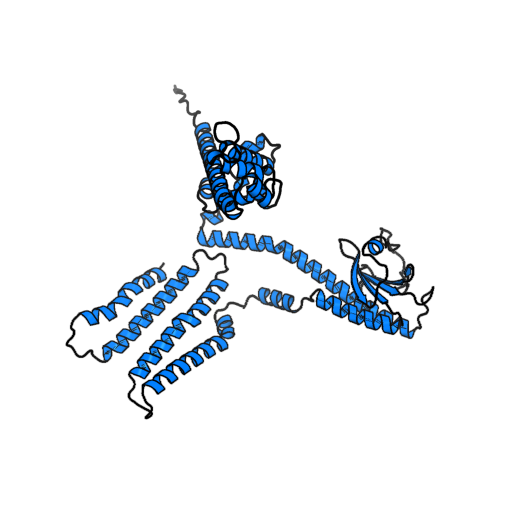15 1.00 90.19 436 ARG A N 1
ATOM 3415 C CA . ARG A 1 436 ? -6.339 24.147 12.643 1.00 90.19 436 ARG A CA 1
ATOM 3416 C C . ARG A 1 436 ? -5.838 24.912 13.869 1.00 90.19 436 ARG A C 1
ATOM 3418 O O . ARG A 1 436 ? -5.269 24.297 14.758 1.00 90.19 436 ARG A O 1
ATOM 3425 N N . VAL A 1 437 ? -6.120 26.214 13.932 1.00 91.00 437 VAL A N 1
ATOM 3426 C CA . VAL A 1 437 ? -5.776 27.058 15.090 1.00 91.00 437 VAL A CA 1
ATOM 3427 C C . VAL A 1 437 ? -6.514 26.594 16.349 1.00 91.00 437 VAL A C 1
ATOM 3429 O O . VAL A 1 437 ? -5.913 26.480 17.409 1.00 91.00 437 VAL A O 1
ATOM 3432 N N . ALA A 1 438 ? -7.804 26.264 16.238 1.00 90.94 438 ALA A N 1
ATOM 3433 C CA . ALA A 1 438 ? -8.587 25.778 17.372 1.00 90.94 438 ALA A CA 1
ATOM 3434 C C . ALA A 1 438 ? -8.039 24.455 17.941 1.00 90.94 438 ALA A C 1
ATOM 3436 O O . ALA A 1 438 ? -7.970 24.296 19.155 1.00 90.94 438 ALA A O 1
ATOM 3437 N N . ILE A 1 439 ? -7.616 23.524 17.080 1.00 92.94 439 ILE A N 1
ATOM 3438 C CA . ILE A 1 439 ? -7.002 22.259 17.513 1.00 92.94 439 ILE A CA 1
ATOM 3439 C C . ILE A 1 439 ? -5.643 22.504 18.178 1.00 92.94 439 ILE A C 1
ATOM 3441 O O . ILE A 1 439 ? -5.344 21.880 19.190 1.00 92.94 439 ILE A O 1
ATOM 3445 N N . GLU A 1 440 ? -4.831 23.414 17.639 1.00 90.62 440 GLU A N 1
ATOM 3446 C CA . GLU A 1 440 ? -3.532 23.767 18.223 1.00 90.62 440 GLU A CA 1
ATOM 3447 C C . GLU A 1 440 ? -3.683 24.367 19.629 1.00 90.62 440 GLU A C 1
ATOM 3449 O O . GLU A 1 440 ? -2.912 24.035 20.530 1.00 90.62 440 GLU A O 1
ATOM 3454 N N . ASN A 1 441 ? -4.717 25.185 19.850 1.00 90.81 441 ASN A N 1
ATOM 3455 C CA . ASN A 1 441 ? -5.036 25.705 21.178 1.00 90.81 441 ASN A CA 1
ATOM 3456 C C . ASN A 1 441 ? -5.432 24.588 22.152 1.00 90.81 441 ASN A C 1
ATOM 3458 O O . ASN A 1 441 ? -4.925 24.557 23.268 1.00 90.81 441 ASN A O 1
ATOM 3462 N N . VAL A 1 442 ? -6.281 23.647 21.722 1.00 92.31 442 VAL A N 1
ATOM 3463 C CA . VAL A 1 442 ? -6.662 22.478 22.536 1.00 92.31 442 VAL A CA 1
ATOM 3464 C C . VAL A 1 442 ? -5.438 21.633 22.884 1.00 92.31 442 VAL A C 1
ATOM 3466 O O . VAL A 1 442 ? -5.263 21.264 24.040 1.00 92.31 442 VAL A O 1
ATOM 3469 N N . ALA A 1 443 ? -4.553 21.378 21.917 1.00 91.44 443 ALA A N 1
ATOM 3470 C CA . ALA A 1 443 ? -3.306 20.661 22.162 1.00 91.44 443 ALA A CA 1
ATOM 3471 C C . ALA A 1 443 ? -2.443 21.388 23.205 1.00 91.44 443 ALA A C 1
ATOM 3473 O O . ALA A 1 443 ? -1.987 20.781 24.170 1.00 91.44 443 ALA A O 1
ATOM 3474 N N . ARG A 1 444 ? -2.287 22.710 23.081 1.00 89.44 444 ARG A N 1
ATOM 3475 C CA . ARG A 1 444 ? -1.552 23.511 24.067 1.00 89.44 444 ARG A CA 1
ATOM 3476 C C . ARG A 1 444 ? -2.156 23.410 25.467 1.00 89.44 444 ARG A C 1
ATOM 3478 O O . ARG A 1 444 ? -1.404 23.297 26.428 1.00 89.44 444 ARG A O 1
ATOM 3485 N N . THR A 1 445 ? -3.482 23.417 25.577 1.00 91.06 445 THR A N 1
ATOM 3486 C CA . THR A 1 445 ? -4.181 23.262 26.857 1.00 91.06 445 THR A CA 1
ATOM 3487 C C . THR A 1 445 ? -3.955 21.882 27.473 1.00 91.06 445 THR A C 1
ATOM 3489 O O . THR A 1 445 ? -3.652 21.788 28.659 1.00 91.06 445 THR A O 1
ATOM 3492 N N . ILE A 1 446 ? -4.012 20.809 26.682 1.00 90.56 446 ILE A N 1
ATOM 3493 C CA . ILE A 1 446 ? -3.699 19.451 27.163 1.00 90.56 446 ILE A CA 1
ATOM 3494 C C . ILE A 1 446 ? -2.250 19.378 27.648 1.00 90.56 446 ILE A C 1
ATOM 3496 O O . ILE A 1 446 ? -1.997 18.866 28.733 1.00 90.56 446 ILE A O 1
ATOM 3500 N N . ALA A 1 447 ? -1.312 19.977 26.911 1.00 87.25 447 ALA A N 1
ATOM 3501 C CA . ALA A 1 447 ? 0.085 20.043 27.329 1.00 87.25 447 ALA A CA 1
ATOM 3502 C C . ALA A 1 447 ? 0.277 20.809 28.650 1.00 87.25 447 ALA A C 1
ATOM 3504 O O . ALA A 1 447 ? 1.112 20.431 29.467 1.00 87.25 447 ALA A O 1
ATOM 3505 N N . THR A 1 448 ? -0.489 21.879 28.894 1.00 88.94 448 THR A N 1
ATOM 3506 C CA . THR A 1 448 ? -0.448 22.582 30.187 1.00 88.94 448 THR A CA 1
ATOM 3507 C C . THR A 1 448 ? -1.066 21.771 31.321 1.00 88.94 448 THR A C 1
ATOM 3509 O O . THR A 1 448 ? -0.528 21.793 32.424 1.00 88.94 448 THR A O 1
ATOM 3512 N N . MET A 1 449 ? -2.152 21.034 31.060 1.00 88.12 449 MET A N 1
ATOM 3513 C CA . MET A 1 449 ? -2.778 20.161 32.060 1.00 88.12 449 MET A CA 1
ATOM 3514 C C . MET A 1 449 ? -1.867 18.991 32.443 1.00 88.12 449 MET A C 1
ATOM 3516 O O . MET A 1 449 ? -1.800 18.634 33.617 1.00 88.12 449 MET A O 1
ATOM 3520 N N . GLU A 1 450 ? -1.119 18.450 31.479 1.00 87.75 450 GLU A N 1
ATOM 3521 C CA . GLU A 1 450 ? -0.108 17.420 31.724 1.00 87.75 450 GLU A CA 1
ATOM 3522 C C . GLU A 1 450 ? 1.033 17.947 32.602 1.00 87.75 450 GLU A C 1
ATOM 3524 O O . GLU A 1 450 ? 1.353 17.343 33.620 1.00 87.75 450 GLU A O 1
ATOM 3529 N N . ARG A 1 451 ? 1.596 19.123 32.289 1.00 86.00 451 ARG A N 1
ATOM 3530 C CA . ARG A 1 451 ? 2.666 19.713 33.117 1.00 86.00 451 ARG A CA 1
ATOM 3531 C C . ARG A 1 451 ? 2.218 20.000 34.548 1.00 86.00 451 ARG A C 1
ATOM 3533 O O . ARG A 1 451 ? 2.907 19.609 35.479 1.00 86.00 451 ARG A O 1
ATOM 3540 N N . ALA A 1 452 ? 1.040 20.600 34.727 1.00 86.38 452 ALA A N 1
ATOM 3541 C CA . ALA A 1 452 ? 0.482 20.845 36.060 1.00 86.38 452 ALA A CA 1
ATOM 3542 C C . ALA A 1 452 ? 0.240 19.534 36.832 1.00 86.38 452 ALA A C 1
ATOM 3544 O O . ALA A 1 452 ? 0.380 19.464 38.051 1.00 86.38 452 ALA A O 1
ATOM 3545 N N . THR A 1 453 ? -0.117 18.472 36.114 1.00 84.94 453 THR A N 1
ATOM 3546 C CA . THR A 1 453 ? -0.312 17.131 36.665 1.00 84.94 453 THR A CA 1
ATOM 3547 C C . THR A 1 453 ? 0.999 16.508 37.131 1.00 84.94 453 THR A C 1
ATOM 3549 O O . THR A 1 453 ? 1.003 15.893 38.199 1.00 84.94 453 THR A O 1
ATOM 3552 N N . LEU A 1 454 ? 2.082 16.677 36.372 1.00 80.94 454 LEU A N 1
ATOM 3553 C CA . LEU A 1 454 ? 3.417 16.191 36.720 1.00 80.94 454 LEU A CA 1
ATOM 3554 C C . LEU A 1 454 ? 4.005 16.953 37.918 1.00 80.94 454 LEU A C 1
ATOM 3556 O O . LEU A 1 454 ? 4.485 16.317 38.851 1.00 80.94 454 LEU A O 1
ATOM 3560 N N . GLU A 1 455 ? 3.869 18.282 37.952 1.00 79.44 455 GLU A N 1
ATOM 3561 C CA . GLU A 1 455 ? 4.318 19.124 39.075 1.00 79.44 455 GLU A CA 1
ATOM 3562 C C . GLU A 1 455 ? 3.630 18.727 40.398 1.00 79.44 455 GLU A C 1
ATOM 3564 O O . GLU A 1 455 ? 4.291 18.538 41.419 1.00 79.44 455 GLU A O 1
ATOM 3569 N N . ASN A 1 456 ? 2.314 18.480 40.375 1.00 76.06 456 ASN A N 1
ATOM 3570 C CA . ASN A 1 456 ? 1.568 18.021 41.555 1.00 76.06 456 ASN A CA 1
ATOM 3571 C C . ASN A 1 456 ? 1.970 16.605 42.022 1.00 76.06 456 ASN A C 1
ATOM 3573 O O . ASN A 1 456 ? 1.863 16.288 43.212 1.00 76.06 456 ASN A O 1
ATOM 3577 N N . SER A 1 457 ? 2.412 15.735 41.105 1.00 65.19 457 SER A N 1
ATOM 3578 C CA . SER A 1 457 ? 2.926 14.398 41.443 1.00 65.19 457 SER A CA 1
ATOM 3579 C C . SER A 1 457 ? 4.311 14.458 42.098 1.00 65.19 457 SER A C 1
ATOM 3581 O O . SER A 1 457 ? 4.617 13.615 42.936 1.00 65.19 457 SER A O 1
ATOM 3583 N N . GLU A 1 458 ? 5.141 15.446 41.753 1.00 59.09 458 GLU A N 1
ATOM 3584 C CA . GLU A 1 458 ? 6.446 15.658 42.395 1.00 59.09 458 GLU A CA 1
ATOM 3585 C C . GLU A 1 458 ? 6.297 16.279 43.795 1.00 59.09 458 GLU A C 1
ATOM 3587 O O . GLU A 1 458 ? 6.946 15.833 44.742 1.00 59.09 458 GLU A O 1
ATOM 3592 N N . GLU A 1 459 ? 5.378 17.234 43.975 1.00 52.94 459 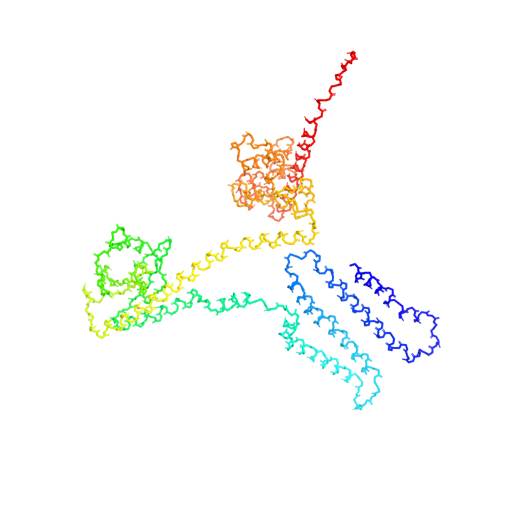GLU A N 1
ATOM 3593 C CA . GLU A 1 459 ? 5.172 17.936 45.254 1.00 52.94 459 GLU A CA 1
ATOM 3594 C C . GLU A 1 459 ? 4.530 17.043 46.341 1.00 52.94 459 GLU A C 1
ATOM 3596 O O . GLU A 1 459 ? 4.784 17.200 47.538 1.00 52.94 459 GLU A O 1
ATOM 3601 N N . SER A 1 460 ? 3.754 16.030 45.941 1.00 53.19 460 SER A N 1
ATOM 3602 C CA . SER A 1 460 ? 3.143 15.051 46.858 1.00 53.19 460 SER A CA 1
ATOM 3603 C C . SER A 1 460 ? 4.120 13.987 47.388 1.00 53.19 460 SER A C 1
ATOM 3605 O O . SER A 1 460 ? 3.784 13.268 48.332 1.00 53.19 460 SER A O 1
ATOM 3607 N N . ILE A 1 461 ? 5.348 13.927 46.857 1.00 49.81 461 ILE A N 1
ATOM 3608 C CA . ILE A 1 461 ? 6.425 13.048 47.341 1.00 49.81 461 ILE A CA 1
ATOM 3609 C C . ILE A 1 461 ? 7.271 13.737 48.442 1.00 49.81 461 ILE A C 1
ATOM 3611 O O . ILE A 1 461 ? 7.940 13.046 49.214 1.00 49.81 461 ILE A O 1
ATOM 3615 N N . GLU A 1 462 ? 7.207 15.069 48.602 1.00 47.91 462 GLU A N 1
ATOM 3616 C CA . GLU A 1 462 ? 8.140 15.846 49.445 1.00 47.91 462 GLU A CA 1
ATOM 3617 C C . GLU A 1 462 ? 7.656 16.387 50.829 1.00 47.91 462 GLU A C 1
ATOM 3619 O O . GLU A 1 462 ? 8.277 17.321 51.340 1.00 47.91 462 GLU A O 1
ATOM 3624 N N . PRO A 1 463 ? 6.664 15.812 51.555 1.00 44.75 463 PRO A N 1
ATOM 3625 C CA . PRO A 1 463 ? 6.485 16.149 52.975 1.00 44.75 463 PRO A CA 1
ATOM 3626 C C . PRO A 1 463 ? 6.518 14.914 53.894 1.00 44.75 463 PRO A C 1
ATOM 3628 O O . PRO A 1 463 ? 5.522 14.570 54.524 1.00 44.75 463 PRO A O 1
ATOM 3631 N N . ALA A 1 464 ? 7.668 14.241 54.023 1.00 42.50 464 ALA A N 1
ATOM 3632 C CA . ALA A 1 464 ? 7.852 13.202 55.053 1.00 42.50 464 ALA A CA 1
ATOM 3633 C C . ALA A 1 464 ? 9.286 13.077 55.603 1.00 42.50 464 ALA A C 1
ATOM 3635 O O . ALA A 1 464 ? 9.689 12.004 56.046 1.00 42.50 464 ALA A O 1
ATOM 3636 N N . VAL A 1 465 ? 10.068 14.162 55.632 1.00 45.50 465 VAL A N 1
ATOM 3637 C CA . VAL A 1 465 ? 11.332 14.184 56.392 1.00 45.50 465 VAL A CA 1
ATOM 3638 C C . VAL A 1 465 ? 11.190 15.130 57.579 1.00 45.50 465 VAL A C 1
ATOM 3640 O O . VAL A 1 465 ? 11.626 16.278 57.562 1.00 45.50 465 VAL A O 1
ATOM 3643 N N . THR A 1 466 ? 10.541 14.644 58.636 1.00 42.34 466 THR A N 1
ATOM 3644 C CA . THR A 1 466 ? 10.662 15.237 59.975 1.00 42.34 466 THR A CA 1
ATOM 3645 C C . THR A 1 466 ? 11.953 14.702 60.611 1.00 42.34 466 THR A C 1
ATOM 3647 O O . THR A 1 466 ? 12.142 13.486 60.623 1.00 42.34 466 THR A O 1
ATOM 3650 N N . PRO A 1 467 ? 12.865 15.539 61.141 1.00 46.84 467 PRO A N 1
ATOM 3651 C CA . PRO A 1 467 ? 14.066 15.039 61.795 1.00 46.84 467 PRO A CA 1
ATOM 3652 C C . PRO A 1 467 ? 13.718 14.651 63.237 1.00 46.84 467 PRO A C 1
ATOM 3654 O O . PRO A 1 467 ? 13.677 15.500 64.127 1.00 46.84 467 PRO A O 1
ATOM 3657 N N . GLU A 1 468 ? 13.458 13.369 63.487 1.00 38.34 468 GLU A N 1
ATOM 3658 C CA . GLU A 1 468 ? 13.340 12.858 64.854 1.00 38.34 468 GLU A CA 1
ATOM 3659 C C . GLU A 1 468 ? 14.742 12.720 65.467 1.00 38.34 468 GLU A C 1
ATOM 3661 O O . GLU A 1 468 ? 15.514 11.806 65.179 1.00 38.34 468 GLU A O 1
ATOM 3666 N N . HIS A 1 469 ? 15.093 13.701 66.300 1.00 52.38 469 HIS A N 1
ATOM 3667 C CA . HIS A 1 469 ? 16.173 13.606 67.275 1.00 52.38 469 HIS A CA 1
ATOM 3668 C C . HIS A 1 469 ? 15.867 12.465 68.258 1.00 52.38 469 HIS A C 1
ATOM 3670 O O . HIS A 1 469 ? 14.979 12.602 69.097 1.00 52.38 469 HIS A O 1
ATOM 3676 N N . ALA A 1 470 ? 16.654 11.389 68.227 1.00 41.25 470 ALA A N 1
ATOM 3677 C CA . ALA A 1 470 ? 16.699 10.415 69.312 1.00 41.25 470 ALA A CA 1
ATOM 3678 C C . ALA A 1 470 ? 18.154 10.133 69.705 1.00 41.25 470 ALA A C 1
ATOM 3680 O O . ALA A 1 470 ? 18.942 9.548 68.964 1.00 41.25 470 ALA A O 1
ATOM 3681 N N . ALA A 1 471 ? 18.489 10.627 70.894 1.00 48.53 471 ALA A N 1
ATOM 3682 C CA . ALA A 1 471 ? 19.742 10.439 71.596 1.00 48.53 471 ALA A CA 1
ATOM 3683 C C . ALA A 1 471 ? 19.973 8.965 71.969 1.00 48.53 471 ALA A C 1
ATOM 3685 O O . ALA A 1 471 ? 19.046 8.258 72.358 1.00 48.53 471 ALA A O 1
ATOM 3686 N N . ILE A 1 472 ? 21.236 8.542 71.930 1.00 39.25 472 ILE A N 1
ATOM 3687 C CA . ILE A 1 472 ? 21.707 7.262 72.467 1.00 39.25 472 ILE A CA 1
ATOM 3688 C C . ILE A 1 472 ? 22.346 7.534 73.838 1.00 39.25 472 ILE A C 1
ATOM 3690 O O . ILE A 1 472 ? 23.302 8.311 73.896 1.00 39.25 472 ILE A O 1
ATOM 3694 N N . PRO A 1 473 ? 21.891 6.901 74.933 1.00 53.38 473 PRO A N 1
ATOM 3695 C CA . PRO A 1 473 ? 22.716 6.689 76.112 1.00 53.38 473 PRO A CA 1
ATOM 3696 C C . PRO A 1 473 ? 23.149 5.216 76.211 1.00 53.38 473 PRO A C 1
ATOM 3698 O O . PRO A 1 473 ? 22.334 4.318 76.000 1.00 53.38 473 PRO A O 1
ATOM 3701 N N . GLY A 1 474 ? 24.402 4.988 76.618 1.00 41.44 474 GLY A N 1
ATOM 3702 C CA . GLY A 1 474 ? 24.903 3.686 77.085 1.00 41.44 474 GLY A CA 1
ATOM 3703 C C . GLY A 1 474 ? 26.057 3.136 76.276 1.00 41.44 474 GLY A C 1
ATOM 3704 O O . GLY A 1 474 ? 25.769 2.364 75.340 1.00 41.44 474 GLY A O 1
#

Nearest PDB structures (foldseek):
  3e0y-assembly1_B  TM=5.797E-01  e=7.013E-02  Geobacter sulfurreducens
  3mf0-assembly1_B  TM=4.146E-01  e=3.698E-02  Homo sapiens
  3ibj-assembly1_B  TM=2.572E-01  e=6.218E-03  Homo sapiens
  9b0e-assembly1_A  TM=2.965E-01  e=2.978E+00  Thermochaetoides thermophila DSM 1495